Protein AF-0000000080583043 (afdb_homodimer)

Nearest PDB structures (foldseek):
  3nvd-assembly2_B  TM=4.355E-01  e=4.024E-04  Bacillus subtilis
  6zqc-assembly1_UZ  TM=5.702E-01  e=4.088E-01  Saccharomyces cerevisiae S288C
  4a8p-assembly2_D  TM=5.586E-01  e=1.051E+00  Enterococcus faecalis
  4a8p-assembly2_E  TM=5.474E-01  e=1.852E+00  Enterococcus faecalis
  7nnf-assembly1_B  TM=4.471E-01  e=1.439E+00  Mycobacterium tuberculosis H37Rv

Foldseek 3Di:
DAFEEEEEEEPVCVVLSVLLCVLCVVRHHYDYDYQPPCPVPHDDPVNLVVVLVRHQAYEYEFEQDDWDADPRDIAREGDVVRVVSQVSNCVQNNPLRYAYEYAPPRLGYDDPCVCPPPDHHYFDPPDPVPPSNVRCNVVSVVNSVSCVVPPGGDRPPPPPPPPPPPPVPPDDDPPPPPPPPPPPPPFFQAWDWDDDRQKIWIDHDCVVVVVVLVVLPWDQDPVVRTTIGGNVCVVVVVVVRVVRRVVVD/DAFEEEEEEEPVCVVLSVLLCVLCVVRHHYDYDYQPPCPVPHDDPVNLVVVLVRHQAYEYEFEQDDWDADPRDIFGEGDVVRVVSQVSNCVQNNPLRYAYEYAPPRLGYDDPCVCPPPDHHYFHPPDPVPPSNVRCNVVSVVNSVSCVVPPGGDRPPPPPVPPPPPPVPVDPPPPPPPPPPVCPPPFAQAWDWDDDRQKIWIDHDCVVVVVVLVVLPWDQDPVVRTTIGGNVCVVVVVVVRVVSRVVVD

Structure (mmCIF, N/CA/C/O backbone):
data_AF-0000000080583043-model_v1
#
loop_
_entity.id
_entity.type
_entity.pdbx_description
1 polymer 'CD-NTase-associated protein 12/Pycsar effector protein TIR domain-containing protein'
#
loop_
_atom_site.group_PDB
_atom_site.id
_atom_site.type_symbol
_atom_site.label_atom_id
_atom_site.label_alt_id
_atom_site.label_comp_id
_atom_site.label_asym_id
_atom_site.label_entity_id
_atom_site.label_seq_id
_atom_site.pdbx_PDB_ins_code
_atom_site.Cartn_x
_atom_site.Cartn_y
_atom_site.Cartn_z
_atom_site.occupancy
_atom_site.B_iso_or_equiv
_atom_site.auth_seq_id
_atom_site.auth_comp_id
_atom_site.auth_asym_id
_atom_site.auth_atom_id
_atom_site.pdbx_PDB_model_num
ATOM 1 N N . MET A 1 1 ? 17.406 24.672 0.083 1 82.06 1 MET A N 1
ATOM 2 C CA . MET A 1 1 ? 16.375 24.25 -0.845 1 82.06 1 MET A CA 1
ATOM 3 C C . MET A 1 1 ? 15.18 23.641 -0.093 1 82.06 1 MET A C 1
ATOM 5 O O . MET A 1 1 ? 15.359 23.031 0.956 1 82.06 1 MET A O 1
ATOM 9 N N . LYS A 1 2 ? 13.992 24.031 -0.582 1 94.38 2 LYS A N 1
ATOM 10 C CA . LYS A 1 2 ? 12.789 23.531 0.072 1 94.38 2 LYS A CA 1
ATOM 11 C C . LYS A 1 2 ? 12.633 22.031 -0.161 1 94.38 2 LYS A C 1
ATOM 13 O O . LYS A 1 2 ? 12.883 21.531 -1.26 1 94.38 2 LYS A O 1
ATOM 18 N N . PRO A 1 3 ? 12.242 21.344 0.921 1 97.62 3 PRO A N 1
ATOM 19 C CA . PRO A 1 3 ? 11.938 19.922 0.69 1 97.62 3 PRO A CA 1
ATOM 20 C C . PRO A 1 3 ? 10.742 19.719 -0.237 1 97.62 3 PRO A C 1
ATOM 22 O O . PRO A 1 3 ? 9.891 20.609 -0.353 1 97.62 3 PRO A O 1
ATOM 25 N N . LYS A 1 4 ? 10.727 18.641 -0.896 1 98.44 4 LYS A N 1
ATOM 26 C CA . LYS A 1 4 ? 9.633 18.281 -1.801 1 98.44 4 LYS A CA 1
ATOM 27 C C . LYS A 1 4 ? 8.648 17.344 -1.124 1 98.44 4 LYS A C 1
ATOM 29 O O . LYS A 1 4 ? 9.047 16.328 -0.546 1 98.44 4 LYS A O 1
ATOM 34 N N . ILE A 1 5 ? 7.355 17.688 -1.248 1 98.62 5 ILE A N 1
ATOM 35 C CA . ILE A 1 5 ? 6.332 16.875 -0.601 1 98.62 5 ILE A CA 1
ATOM 36 C C . ILE A 1 5 ? 5.352 16.359 -1.647 1 98.62 5 ILE A C 1
ATOM 38 O O . ILE A 1 5 ? 4.816 17.125 -2.449 1 98.62 5 ILE A O 1
ATOM 42 N N . PHE A 1 6 ? 5.16 15.039 -1.637 1 98 6 PHE A N 1
ATOM 43 C CA . PHE A 1 6 ? 4.086 14.383 -2.375 1 98 6 PHE A CA 1
ATOM 44 C C . PHE A 1 6 ? 2.814 14.32 -1.538 1 98 6 PHE A C 1
ATOM 46 O O . PHE A 1 6 ? 2.84 13.859 -0.394 1 98 6 PHE A O 1
ATOM 53 N N . ILE A 1 7 ? 1.744 14.805 -2.104 1 98.44 7 ILE A N 1
ATOM 54 C CA . ILE A 1 7 ? 0.468 14.734 -1.401 1 98.44 7 ILE A CA 1
ATOM 55 C C . ILE A 1 7 ? -0.494 13.836 -2.174 1 98.44 7 ILE A C 1
ATOM 57 O O . ILE A 1 7 ? -1.005 14.219 -3.229 1 98.44 7 ILE A O 1
ATOM 61 N N . GLY A 1 8 ? -0.714 12.617 -1.616 1 96.75 8 GLY A N 1
ATOM 62 C CA . GLY A 1 8 ? -1.633 11.672 -2.23 1 96.75 8 GLY A CA 1
ATOM 63 C C . GLY A 1 8 ? -3.045 11.773 -1.688 1 96.75 8 GLY A C 1
ATOM 64 O O . GLY A 1 8 ? -3.244 11.898 -0.478 1 96.75 8 GLY A O 1
ATOM 65 N N . SER A 1 9 ? -4.008 11.68 -2.6 1 96.69 9 SER A N 1
ATOM 66 C CA . SER A 1 9 ? -5.414 11.727 -2.205 1 96.69 9 SER A CA 1
ATOM 67 C C . SER A 1 9 ? -6.301 11.047 -3.246 1 96.69 9 SER A C 1
ATOM 69 O O . SER A 1 9 ? -5.891 10.859 -4.391 1 96.69 9 SER A O 1
ATOM 71 N N . SER A 1 10 ? -7.465 10.633 -2.734 1 93.5 10 SER A N 1
ATOM 72 C CA . SER A 1 10 ? -8.539 10.32 -3.67 1 93.5 10 SER A CA 1
ATOM 73 C C . SER A 1 10 ? -9.188 11.586 -4.219 1 93.5 10 SER A C 1
ATOM 75 O O . SER A 1 10 ? -8.859 12.695 -3.785 1 93.5 10 SER A O 1
ATOM 77 N N . ARG A 1 11 ? -10.078 11.375 -5.176 1 90.5 11 ARG A N 1
ATOM 78 C CA . ARG A 1 11 ? -10.844 12.516 -5.672 1 90.5 11 ARG A CA 1
ATOM 79 C C . ARG A 1 11 ? -11.672 13.148 -4.559 1 90.5 11 ARG A C 1
ATOM 81 O O . ARG A 1 11 ? -11.781 14.375 -4.477 1 90.5 11 ARG A O 1
ATOM 88 N N . GLU A 1 12 ? -12.258 12.336 -3.656 1 90.31 12 GLU A N 1
ATOM 89 C CA . GLU A 1 12 ? -13.102 12.797 -2.561 1 90.31 12 GLU A CA 1
ATOM 90 C C . GLU A 1 12 ? -12.297 13.586 -1.531 1 90.31 12 GLU A C 1
ATOM 92 O O . GLU A 1 12 ? -12.844 14.445 -0.84 1 90.31 12 GLU A O 1
ATOM 97 N N . GLY A 1 13 ? -10.938 13.32 -1.497 1 94.94 13 GLY A N 1
ATOM 98 C CA . GLY A 1 13 ? -10.086 13.977 -0.522 1 94.94 13 GLY A CA 1
ATOM 99 C C . GLY A 1 13 ? -9.312 15.148 -1.103 1 94.94 13 GLY A C 1
ATOM 100 O O . GLY A 1 13 ? -8.445 15.719 -0.435 1 94.94 13 GLY A O 1
ATOM 101 N N . LEU A 1 14 ? -9.672 15.586 -2.287 1 95.75 14 LEU A N 1
ATOM 102 C CA . LEU A 1 14 ? -8.867 16.531 -3.041 1 95.75 14 LEU A CA 1
ATOM 103 C C . LEU A 1 14 ? -8.867 17.906 -2.361 1 95.75 14 LEU A C 1
ATOM 105 O O . LEU A 1 14 ? -7.832 18.578 -2.318 1 95.75 14 LEU A O 1
ATOM 109 N N . ASP A 1 15 ? -9.961 18.359 -1.812 1 96.62 15 ASP A N 1
ATOM 110 C CA . ASP A 1 15 ? -10.031 19.641 -1.135 1 96.62 15 ASP A CA 1
ATOM 111 C C . ASP A 1 15 ? -9.086 19.688 0.068 1 96.62 15 ASP A C 1
ATOM 113 O O . ASP A 1 15 ? -8.438 20.703 0.32 1 96.62 15 ASP A O 1
ATOM 117 N N . ILE A 1 16 ? -9.023 18.578 0.776 1 97.88 16 ILE A N 1
ATOM 118 C CA . ILE A 1 16 ? -8.133 18.484 1.926 1 97.88 16 ILE A CA 1
ATOM 119 C C . ILE A 1 16 ? -6.68 18.516 1.454 1 97.88 16 ILE A C 1
ATOM 121 O O . ILE A 1 16 ? -5.852 19.234 2.027 1 97.88 16 ILE A O 1
ATOM 125 N N . ALA A 1 17 ? -6.418 17.812 0.384 1 98.25 17 ALA A N 1
ATOM 126 C CA . ALA A 1 17 ? -5.074 17.797 -0.184 1 98.25 17 ALA A CA 1
ATOM 127 C C . ALA A 1 17 ? -4.641 19.203 -0.607 1 98.25 17 ALA A C 1
ATOM 129 O O . ALA A 1 17 ? -3.518 19.625 -0.324 1 98.25 17 ALA A O 1
ATOM 130 N N . ASN A 1 18 ? -5.484 19.891 -1.223 1 98.06 18 ASN A N 1
ATOM 131 C CA . ASN A 1 18 ? -5.195 21.25 -1.671 1 98.06 18 ASN A CA 1
ATOM 132 C C . ASN A 1 18 ? -4.973 22.188 -0.493 1 98.06 18 ASN A C 1
ATOM 134 O O . ASN A 1 18 ? -4.109 23.078 -0.551 1 98.06 18 ASN A O 1
ATOM 138 N N . ALA A 1 19 ? -5.742 22.016 0.534 1 98.69 19 ALA A N 1
ATOM 139 C CA . ALA A 1 19 ? -5.57 22.828 1.738 1 98.69 19 ALA A CA 1
ATOM 140 C C . ALA A 1 19 ? -4.207 22.578 2.377 1 98.69 19 ALA A C 1
ATOM 142 O O . ALA A 1 19 ? -3.541 23.5 2.824 1 98.69 19 ALA A O 1
ATOM 143 N N . ILE A 1 20 ? -3.814 21.312 2.41 1 98.69 20 ILE A N 1
ATOM 144 C CA . ILE A 1 20 ? -2.504 20.953 2.943 1 98.69 20 ILE A CA 1
ATOM 145 C C . ILE A 1 20 ? -1.41 21.609 2.104 1 98.69 20 ILE A C 1
ATOM 147 O O . ILE A 1 20 ? -0.46 22.172 2.646 1 98.69 20 ILE A O 1
ATOM 151 N N . HIS A 1 21 ? -1.584 21.531 0.777 1 98.62 21 HIS A N 1
ATOM 152 C CA . HIS A 1 21 ? -0.649 22.203 -0.122 1 98.62 21 HIS A CA 1
ATOM 153 C C . HIS A 1 21 ? -0.545 23.688 0.197 1 98.62 21 HIS A C 1
ATOM 155 O O . HIS A 1 21 ? 0.558 24.219 0.326 1 98.62 21 HIS A O 1
ATOM 161 N N . ALA A 1 22 ? -1.594 24.344 0.382 1 98.56 22 ALA A N 1
ATOM 162 C CA . ALA A 1 22 ? -1.629 25.781 0.652 1 98.56 22 ALA A CA 1
ATOM 163 C C . ALA A 1 22 ? -0.945 26.109 1.977 1 98.56 22 ALA A C 1
ATOM 165 O O . ALA A 1 22 ? -0.17 27.062 2.064 1 98.56 22 ALA A O 1
ATOM 166 N N . ASN A 1 23 ? -1.236 25.312 2.949 1 98.69 23 ASN A N 1
ATOM 167 C CA . ASN A 1 23 ? -0.682 25.547 4.281 1 98.69 23 ASN A CA 1
ATOM 168 C C . ASN A 1 23 ? 0.836 25.391 4.289 1 98.69 23 ASN A C 1
ATOM 170 O O . ASN A 1 23 ? 1.528 26.062 5.059 1 98.69 23 ASN A O 1
ATOM 174 N N . LEU A 1 24 ? 1.345 24.469 3.387 1 98.5 24 LEU A N 1
ATOM 175 C CA . LEU A 1 24 ? 2.754 24.094 3.484 1 98.5 24 LEU A CA 1
ATOM 176 C C . LEU A 1 24 ? 3.568 24.781 2.389 1 98.5 24 LEU A C 1
ATOM 178 O O . LEU A 1 24 ? 4.781 24.578 2.287 1 98.5 24 LEU A O 1
ATOM 182 N N . THR A 1 25 ? 2.996 25.656 1.55 1 97.38 25 THR A N 1
ATOM 183 C CA . THR A 1 25 ? 3.592 26.234 0.348 1 97.38 25 THR A CA 1
ATOM 184 C C . THR A 1 25 ? 4.852 27.016 0.692 1 97.38 25 THR A C 1
ATOM 186 O O . THR A 1 25 ? 5.805 27.047 -0.091 1 97.38 25 THR A O 1
ATOM 189 N N . ARG A 1 26 ? 4.961 27.641 1.836 1 95.69 26 ARG A N 1
ATOM 190 C CA . ARG A 1 26 ? 6.113 28.453 2.211 1 95.69 26 ARG A CA 1
ATOM 191 C C . ARG A 1 26 ? 7.285 27.578 2.645 1 95.69 26 ARG A C 1
ATOM 193 O O . ARG A 1 26 ? 8.445 27.953 2.479 1 95.69 26 ARG A O 1
ATOM 200 N N . ASP A 1 27 ? 7.008 26.391 3.105 1 96.75 27 ASP A N 1
ATOM 201 C CA . ASP A 1 27 ? 8.016 25.562 3.752 1 96.75 27 ASP A CA 1
ATOM 202 C C . ASP A 1 27 ? 8.5 24.453 2.816 1 96.75 27 ASP A C 1
ATOM 204 O O . ASP A 1 27 ? 9.578 23.891 3.012 1 96.75 27 ASP A O 1
ATOM 208 N N . ALA A 1 28 ? 7.621 24.125 1.812 1 98.19 28 ALA A N 1
ATOM 209 C CA . ALA A 1 28 ? 7.93 22.969 0.974 1 98.19 28 ALA A CA 1
ATOM 210 C C . ALA A 1 28 ? 7.387 23.156 -0.439 1 98.19 28 ALA A C 1
ATOM 212 O O . ALA A 1 28 ? 6.473 23.953 -0.66 1 98.19 28 ALA A O 1
ATOM 213 N N . GLU A 1 29 ? 7.996 22.516 -1.39 1 98.12 29 GLU A N 1
ATOM 214 C CA . GLU A 1 29 ? 7.434 22.359 -2.727 1 98.12 29 GLU A CA 1
ATOM 215 C C . GLU A 1 29 ? 6.48 21.156 -2.783 1 98.12 29 GLU A C 1
ATOM 217 O O . GLU A 1 29 ? 6.922 20.016 -2.861 1 98.12 29 GLU A O 1
ATOM 222 N N . CYS A 1 30 ? 5.25 21.5 -2.828 1 98 30 CYS A N 1
ATOM 223 C CA . CYS A 1 30 ? 4.234 20.469 -2.729 1 98 30 CYS A CA 1
ATOM 224 C C . CYS A 1 30 ? 3.664 20.125 -4.102 1 98 30 CYS A C 1
ATOM 226 O O . CYS A 1 30 ? 3.484 21 -4.941 1 98 30 CYS A O 1
ATOM 228 N N . THR A 1 31 ? 3.408 18.844 -4.316 1 96.19 31 THR A N 1
ATOM 229 C CA . THR A 1 31 ? 2.678 18.359 -5.484 1 96.19 31 THR A CA 1
ATOM 230 C C . THR A 1 31 ? 1.512 17.469 -5.062 1 96.19 31 THR A C 1
ATOM 232 O O . THR A 1 31 ? 1.708 16.453 -4.391 1 96.19 31 THR A O 1
ATOM 235 N N . VAL A 1 32 ? 0.349 17.859 -5.504 1 96.25 32 VAL A N 1
ATOM 236 C CA . VAL A 1 32 ? -0.841 17.062 -5.219 1 96.25 32 VAL A CA 1
ATOM 237 C C . VAL A 1 32 ? -1.022 16 -6.301 1 96.25 32 VAL A C 1
ATOM 239 O O . VAL A 1 32 ? -0.99 16.312 -7.496 1 96.25 32 VAL A O 1
ATOM 242 N N . TRP A 1 33 ? -1.111 14.75 -5.781 1 91.62 33 TRP A N 1
ATOM 243 C CA . TRP A 1 33 ? -1.332 13.586 -6.633 1 91.62 33 TRP A CA 1
ATOM 244 C C . TRP A 1 33 ? -2.707 12.977 -6.379 1 91.62 33 TRP A C 1
ATOM 246 O O . TRP A 1 33 ? -2.939 12.367 -5.336 1 91.62 33 TRP A O 1
ATOM 256 N N . SER A 1 34 ? -3.574 13.203 -7.285 1 85.19 34 SER A N 1
ATOM 257 C CA . SER A 1 34 ? -4.93 12.703 -7.094 1 85.19 34 SER A CA 1
ATOM 258 C C . SER A 1 34 ? -5.289 11.664 -8.156 1 85.19 34 SER A C 1
ATOM 260 O O . SER A 1 34 ? -5.102 11.898 -9.352 1 85.19 34 SER A O 1
ATOM 262 N N . ASN A 1 35 ? -5.582 10.469 -7.633 1 67.31 35 ASN A N 1
ATOM 263 C CA . ASN A 1 35 ? -6.004 9.414 -8.547 1 67.31 35 ASN A CA 1
ATOM 264 C C . ASN A 1 35 ? -7.352 9.734 -9.188 1 67.31 35 ASN A C 1
ATOM 266 O O . ASN A 1 35 ? -8.242 10.281 -8.531 1 67.31 35 ASN A O 1
ATOM 270 N N . GLY A 1 36 ? -7.402 9.516 -10.422 1 57.19 36 GLY A N 1
ATOM 271 C CA . GLY A 1 36 ? -8.609 9.797 -11.188 1 57.19 36 GLY A CA 1
ATOM 272 C C . GLY A 1 36 ? -8.562 11.141 -11.891 1 57.19 36 GLY A C 1
ATOM 273 O O . GLY A 1 36 ? -9.43 11.445 -12.719 1 57.19 36 GLY A O 1
ATOM 274 N N . VAL A 1 37 ? -7.668 11.938 -11.273 1 49.97 37 VAL A N 1
ATOM 275 C CA . VAL A 1 37 ? -7.555 13.195 -12.016 1 49.97 37 VAL A CA 1
ATOM 276 C C . VAL A 1 37 ? -6.719 12.984 -13.273 1 49.97 37 VAL A C 1
ATOM 278 O O . VAL A 1 37 ? -5.668 12.336 -13.227 1 49.97 37 VAL A O 1
ATOM 281 N N . PHE A 1 38 ? -7.449 12.922 -14.289 1 46.75 38 PHE A N 1
ATOM 282 C CA . PHE A 1 38 ? -6.953 12.688 -15.641 1 46.75 38 PHE A CA 1
ATOM 283 C C . PHE A 1 38 ? -5.551 13.266 -15.805 1 46.75 38 PHE A C 1
ATOM 285 O O . PHE A 1 38 ? -5.352 14.477 -15.711 1 46.75 38 PHE A O 1
ATOM 292 N N . GLN A 1 39 ? -4.668 12.609 -15.156 1 51.53 39 GLN A N 1
ATOM 293 C CA . GLN A 1 39 ? -3.371 12.969 -15.719 1 51.53 39 GLN A CA 1
ATOM 294 C C . GLN A 1 39 ? -3.262 12.531 -17.172 1 51.53 39 GLN A C 1
ATOM 296 O O . GLN A 1 39 ? -3.836 11.516 -17.562 1 51.53 39 GLN A O 1
ATOM 301 N N . ILE A 1 40 ? -3.143 13.445 -18 1 47.91 40 ILE A N 1
ATOM 302 C CA . ILE A 1 40 ? -3.055 13.188 -19.438 1 47.91 40 ILE A CA 1
ATOM 303 C C . ILE A 1 40 ? -2.574 11.758 -19.672 1 47.91 40 ILE A C 1
ATOM 305 O O . ILE A 1 40 ? -3.123 11.047 -20.516 1 47.91 40 ILE A O 1
ATOM 309 N N . SER A 1 41 ? -1.421 11.43 -19.219 1 47.03 41 SER A N 1
ATOM 310 C CA . SER A 1 41 ? -0.926 10.07 -19.391 1 47.03 41 SER A CA 1
ATOM 311 C C . SER A 1 41 ? -1.21 9.219 -18.156 1 47.03 41 SER A C 1
ATOM 313 O O . SER A 1 41 ? -1.015 9.672 -17.031 1 47.03 41 SER A O 1
ATOM 315 N N . GLY A 1 42 ? -2.447 8.68 -18.062 1 54.31 42 GLY A N 1
ATOM 316 C CA . GLY A 1 42 ? -2.844 7.805 -16.969 1 54.31 42 GLY A CA 1
ATOM 317 C C . GLY A 1 42 ? -1.701 7.469 -16.031 1 54.31 42 GLY A C 1
ATOM 318 O O . GLY A 1 42 ? -0.542 7.426 -16.438 1 54.31 42 GLY A O 1
ATOM 319 N N . THR A 1 43 ? -1.878 7.652 -14.672 1 60.91 43 THR A N 1
ATOM 320 C CA . THR A 1 43 ? -0.858 7.328 -13.68 1 60.91 43 THR A CA 1
ATOM 321 C C . THR A 1 43 ? -0.532 5.84 -13.703 1 60.91 43 THR A C 1
ATOM 323 O O . THR A 1 43 ? -1.436 5 -13.75 1 60.91 43 THR A O 1
ATOM 326 N N . THR A 1 44 ? 0.608 5.469 -14.195 1 77.69 44 THR A N 1
ATOM 327 C CA . THR A 1 44 ? 1.125 4.109 -14.102 1 77.69 44 THR A CA 1
ATOM 328 C C . THR A 1 44 ? 2.023 3.951 -12.875 1 77.69 44 THR A C 1
ATOM 330 O O . THR A 1 44 ? 2.369 4.938 -12.227 1 77.69 44 THR A O 1
ATOM 333 N N . ILE A 1 45 ? 2.248 2.82 -12.523 1 88.12 45 ILE A N 1
ATOM 334 C CA . ILE A 1 45 ? 3.148 2.51 -11.422 1 88.12 45 ILE A CA 1
ATOM 335 C C . ILE A 1 45 ? 4.484 3.219 -11.633 1 88.12 45 ILE A C 1
ATOM 337 O O . ILE A 1 45 ? 5.09 3.709 -10.672 1 88.12 45 ILE A O 1
ATOM 341 N N . TYR A 1 46 ? 4.895 3.396 -12.852 1 86.06 46 TYR A N 1
ATOM 342 C CA . TYR A 1 46 ? 6.195 4 -13.117 1 86.06 46 TYR A CA 1
ATOM 343 C C . TYR A 1 46 ? 6.152 5.508 -12.883 1 86.06 46 TYR A C 1
ATOM 345 O O . TYR A 1 46 ? 7.117 6.094 -12.391 1 86.06 46 TYR A O 1
ATOM 353 N N . SER A 1 47 ? 5.008 6.156 -13.266 1 88.38 47 SER A N 1
ATOM 354 C CA . SER A 1 47 ? 4.859 7.57 -12.945 1 88.38 47 SER A CA 1
ATOM 355 C C . SER A 1 47 ? 4.844 7.801 -11.438 1 88.38 47 SER A C 1
ATOM 357 O O . SER A 1 47 ? 5.414 8.773 -10.945 1 88.38 47 SER A O 1
ATOM 359 N N . LEU A 1 48 ? 4.227 6.93 -10.758 1 92.38 48 LEU A N 1
ATOM 360 C CA . LEU A 1 48 ? 4.164 7.016 -9.297 1 92.38 48 LEU A CA 1
ATOM 361 C C . LEU A 1 48 ? 5.539 6.801 -8.68 1 92.38 48 LEU A C 1
ATOM 363 O O . LEU A 1 48 ? 5.93 7.516 -7.758 1 92.38 48 LEU A O 1
ATOM 367 N N . ILE A 1 49 ? 6.309 5.84 -9.211 1 92.19 49 ILE A N 1
ATOM 368 C CA . ILE A 1 49 ? 7.66 5.57 -8.734 1 92.19 49 ILE A CA 1
ATOM 369 C C . ILE A 1 49 ? 8.555 6.777 -9.016 1 92.19 49 ILE A C 1
ATOM 371 O O . ILE A 1 49 ? 9.391 7.145 -8.188 1 92.19 49 ILE A O 1
ATOM 375 N N . ASN A 1 50 ? 8.391 7.406 -10.141 1 92.31 50 ASN A N 1
ATOM 376 C CA . ASN A 1 50 ? 9.141 8.625 -10.438 1 92.31 50 ASN A CA 1
ATOM 377 C C . ASN A 1 50 ? 8.812 9.734 -9.445 1 92.31 50 ASN A C 1
ATOM 379 O O . ASN A 1 50 ? 9.711 10.438 -8.977 1 92.31 50 ASN A O 1
ATOM 383 N N . ALA A 1 51 ? 7.539 9.898 -9.125 1 94 51 ALA A N 1
ATOM 384 C CA . ALA A 1 51 ? 7.133 10.883 -8.125 1 94 51 ALA A CA 1
ATOM 385 C C . ALA A 1 51 ? 7.777 10.578 -6.773 1 94 51 ALA A C 1
ATOM 387 O O . ALA A 1 51 ? 8.227 11.492 -6.078 1 94 51 ALA A O 1
ATOM 388 N N . LEU A 1 52 ? 7.805 9.336 -6.418 1 95.94 52 LEU A N 1
ATOM 389 C CA . LEU A 1 52 ? 8.445 8.898 -5.188 1 95.94 52 LEU A CA 1
ATOM 390 C C . LEU A 1 52 ? 9.922 9.289 -5.176 1 95.94 52 LEU A C 1
ATOM 392 O O . LEU A 1 52 ? 10.406 9.852 -4.191 1 95.94 52 LEU A O 1
ATOM 396 N N . ARG A 1 53 ? 10.609 9.047 -6.262 1 93.81 53 ARG A N 1
ATOM 397 C CA . ARG A 1 53 ? 12.047 9.305 -6.352 1 93.81 53 ARG A CA 1
ATOM 398 C C . ARG A 1 53 ? 12.344 10.797 -6.242 1 93.81 53 ARG A C 1
ATOM 400 O O . ARG A 1 53 ? 13.438 11.188 -5.844 1 93.81 53 ARG A O 1
ATOM 407 N N . ASN A 1 54 ? 11.359 11.609 -6.527 1 95.06 54 ASN A N 1
ATOM 408 C CA . ASN A 1 54 ? 11.539 13.062 -6.508 1 95.06 54 ASN A CA 1
ATOM 409 C C . ASN A 1 54 ? 10.906 13.688 -5.266 1 95.06 54 ASN A C 1
ATOM 411 O O . ASN A 1 54 ? 10.617 14.883 -5.25 1 95.06 54 ASN A O 1
ATOM 415 N N . SER A 1 55 ? 10.68 12.883 -4.309 1 97.69 55 SER A N 1
ATOM 416 C CA . SER A 1 55 ? 10.031 13.391 -3.102 1 97.69 55 SER A CA 1
ATOM 417 C C . SER A 1 55 ? 10.891 13.141 -1.867 1 97.69 55 SER A C 1
ATOM 419 O O . SER A 1 55 ? 11.594 12.133 -1.783 1 97.69 55 SER A O 1
ATOM 421 N N . ASP A 1 56 ? 10.773 14.07 -0.961 1 98.44 56 ASP A N 1
ATOM 422 C CA . ASP A 1 56 ? 11.453 13.945 0.325 1 98.44 56 ASP A CA 1
ATOM 423 C C . ASP A 1 56 ? 10.5 13.461 1.409 1 98.44 56 ASP A C 1
ATOM 425 O O . ASP A 1 56 ? 10.93 12.852 2.393 1 98.44 56 ASP A O 1
ATOM 429 N N . PHE A 1 57 ? 9.242 13.766 1.244 1 98.62 57 PHE A N 1
ATOM 430 C CA . PHE A 1 57 ? 8.188 13.414 2.186 1 98.62 57 PHE A CA 1
ATOM 431 C C . PHE A 1 57 ? 6.918 13.008 1.448 1 98.62 57 PHE A C 1
ATOM 433 O O . PHE A 1 57 ? 6.727 13.367 0.285 1 98.62 57 PHE A O 1
ATOM 440 N N . GLY A 1 58 ? 6.086 12.234 2.131 1 98.62 58 GLY A N 1
ATOM 441 C CA . GLY A 1 58 ? 4.754 11.906 1.65 1 98.62 58 GLY A CA 1
ATOM 442 C C . GLY A 1 58 ? 3.662 12.242 2.648 1 98.62 58 GLY A C 1
ATOM 443 O O . GLY A 1 58 ? 3.797 11.961 3.84 1 98.62 58 GLY A O 1
ATOM 444 N N . VAL A 1 59 ? 2.617 12.906 2.174 1 98.81 59 VAL A N 1
ATOM 445 C CA . VAL A 1 59 ? 1.405 13.141 2.949 1 98.81 59 VAL A CA 1
ATOM 446 C C . VAL A 1 59 ? 0.206 12.516 2.24 1 98.81 59 VAL A C 1
ATOM 448 O O . VAL A 1 59 ? -0 12.742 1.044 1 98.81 59 VAL A O 1
ATOM 451 N N . PHE A 1 60 ? -0.589 11.773 2.941 1 98.56 60 PHE A N 1
ATOM 452 C CA . PHE A 1 60 ? -1.676 11.016 2.326 1 98.56 60 PHE A CA 1
ATOM 453 C C . PHE A 1 60 ? -2.998 11.305 3.027 1 98.56 60 PHE A C 1
ATOM 455 O O . PHE A 1 60 ? -3.119 11.102 4.238 1 98.56 60 PHE A O 1
ATOM 462 N N . VAL A 1 61 ? -3.955 11.758 2.27 1 98.12 61 VAL A N 1
ATOM 463 C CA . VAL A 1 61 ? -5.27 12.062 2.818 1 98.12 61 VAL A CA 1
ATOM 464 C C . VAL A 1 61 ? -6.125 10.805 2.846 1 98.12 61 VAL A C 1
ATOM 466 O O . VAL A 1 61 ? -6.496 10.273 1.794 1 98.12 61 VAL A O 1
ATOM 469 N N . PHE A 1 62 ? -6.434 10.344 4.055 1 97.38 62 PHE A N 1
ATOM 470 C CA . PHE A 1 62 ? -7.277 9.172 4.262 1 97.38 62 PHE A CA 1
ATOM 471 C C . PHE A 1 62 ? -8.727 9.586 4.48 1 97.38 62 PHE A C 1
ATOM 473 O O . PHE A 1 62 ? -9.219 9.578 5.609 1 97.38 62 PHE A O 1
ATOM 480 N N . SER A 1 63 ? -9.375 9.859 3.379 1 94.81 63 SER A N 1
ATOM 481 C CA . SER A 1 63 ? -10.805 10.164 3.432 1 94.81 63 SER A CA 1
ATOM 482 C C . SER A 1 63 ? -11.641 8.891 3.354 1 94.81 63 SER A C 1
ATOM 484 O O . SER A 1 63 ? -11.234 7.906 2.738 1 94.81 63 SER A O 1
ATOM 486 N N . PRO A 1 64 ? -12.82 8.836 4.016 1 93.94 64 PRO A N 1
ATOM 487 C CA . PRO A 1 64 ? -13.719 7.688 3.928 1 93.94 64 PRO A CA 1
ATOM 488 C C . PRO A 1 64 ? -14.469 7.625 2.602 1 93.94 64 PRO A C 1
ATOM 490 O O . PRO A 1 64 ? -15.664 7.934 2.551 1 93.94 64 PRO A O 1
ATOM 493 N N . ASP A 1 65 ? -13.906 7.102 1.596 1 90.19 65 ASP A N 1
ATOM 494 C CA . ASP A 1 65 ? -14.383 7.184 0.218 1 90.19 65 ASP A CA 1
ATOM 495 C C . ASP A 1 65 ? -15.367 6.062 -0.091 1 90.19 65 ASP A C 1
ATOM 497 O O . ASP A 1 65 ? -16.328 6.262 -0.846 1 90.19 65 ASP A O 1
ATOM 501 N N . ASP A 1 66 ? -15.086 4.91 0.519 1 91.88 66 ASP A N 1
ATOM 502 C CA . ASP A 1 66 ? -15.812 3.711 0.117 1 91.88 66 ASP A CA 1
ATOM 503 C C . ASP A 1 66 ? -16.281 2.92 1.336 1 91.88 66 ASP A C 1
ATOM 505 O O . ASP A 1 66 ? -15.945 3.262 2.473 1 91.88 66 ASP A O 1
ATOM 509 N N . LEU A 1 67 ? -17.156 1.97 1.024 1 92 67 LEU A N 1
ATOM 510 C CA . LEU A 1 67 ? -17.594 1.026 2.053 1 92 67 LEU A CA 1
ATOM 511 C C . LEU A 1 67 ? -17.094 -0.381 1.737 1 92 67 LEU A C 1
ATOM 513 O O . LEU A 1 67 ? -17.109 -0.808 0.581 1 92 67 LEU A O 1
ATOM 517 N N . THR A 1 68 ? -16.609 -1.034 2.703 1 92.25 68 THR A N 1
ATOM 518 C CA . THR A 1 68 ? -16.219 -2.426 2.523 1 92.25 68 THR A CA 1
ATOM 519 C C . THR A 1 68 ? -17.062 -3.35 3.391 1 92.25 68 THR A C 1
ATOM 521 O O . THR A 1 68 ? -17.438 -2.992 4.512 1 92.25 68 THR A O 1
ATOM 524 N N . ILE A 1 69 ? -17.438 -4.414 2.816 1 88.56 69 ILE A N 1
ATOM 525 C CA . ILE A 1 69 ? -18.109 -5.48 3.543 1 88.56 69 ILE A CA 1
ATOM 526 C C . ILE A 1 69 ? -17.141 -6.625 3.809 1 88.56 69 ILE A C 1
ATOM 528 O O . ILE A 1 69 ? -16.688 -7.297 2.877 1 88.56 69 ILE A O 1
ATOM 532 N N . MET A 1 70 ? -16.75 -6.781 5.027 1 86.25 70 MET A N 1
ATOM 533 C CA . MET A 1 70 ? -15.852 -7.84 5.469 1 86.25 70 MET A CA 1
ATOM 534 C C . MET A 1 70 ? -16.547 -8.758 6.469 1 86.25 70 MET A C 1
ATOM 536 O O . MET A 1 70 ? -16.906 -8.328 7.566 1 86.25 70 MET A O 1
ATOM 540 N N . ARG A 1 71 ? -16.688 -10 6.047 1 79.5 71 ARG A N 1
ATOM 541 C CA . ARG A 1 71 ? -17.344 -10.977 6.914 1 79.5 71 ARG A CA 1
ATOM 542 C C . ARG A 1 71 ? -18.641 -10.43 7.488 1 79.5 71 ARG A C 1
ATOM 544 O O . ARG A 1 71 ? -18.875 -10.5 8.695 1 79.5 71 ARG A O 1
ATOM 551 N N . GLY A 1 72 ? -19.375 -9.711 6.75 1 79.88 72 GLY A N 1
ATOM 552 C CA . GLY A 1 72 ? -20.719 -9.242 7.086 1 79.88 72 GLY A CA 1
ATOM 553 C C . GLY A 1 72 ? -20.719 -7.863 7.711 1 79.88 72 GLY A C 1
ATOM 554 O O . GLY A 1 72 ? -21.797 -7.285 7.941 1 79.88 72 GLY A O 1
ATOM 555 N N . GLN A 1 73 ? -19.625 -7.316 8.039 1 86.62 73 GLN A N 1
ATOM 556 C CA . GLN A 1 73 ? -19.531 -5.992 8.648 1 86.62 73 GLN A CA 1
ATOM 557 C C . GLN A 1 73 ? -19.172 -4.938 7.605 1 86.62 73 GLN A C 1
ATOM 559 O O . GLN A 1 73 ? -18.297 -5.16 6.766 1 86.62 73 GLN A O 1
ATOM 564 N N . GLN A 1 74 ? -19.938 -3.859 7.66 1 89.31 74 GLN A N 1
ATOM 565 C CA . GLN A 1 74 ? -19.688 -2.76 6.73 1 89.31 74 GLN A CA 1
ATOM 566 C C . GLN A 1 74 ? -18.938 -1.622 7.414 1 89.31 74 GLN A C 1
ATOM 568 O O . GLN A 1 74 ? -19.312 -1.187 8.5 1 89.31 74 GLN A O 1
ATOM 573 N N . ASN A 1 75 ? -17.859 -1.217 6.812 1 92.88 75 ASN A N 1
ATOM 574 C CA . ASN A 1 75 ? -17.062 -0.109 7.344 1 92.88 75 ASN A CA 1
ATOM 575 C C . ASN A 1 75 ? -16.641 0.851 6.238 1 92.88 75 ASN A C 1
ATOM 577 O O . ASN A 1 75 ? -16.344 0.426 5.121 1 92.88 75 ASN A O 1
ATOM 581 N N . PRO A 1 76 ? -16.641 2.176 6.641 1 93.88 76 PRO A N 1
ATOM 582 C CA . PRO A 1 76 ? -15.977 3.084 5.707 1 93.88 76 PRO A CA 1
ATOM 583 C C . PRO A 1 76 ? -14.484 2.789 5.566 1 93.88 76 PRO A C 1
ATOM 585 O O . PRO A 1 76 ? -13.828 2.42 6.543 1 93.88 76 PRO A O 1
ATOM 588 N N . VAL A 1 77 ? -14.016 2.902 4.348 1 94.81 77 VAL A N 1
ATOM 589 C CA . VAL A 1 77 ? -12.602 2.613 4.113 1 94.81 77 VAL A CA 1
ATOM 590 C C . VAL A 1 77 ? -12.008 3.668 3.182 1 94.81 77 VAL A C 1
ATOM 592 O O . VAL A 1 77 ? -12.742 4.387 2.498 1 94.81 77 VAL A O 1
ATOM 595 N N . VAL A 1 78 ? -10.703 3.742 3.252 1 95.19 78 VAL A N 1
ATOM 596 C CA . VAL A 1 78 ? -9.914 4.586 2.365 1 95.19 78 VAL A CA 1
ATOM 597 C C . VAL A 1 78 ? -9.766 3.91 1.005 1 95.19 78 VAL A C 1
ATOM 599 O O . VAL A 1 78 ? -9.68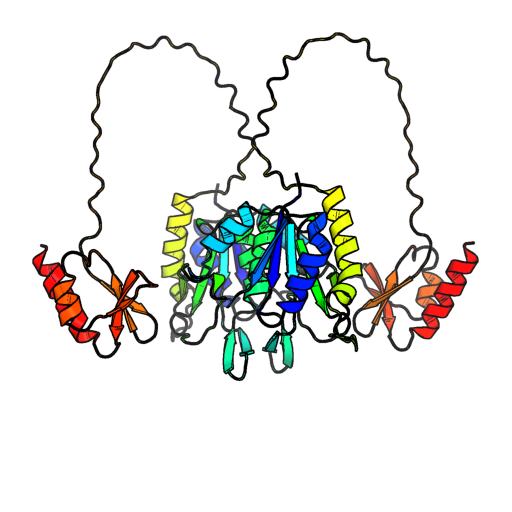8 2.682 0.92 1 95.19 78 VAL A O 1
ATOM 602 N N . ARG A 1 79 ? -9.695 4.711 -0.025 1 93.81 79 ARG A N 1
ATOM 603 C CA . ARG A 1 79 ? -9.445 4.18 -1.361 1 93.81 79 ARG A CA 1
ATOM 604 C C . ARG A 1 79 ? -8.164 3.352 -1.393 1 93.81 79 ARG A C 1
ATOM 606 O O . ARG A 1 79 ? -7.133 3.773 -0.863 1 93.81 79 ARG A O 1
ATOM 613 N N . ASP A 1 80 ? -8.148 2.205 -2.062 1 94.69 80 ASP A N 1
ATOM 614 C CA . ASP A 1 80 ? -7.023 1.277 -2.104 1 94.69 80 ASP A CA 1
ATOM 615 C C . ASP A 1 80 ? -5.793 1.934 -2.727 1 94.69 80 ASP A C 1
ATOM 617 O O . ASP A 1 80 ? -4.664 1.678 -2.301 1 94.69 80 ASP A O 1
ATOM 621 N N . ASN A 1 81 ? -5.984 2.871 -3.654 1 94 81 ASN A N 1
ATOM 622 C CA . ASN A 1 81 ? -4.875 3.566 -4.297 1 94 81 ASN A CA 1
ATOM 623 C C . ASN A 1 81 ? -4.039 4.34 -3.279 1 94 81 ASN A C 1
ATOM 625 O O . ASN A 1 81 ? -2.809 4.301 -3.324 1 94 81 ASN A O 1
ATOM 629 N N . VAL A 1 82 ? -4.719 4.996 -2.396 1 96.44 82 VAL A N 1
ATOM 630 C CA . VAL A 1 82 ? -4.031 5.852 -1.433 1 96.44 82 VAL A CA 1
ATOM 631 C C . VAL A 1 82 ? -3.271 4.988 -0.428 1 96.44 82 VAL A C 1
ATOM 633 O O . VAL A 1 82 ? -2.17 5.344 -0.005 1 96.44 82 VAL A O 1
ATOM 636 N N . ILE A 1 83 ? -3.846 3.852 -0.091 1 96.75 83 ILE A N 1
ATOM 637 C CA . ILE A 1 83 ? -3.189 2.902 0.8 1 96.75 83 ILE A CA 1
ATOM 638 C C . ILE A 1 83 ? -1.916 2.375 0.143 1 96.75 83 ILE A C 1
ATOM 640 O O . ILE A 1 83 ? -0.86 2.318 0.778 1 96.75 83 ILE A O 1
ATOM 644 N N . PHE A 1 84 ? -2.037 2.012 -1.098 1 96.62 84 PHE A N 1
ATOM 645 C CA . PHE A 1 84 ? -0.898 1.518 -1.861 1 96.62 84 PHE A CA 1
ATOM 646 C C . PHE A 1 84 ? 0.208 2.564 -1.921 1 96.62 84 PHE A C 1
ATOM 648 O O . PHE A 1 84 ? 1.381 2.248 -1.706 1 96.62 84 PHE A O 1
ATOM 655 N N . GLU A 1 85 ? -0.18 3.764 -2.184 1 96.81 85 GLU A N 1
ATOM 656 C CA . GLU A 1 85 ? 0.77 4.871 -2.271 1 96.81 85 GLU A CA 1
ATOM 657 C C . GLU A 1 85 ? 1.512 5.066 -0.952 1 96.81 85 GLU A C 1
ATOM 659 O O . GLU A 1 85 ? 2.734 5.223 -0.939 1 96.81 85 GLU A O 1
ATOM 664 N N . LEU A 1 86 ? 0.777 5.07 0.142 1 98.12 86 LEU A N 1
ATOM 665 C CA . LEU A 1 86 ? 1.429 5.207 1.439 1 98.12 86 LEU A CA 1
ATOM 666 C C . LEU A 1 86 ? 2.473 4.113 1.642 1 98.12 86 LEU A C 1
ATOM 668 O O . LEU A 1 86 ? 3.605 4.398 2.035 1 98.12 86 LEU A O 1
ATOM 672 N N . GLY A 1 87 ? 2.08 2.859 1.33 1 97.88 87 GLY A N 1
ATOM 673 C CA . GLY A 1 87 ? 3.045 1.775 1.438 1 97.88 87 GLY A CA 1
ATOM 674 C C . GLY A 1 87 ? 4.293 2.002 0.605 1 97.88 87 GLY A C 1
ATOM 675 O O . GLY A 1 87 ? 5.41 1.863 1.104 1 97.88 87 GLY A O 1
ATOM 676 N N . LEU A 1 88 ? 4.066 2.396 -0.591 1 97.88 88 LEU A N 1
ATOM 677 C CA . LEU A 1 88 ? 5.152 2.637 -1.534 1 97.88 88 LEU A CA 1
ATOM 678 C C . LEU A 1 88 ? 6.133 3.67 -0.985 1 97.88 88 LEU A C 1
ATOM 680 O O . LEU A 1 88 ? 7.344 3.455 -1.006 1 97.88 88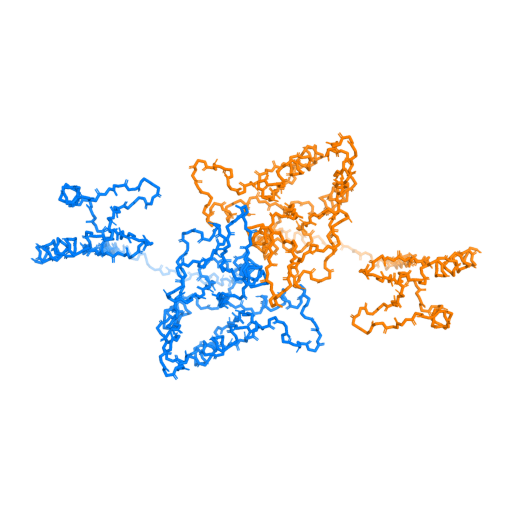 LEU A O 1
ATOM 684 N N . PHE A 1 89 ? 5.648 4.762 -0.454 1 98.19 89 PHE A N 1
ATOM 685 C CA . PHE A 1 89 ? 6.484 5.855 0.023 1 98.19 89 PHE A CA 1
ATOM 686 C C . PHE A 1 89 ? 7.188 5.473 1.322 1 98.19 89 PHE A C 1
ATOM 688 O O . PHE A 1 89 ? 8.359 5.785 1.515 1 98.19 89 PHE A O 1
ATOM 695 N N . ILE A 1 90 ? 6.496 4.77 2.217 1 97.69 90 ILE A N 1
ATOM 696 C CA . ILE A 1 90 ? 7.121 4.34 3.461 1 97.69 90 ILE A CA 1
ATOM 697 C C . ILE A 1 90 ? 8.273 3.381 3.154 1 97.69 90 ILE A C 1
ATOM 699 O O . ILE A 1 90 ? 9.312 3.422 3.812 1 97.69 90 ILE A O 1
ATOM 703 N N . GLY A 1 91 ? 8.055 2.533 2.188 1 97.31 91 GLY A N 1
ATOM 704 C CA . GLY A 1 91 ? 9.086 1.573 1.829 1 97.31 91 GLY A CA 1
ATOM 705 C C . GLY A 1 91 ? 10.406 2.225 1.461 1 97.31 91 GLY A C 1
ATOM 706 O O . GLY A 1 91 ? 11.477 1.706 1.793 1 97.31 91 GLY A O 1
ATOM 707 N N . ARG A 1 92 ? 10.305 3.359 0.876 1 96.69 92 ARG A N 1
ATOM 708 C CA . ARG A 1 92 ? 11.531 4.016 0.438 1 96.69 92 ARG A CA 1
ATOM 709 C C . ARG A 1 92 ? 11.977 5.074 1.443 1 96.69 92 ARG A C 1
ATOM 711 O O . ARG A 1 92 ? 13.141 5.113 1.838 1 96.69 92 ARG A O 1
ATOM 718 N N . LEU A 1 93 ? 11.023 5.918 1.878 1 97.06 93 LEU A N 1
ATOM 719 C CA . LEU A 1 93 ? 11.375 7.121 2.621 1 97.06 93 LEU A CA 1
ATOM 720 C C . LEU A 1 93 ? 11.43 6.84 4.121 1 97.06 93 LEU A C 1
ATOM 722 O O . LEU A 1 93 ? 12.039 7.594 4.875 1 97.06 93 LEU A O 1
ATOM 726 N N . GLY A 1 94 ? 10.711 5.773 4.523 1 95.75 94 GLY A N 1
ATOM 727 C CA . GLY A 1 94 ? 10.602 5.5 5.945 1 95.75 94 GLY A CA 1
ATOM 728 C C . GLY A 1 94 ? 9.367 6.105 6.582 1 95.75 94 GLY A C 1
ATOM 729 O O . GLY A 1 94 ? 8.82 7.086 6.07 1 95.75 94 GLY A O 1
ATOM 730 N N . VAL A 1 95 ? 9.023 5.605 7.738 1 95.94 95 VAL A N 1
ATOM 731 C CA . VAL A 1 95 ? 7.809 5.992 8.453 1 95.94 95 VAL A CA 1
ATOM 732 C C . VAL A 1 95 ? 7.926 7.434 8.938 1 95.94 95 VAL A C 1
ATOM 734 O O . VAL A 1 95 ? 6.93 8.156 9 1 95.94 95 VAL A O 1
ATOM 737 N N . GLU A 1 96 ? 9.086 7.883 9.18 1 95.38 96 GLU A N 1
ATOM 738 C CA . GLU A 1 96 ? 9.297 9.195 9.789 1 95.38 96 GLU A CA 1
ATOM 739 C C . GLU A 1 96 ? 9.031 10.312 8.781 1 95.38 96 GLU A C 1
ATOM 741 O O . GLU A 1 96 ? 8.836 11.469 9.164 1 95.38 96 GLU A O 1
ATOM 746 N N . ARG A 1 97 ? 9.016 9.922 7.508 1 97.81 97 ARG A N 1
ATOM 747 C CA . ARG A 1 97 ? 8.898 10.961 6.484 1 97.81 97 ARG A CA 1
ATOM 748 C C . ARG A 1 97 ? 7.539 10.883 5.789 1 97.81 97 ARG A C 1
ATOM 750 O O . ARG A 1 97 ? 7.293 11.609 4.824 1 97.81 97 ARG A O 1
ATOM 757 N N 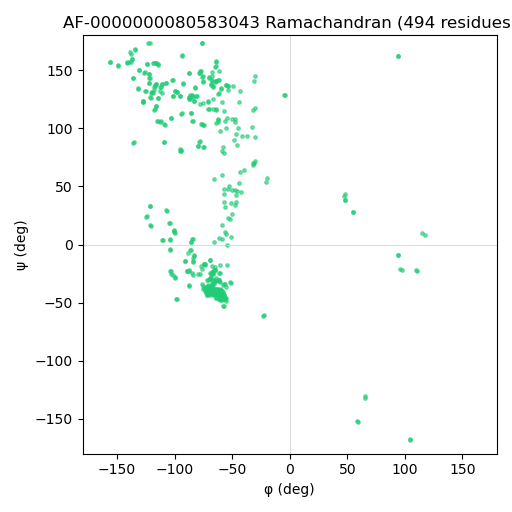. CYS A 1 98 ? 6.715 9.992 6.258 1 98.44 98 CYS A N 1
ATOM 758 C CA . CYS A 1 98 ? 5.391 9.82 5.66 1 98.44 98 CYS A CA 1
ATOM 759 C C . CYS A 1 98 ? 4.297 10.031 6.699 1 98.44 98 CYS A C 1
ATOM 761 O O . CYS A 1 98 ? 4.422 9.594 7.844 1 98.44 98 CYS A O 1
ATOM 763 N N . PHE A 1 99 ? 3.223 10.719 6.262 1 98.44 99 PHE A N 1
ATOM 764 C CA . PHE A 1 99 ? 2.107 11.055 7.137 1 98.44 99 PHE A CA 1
ATOM 765 C C . PHE A 1 99 ? 0.778 10.703 6.48 1 98.44 99 PHE A C 1
ATOM 767 O O . PHE A 1 99 ? 0.595 10.914 5.277 1 98.44 99 PHE A O 1
ATOM 774 N N . PHE A 1 100 ? -0.1 10.109 7.168 1 98.12 100 PHE A N 1
ATOM 775 C CA . PHE A 1 100 ? -1.471 9.984 6.688 1 98.12 100 PHE A CA 1
ATOM 776 C C . PHE A 1 100 ? -2.439 10.703 7.621 1 98.12 100 PHE A C 1
ATOM 778 O O . PHE A 1 100 ? -2.25 10.703 8.836 1 98.12 100 PHE A O 1
ATOM 785 N N . ILE A 1 101 ? -3.363 11.414 6.988 1 97.94 101 ILE A N 1
ATOM 786 C CA . ILE A 1 101 ? -4.258 12.328 7.688 1 97.94 101 ILE A CA 1
ATOM 787 C C . ILE A 1 101 ? -5.695 11.812 7.59 1 97.94 101 ILE A C 1
ATOM 789 O O . ILE A 1 101 ? -6.188 11.523 6.496 1 97.94 101 ILE A O 1
ATOM 793 N N . THR A 1 102 ? -6.379 11.656 8.727 1 97.44 102 THR A N 1
ATOM 794 C CA . THR A 1 102 ? -7.758 11.18 8.789 1 97.44 102 THR A CA 1
ATOM 795 C C . THR A 1 102 ? -8.68 12.258 9.359 1 97.44 102 THR A C 1
ATOM 797 O O . THR A 1 102 ? -8.219 13.188 10.031 1 97.44 102 THR A O 1
ATOM 800 N N . PRO A 1 103 ? -9.945 12.133 9.016 1 96.44 103 PRO A N 1
ATOM 801 C CA . PRO A 1 103 ? -10.883 13 9.727 1 96.44 103 PRO A CA 1
ATOM 802 C C . PRO A 1 103 ? -10.906 12.734 11.234 1 96.44 103 PRO A C 1
ATOM 804 O O . PRO A 1 103 ? -10.711 11.594 11.664 1 96.44 103 PRO A O 1
ATOM 807 N N . ASP A 1 104 ? -11.023 13.695 12.133 1 92.88 104 ASP A N 1
ATOM 808 C CA . ASP A 1 104 ? -10.984 13.539 13.586 1 92.88 104 ASP A CA 1
ATOM 809 C C . ASP A 1 104 ? -12.219 12.805 14.102 1 92.88 104 ASP A C 1
ATOM 811 O O . ASP A 1 104 ? -12.172 12.18 15.156 1 92.88 104 ASP A O 1
ATOM 815 N N . HIS A 1 105 ? -13.383 12.773 13.453 1 79.94 105 HIS A N 1
ATOM 816 C CA . HIS A 1 105 ? -14.609 12.219 14.023 1 79.94 105 HIS A CA 1
ATOM 817 C C . HIS A 1 105 ? -15.156 11.094 13.164 1 79.94 105 HIS A C 1
ATOM 819 O O . HIS A 1 105 ? -16.375 10.938 13.039 1 79.94 105 HIS A O 1
ATOM 825 N N . VAL A 1 106 ? -14.281 10.383 12.57 1 73.94 106 VAL A N 1
ATOM 826 C CA . VAL A 1 106 ? -14.797 9.227 11.844 1 73.94 106 VAL A CA 1
ATOM 827 C C . VAL A 1 106 ? -14.406 7.941 12.57 1 73.94 106 VAL A C 1
ATOM 829 O O . VAL A 1 106 ? -13.312 7.406 12.359 1 73.94 106 VAL A O 1
ATOM 832 N N . ALA A 1 107 ? -15.258 7.516 13.516 1 67.81 107 ALA A N 1
ATOM 833 C CA . ALA A 1 107 ? -14.961 6.434 14.453 1 67.81 107 ALA A CA 1
ATOM 834 C C . ALA A 1 107 ? -14.898 5.086 13.734 1 67.81 107 ALA A C 1
ATOM 836 O O . ALA A 1 107 ? -14.219 4.164 14.195 1 67.81 107 ALA A O 1
ATOM 837 N N . ASP A 1 108 ? -15.359 5.047 12.539 1 85.25 108 ASP A N 1
ATOM 838 C CA . ASP A 1 108 ? -15.477 3.686 12.023 1 85.25 108 ASP A CA 1
ATOM 839 C C . ASP A 1 108 ? -14.641 3.51 10.758 1 85.25 108 ASP A C 1
ATOM 841 O O . ASP A 1 108 ? -14.805 2.525 10.031 1 85.25 108 ASP A O 1
ATOM 845 N N . LEU A 1 109 ? -13.711 4.5 10.57 1 91.88 109 LEU A N 1
ATOM 846 C CA . LEU A 1 109 ? -12.844 4.34 9.414 1 91.88 109 LEU A CA 1
ATOM 847 C C . LEU A 1 109 ? -11.867 3.188 9.617 1 91.88 109 LEU A C 1
ATOM 849 O O . LEU A 1 109 ? -11.023 3.234 10.523 1 91.88 109 LEU A O 1
ATOM 853 N N . ARG A 1 110 ? -11.953 2.211 8.852 1 90.88 110 ARG A N 1
ATOM 854 C CA . ARG A 1 110 ? -11.07 1.056 8.977 1 90.88 110 ARG A CA 1
ATOM 855 C C . ARG A 1 110 ? -9.758 1.291 8.242 1 90.88 110 ARG A C 1
ATOM 857 O O . ARG A 1 110 ? -9.75 1.669 7.07 1 90.88 110 ARG A O 1
ATOM 864 N N . LEU A 1 111 ? -8.781 1.088 8.953 1 92.69 111 LEU A N 1
ATOM 865 C CA . LEU A 1 111 ? -7.426 1.182 8.414 1 92.69 111 LEU A CA 1
ATOM 866 C C . LEU A 1 111 ? -6.738 -0.177 8.438 1 92.69 111 LEU A C 1
ATOM 868 O O . LEU A 1 111 ? -7.082 -1.039 9.25 1 92.69 111 LEU A O 1
ATOM 872 N N . PRO A 1 112 ? -5.711 -0.383 7.504 1 92.12 112 PRO A N 1
ATOM 873 C CA . PRO A 1 112 ? -4.91 -1.603 7.633 1 92.12 112 PRO A CA 1
ATOM 874 C C . PRO A 1 112 ? -4.312 -1.771 9.031 1 92.12 112 PRO A C 1
ATOM 876 O O . PRO A 1 112 ? -3.758 -0.82 9.586 1 92.12 112 PRO A O 1
ATOM 879 N N . THR A 1 113 ? -4.379 -2.941 9.547 1 89 113 THR A N 1
ATOM 880 C CA . THR A 1 113 ? -3.875 -3.205 10.891 1 89 113 THR A CA 1
ATOM 881 C C . THR A 1 113 ? -2.361 -3.023 10.945 1 89 113 THR A C 1
ATOM 883 O O . THR A 1 113 ? -1.797 -2.797 12.016 1 89 113 THR A O 1
ATOM 886 N N . ASP A 1 114 ? -1.684 -3.102 9.812 1 89.25 114 ASP A N 1
ATOM 887 C CA . ASP A 1 114 ? -0.242 -2.889 9.719 1 89.25 114 ASP A CA 1
ATOM 888 C C . ASP A 1 114 ? 0.134 -1.477 10.172 1 89.25 114 ASP A C 1
ATOM 890 O O . ASP A 1 114 ? 1.287 -1.219 10.523 1 89.25 114 ASP A O 1
ATOM 894 N N . LEU A 1 115 ? -0.806 -0.605 10.07 1 91.56 115 LEU A N 1
ATOM 895 C CA . LEU A 1 115 ? -0.531 0.787 10.406 1 91.56 115 LEU A CA 1
ATOM 896 C C . LEU A 1 115 ? -0.718 1.026 11.906 1 91.56 115 LEU A C 1
ATOM 898 O O . LEU A 1 115 ? -0.506 2.141 12.391 1 91.56 115 LEU A O 1
ATOM 902 N N . MET A 1 116 ? -1.038 -0.106 12.508 1 82.31 116 MET A N 1
ATOM 903 C CA . MET A 1 116 ? -1.209 0.016 13.953 1 82.31 116 MET A CA 1
ATOM 904 C C . MET A 1 116 ? 0.086 0.469 14.625 1 82.31 116 MET A C 1
ATOM 906 O O . MET A 1 116 ? 1.171 0.026 14.242 1 82.31 116 MET A O 1
ATOM 910 N N . GLY A 1 117 ? 0.096 1.407 15.414 1 79.25 117 GLY A N 1
ATOM 911 C CA . GLY A 1 117 ? 1.255 1.947 16.109 1 79.25 117 GLY A CA 1
ATOM 912 C C . GLY A 1 117 ? 1.663 3.32 15.602 1 79.25 117 GLY A C 1
ATOM 913 O O . GLY A 1 117 ? 2.467 4.004 16.234 1 79.25 117 GLY A O 1
ATOM 914 N N . ILE A 1 118 ? 1.218 3.568 14.344 1 88.25 118 ILE A N 1
ATOM 915 C CA . ILE A 1 118 ? 1.447 4.914 13.828 1 88.25 118 ILE A CA 1
ATOM 916 C C . ILE A 1 118 ? 0.206 5.773 14.055 1 88.25 118 ILE A C 1
ATOM 918 O O . ILE A 1 118 ? -0.902 5.391 13.68 1 88.25 118 ILE A O 1
ATOM 922 N N . MET A 1 119 ? 0.39 6.883 14.633 1 88.88 119 MET A N 1
ATOM 923 C CA . MET A 1 119 ? -0.732 7.785 14.875 1 88.88 119 MET A CA 1
ATOM 924 C C . MET A 1 119 ? -1.029 8.625 13.641 1 88.88 119 MET A C 1
ATOM 926 O O . MET A 1 119 ? -0.156 9.344 13.148 1 88.88 119 MET A O 1
ATOM 930 N N . PRO A 1 120 ? -2.207 8.539 13.203 1 94.62 120 PRO A N 1
ATOM 931 C CA . PRO A 1 120 ? -2.566 9.398 12.078 1 94.62 120 PRO A CA 1
ATOM 932 C C . PRO A 1 120 ? -2.654 10.875 12.461 1 94.62 120 PRO A C 1
ATOM 934 O O . PRO A 1 120 ? -2.971 11.195 13.609 1 94.62 120 PRO A O 1
ATOM 937 N N . GLY A 1 121 ? -2.232 11.812 11.539 1 96.62 121 GLY A N 1
ATOM 938 C CA . GLY A 1 121 ? -2.707 13.18 11.672 1 96.62 121 GLY A CA 1
ATOM 939 C C . GLY A 1 121 ? -4.207 13.312 11.484 1 96.62 121 GLY A C 1
ATOM 940 O O . GLY A 1 121 ? -4.844 12.438 10.898 1 96.62 121 GLY A O 1
ATOM 941 N N . GLN A 1 122 ? -4.723 14.422 12.062 1 97.06 122 GLN A N 1
ATOM 942 C CA . GLN A 1 122 ? -6.164 14.609 11.93 1 97.06 122 GLN A CA 1
ATOM 943 C C . GLN A 1 122 ? -6.492 16.016 11.445 1 97.06 122 GLN A C 1
ATOM 945 O O . GLN A 1 122 ? -5.754 16.969 11.727 1 97.06 122 GLN A O 1
ATOM 950 N N . TYR A 1 123 ? -7.582 16.094 10.742 1 97.38 123 TYR A N 1
ATOM 951 C CA . TYR A 1 123 ? -8.133 17.391 10.383 1 97.38 123 TYR A CA 1
ATOM 952 C C . TYR A 1 123 ? -9.578 17.516 10.867 1 97.38 123 TYR A C 1
ATOM 954 O O . TYR A 1 123 ? -10.273 16.516 11.039 1 97.38 123 TYR A O 1
ATOM 962 N N . GLU A 1 124 ? -9.984 18.75 11.055 1 96.44 124 GLU A N 1
ATOM 963 C CA . GLU A 1 124 ? -11.352 19.031 11.492 1 96.44 124 GLU A CA 1
ATOM 964 C C . GLU A 1 124 ? -12.344 18.844 10.344 1 96.44 124 GLU A C 1
ATOM 966 O O . GLU A 1 124 ? -12.523 19.734 9.523 1 96.44 124 GLU A O 1
ATOM 971 N N . ALA A 1 125 ? -13.008 17.734 10.422 1 93.56 125 ALA A N 1
ATOM 972 C CA . ALA A 1 125 ? -13.844 17.359 9.273 1 93.56 125 ALA A CA 1
ATOM 973 C C . ALA A 1 125 ? -15.234 17.969 9.398 1 93.56 125 ALA A C 1
ATOM 975 O O . ALA A 1 125 ? -15.938 18.125 8.398 1 93.56 125 ALA A O 1
ATOM 976 N N . ASN A 1 126 ? -15.68 18.312 10.539 1 91 126 ASN A N 1
ATOM 977 C CA . ASN A 1 126 ? -17.062 18.734 10.75 1 91 126 ASN A CA 1
ATOM 978 C C . ASN A 1 126 ? -17.141 20.25 10.992 1 91 126 ASN A C 1
ATOM 980 O O . ASN A 1 126 ? -18.062 20.719 11.656 1 91 126 ASN A O 1
ATOM 984 N N . ARG A 1 127 ? -16.234 20.891 10.414 1 91.69 127 ARG A N 1
ATOM 985 C CA . ARG A 1 127 ? -16.328 22.344 10.555 1 91.69 127 ARG A CA 1
ATOM 986 C C . ARG A 1 127 ? -17.547 22.891 9.828 1 91.69 127 ARG A C 1
ATOM 988 O O . ARG A 1 127 ? -17.844 22.484 8.703 1 91.69 127 ARG A O 1
ATOM 995 N N . HIS A 1 128 ? -18.141 23.844 10.461 1 92.94 128 HIS A N 1
ATOM 996 C CA . HIS A 1 128 ? -19.359 24.438 9.914 1 92.94 128 HIS A CA 1
ATOM 997 C C . HIS A 1 128 ? -19.047 25.359 8.75 1 92.94 128 HIS A C 1
ATOM 999 O O . HIS A 1 128 ? -19.828 25.469 7.801 1 92.94 128 HIS A O 1
ATOM 1005 N N . ASP A 1 129 ? -17.906 26.109 8.758 1 94.88 129 ASP A N 1
ATOM 1006 C CA . ASP A 1 129 ? -17.578 27.109 7.75 1 94.88 129 ASP A CA 1
ATOM 1007 C C . ASP A 1 129 ? -16.891 26.469 6.547 1 94.88 129 ASP A C 1
ATOM 1009 O O . ASP A 1 129 ? -16.578 27.156 5.574 1 94.88 129 ASP A O 1
ATOM 1013 N N . LYS A 1 130 ? -16.578 25.125 6.578 1 92.38 130 LYS A N 1
ATOM 1014 C CA . LYS A 1 130 ? -15.914 24.375 5.516 1 92.38 130 LYS A CA 1
ATOM 1015 C C . LYS A 1 130 ? -14.586 25.016 5.121 1 92.38 130 LYS A C 1
ATOM 1017 O O . LYS A 1 130 ? -14.203 25 3.951 1 92.38 130 LYS A O 1
ATOM 1022 N N . ASN A 1 131 ? -13.938 25.734 6.113 1 97.44 131 ASN A N 1
ATOM 1023 C CA . ASN A 1 131 ? -12.602 26.281 5.926 1 97.44 131 ASN A CA 1
ATOM 1024 C C . ASN A 1 131 ? -11.523 25.219 6.086 1 97.44 131 ASN A C 1
ATOM 1026 O O . ASN A 1 131 ? -10.992 25.016 7.176 1 97.44 131 ASN A O 1
ATOM 1030 N N . TRP A 1 132 ? -11.227 24.578 4.988 1 98 132 TRP A N 1
ATOM 1031 C CA . TRP A 1 132 ? -10.312 23.438 5.016 1 98 132 TRP A CA 1
ATOM 1032 C C . TRP A 1 132 ? -8.891 23.891 5.32 1 98 132 TRP A C 1
ATOM 1034 O O . TRP A 1 132 ? -8.109 23.141 5.918 1 98 132 TRP A O 1
ATOM 1044 N N . LEU A 1 133 ? -8.547 25.125 4.914 1 97.88 133 LEU A N 1
ATOM 1045 C CA . LEU A 1 133 ? -7.246 25.672 5.281 1 97.88 133 LEU A CA 1
ATOM 1046 C C . LEU A 1 133 ? -7.07 25.703 6.797 1 97.88 133 LEU A C 1
ATOM 1048 O O . LEU A 1 133 ? -6.047 25.25 7.316 1 97.88 133 LEU A O 1
ATOM 1052 N N . ALA A 1 134 ? -8.094 26.156 7.465 1 98.25 134 ALA A N 1
ATOM 1053 C CA . ALA A 1 134 ? -8.078 26.188 8.922 1 98.25 134 ALA A CA 1
ATOM 1054 C C . ALA A 1 134 ? -8.148 24.781 9.516 1 98.25 134 ALA A C 1
ATOM 1056 O O . ALA A 1 134 ? -7.48 24.484 10.508 1 98.25 134 ALA A O 1
ATOM 1057 N N . ALA A 1 135 ? -8.914 23.922 8.906 1 98.25 135 ALA A N 1
ATOM 1058 C CA . ALA A 1 135 ? -9.148 22.562 9.391 1 98.25 135 ALA A CA 1
ATOM 1059 C C . ALA A 1 135 ? -7.855 21.75 9.406 1 98.25 135 ALA A C 1
ATOM 1061 O O . ALA A 1 135 ? -7.688 20.844 10.227 1 98.25 135 ALA A O 1
ATOM 1062 N N . THR A 1 136 ? -6.938 22.062 8.484 1 98.56 136 THR A N 1
ATOM 1063 C CA . THR A 1 136 ? -5.73 21.25 8.328 1 98.56 136 THR A CA 1
ATOM 1064 C C . THR A 1 136 ? -4.527 21.969 8.938 1 98.56 136 THR A C 1
ATOM 1066 O O . THR A 1 136 ? -3.434 21.391 9 1 98.56 136 THR A O 1
ATOM 1069 N N . ASN A 1 137 ? -4.664 23.172 9.43 1 98.38 137 ASN A N 1
ATOM 1070 C CA . ASN A 1 137 ? -3.543 23.984 9.898 1 98.38 137 ASN A CA 1
ATOM 1071 C C . ASN A 1 137 ? -2.805 23.297 11.047 1 98.38 137 ASN A C 1
ATOM 1073 O O . ASN A 1 137 ? -1.574 23.234 11.047 1 98.38 137 ASN A O 1
ATOM 1077 N N . PRO A 1 138 ? -3.516 22.781 12.07 1 97.81 138 PRO A N 1
ATOM 1078 C CA . PRO A 1 138 ? -2.789 22.172 13.188 1 97.81 138 PRO A CA 1
ATOM 1079 C C . PRO A 1 138 ? -1.893 21.016 12.758 1 97.81 138 PRO A C 1
ATOM 1081 O O . PRO A 1 138 ? -0.742 20.922 13.195 1 97.81 138 PRO A O 1
ATOM 1084 N N . ILE A 1 139 ? -2.422 20.109 11.945 1 98.12 139 ILE A N 1
ATOM 1085 C CA . ILE A 1 139 ? -1.605 18.969 11.523 1 98.12 139 ILE A CA 1
ATOM 1086 C C . ILE A 1 139 ? -0.475 19.453 10.617 1 98.12 139 ILE A C 1
ATOM 1088 O O . ILE A 1 139 ? 0.635 18.922 10.656 1 98.12 139 ILE A O 1
ATOM 1092 N N . CYS A 1 140 ? -0.667 20.484 9.805 1 98.62 140 CYS A N 1
ATOM 1093 C CA . CYS A 1 140 ? 0.385 21 8.938 1 98.62 140 CYS A CA 1
ATOM 1094 C C . CYS A 1 140 ? 1.507 21.625 9.766 1 98.62 140 CYS A C 1
ATOM 1096 O O . CYS A 1 140 ? 2.674 21.562 9.375 1 98.62 140 CYS A O 1
ATOM 1098 N N . MET A 1 141 ? 1.181 22.172 10.914 1 98.06 141 MET A N 1
ATOM 1099 C CA . MET A 1 141 ? 2.211 22.688 11.805 1 98.06 141 MET A CA 1
ATOM 1100 C C . MET A 1 141 ? 3.102 21.562 12.32 1 98.06 141 MET A C 1
ATOM 1102 O O . MET A 1 141 ? 4.32 21.734 12.422 1 98.06 141 MET A O 1
ATOM 1106 N N . GLN A 1 142 ? 2.482 20.453 12.625 1 97.69 142 GLN A N 1
ATOM 1107 C CA . GLN A 1 142 ? 3.252 19.297 13.07 1 97.69 142 GLN A CA 1
ATOM 1108 C C . GLN A 1 142 ? 4.152 18.766 11.953 1 97.69 142 GLN A C 1
ATOM 1110 O O . GLN A 1 142 ? 5.309 18.422 12.195 1 97.69 142 GLN A O 1
ATOM 1115 N N . ILE A 1 143 ? 3.631 18.734 10.781 1 98.19 143 ILE A N 1
ATOM 1116 C CA . ILE A 1 143 ? 4.402 18.266 9.633 1 98.19 143 ILE A CA 1
ATOM 1117 C C . ILE A 1 143 ? 5.57 19.219 9.383 1 98.19 143 ILE A C 1
ATOM 1119 O O . ILE A 1 143 ? 6.691 18.781 9.117 1 98.19 143 ILE A O 1
ATOM 1123 N N . ARG A 1 144 ? 5.324 20.516 9.516 1 97.69 144 ARG A N 1
ATOM 1124 C CA . ARG A 1 144 ? 6.367 21.516 9.344 1 97.69 144 ARG A CA 1
ATOM 1125 C C . ARG A 1 144 ? 7.535 21.266 10.289 1 97.69 144 ARG A C 1
ATOM 1127 O O . ARG A 1 144 ? 8.695 21.391 9.898 1 97.69 144 ARG A O 1
ATOM 1134 N N . ALA A 1 145 ? 7.242 20.953 11.492 1 97.12 145 ALA A N 1
ATOM 1135 C CA . ALA A 1 145 ? 8.289 20.672 12.469 1 97.12 145 ALA A CA 1
ATOM 1136 C C . ALA A 1 145 ? 9.164 19.5 12.023 1 97.12 145 ALA A C 1
ATOM 1138 O O . ALA A 1 145 ? 10.383 19.531 12.195 1 97.12 145 ALA A O 1
ATOM 1139 N N . LYS A 1 146 ? 8.508 18.516 11.453 1 97.06 146 LYS A N 1
ATOM 1140 C CA . LYS A 1 146 ? 9.25 17.359 10.969 1 97.06 146 LYS A CA 1
ATOM 1141 C C . LYS A 1 146 ? 10.102 17.719 9.758 1 97.06 146 LYS A C 1
ATOM 1143 O O . LYS A 1 146 ? 11.211 17.203 9.594 1 97.06 146 LYS A O 1
ATOM 1148 N N . LEU A 1 147 ? 9.531 18.609 8.867 1 96.81 147 LEU A N 1
ATOM 1149 C CA . LEU A 1 147 ? 10.281 19.062 7.703 1 96.81 147 LEU A CA 1
ATOM 1150 C C . LEU A 1 147 ? 11.57 19.75 8.125 1 96.81 147 LEU A C 1
ATOM 1152 O O . LEU A 1 147 ? 12.625 19.547 7.516 1 96.81 147 LEU A O 1
ATOM 1156 N N . ILE A 1 148 ? 11.477 20.594 9.141 1 94.81 148 ILE A N 1
ATOM 1157 C CA . ILE A 1 148 ? 12.617 21.344 9.641 1 94.81 148 ILE A CA 1
ATOM 1158 C C . ILE A 1 148 ? 13.648 20.391 10.242 1 94.81 148 ILE A C 1
ATOM 1160 O O . ILE A 1 148 ? 14.852 20.562 10.039 1 94.81 148 ILE A O 1
ATOM 1164 N N . GLU A 1 149 ? 13.156 19.375 10.914 1 95.12 149 GLU A N 1
ATOM 1165 C CA . GLU A 1 149 ? 14.016 18.422 11.609 1 95.12 149 GLU A CA 1
ATOM 1166 C C . GLU A 1 149 ? 14.75 17.531 10.617 1 95.12 149 GLU A C 1
ATOM 1168 O O . GLU A 1 149 ? 15.961 17.312 10.742 1 95.12 149 GLU A O 1
ATOM 1173 N N . LEU A 1 150 ? 14.047 17.016 9.547 1 95.81 150 LEU A N 1
ATOM 1174 C CA . LEU A 1 150 ? 14.586 15.93 8.727 1 95.81 150 LEU A CA 1
ATOM 1175 C C . LEU A 1 150 ? 15.148 16.469 7.418 1 95.81 150 LEU A C 1
ATOM 1177 O O . LEU A 1 150 ? 15.977 15.82 6.777 1 95.81 150 LEU A O 1
ATOM 1181 N N . LYS A 1 151 ? 14.656 17.562 6.973 1 94.19 151 LYS A N 1
ATOM 1182 C CA . LYS A 1 151 ? 15.117 18.219 5.754 1 94.19 151 LYS A CA 1
ATOM 1183 C C . LYS A 1 151 ? 14.969 17.297 4.547 1 94.19 151 LYS A C 1
ATOM 1185 O O . LYS A 1 151 ? 14.023 16.5 4.473 1 94.19 151 LYS A O 1
ATOM 1190 N N . SER A 1 152 ? 15.766 17.438 3.533 1 94.38 152 SER A N 1
ATOM 1191 C CA . SER A 1 152 ? 15.625 16.688 2.287 1 94.38 152 SER A CA 1
ATOM 1192 C C . SER A 1 152 ? 16.109 15.25 2.445 1 94.38 152 SER A C 1
ATOM 1194 O O . SER A 1 152 ? 17.031 14.984 3.199 1 94.38 152 SER A O 1
ATOM 1196 N N . PHE A 1 153 ? 15.422 14.406 1.771 1 93.88 153 PHE A N 1
ATOM 1197 C CA . PHE A 1 153 ? 15.75 12.984 1.789 1 93.88 153 PHE A CA 1
ATOM 1198 C C . PHE A 1 153 ? 17.047 12.719 1.03 1 93.88 153 PHE A C 1
ATOM 1200 O O . PHE A 1 153 ? 17.234 13.211 -0.086 1 93.88 153 PHE A O 1
ATOM 1207 N N . GLN A 1 154 ? 18 12.141 1.673 1 83.56 154 GLN A N 1
ATOM 1208 C CA . GLN A 1 154 ? 19.266 11.742 1.045 1 83.56 154 GLN A CA 1
ATOM 1209 C C . GLN A 1 154 ? 19.344 10.227 0.91 1 83.56 154 GLN A C 1
ATOM 1211 O O . GLN A 1 154 ? 19.25 9.5 1.902 1 83.56 154 GLN A O 1
ATOM 1216 N N . ASP A 1 155 ? 19.109 9.828 -0.328 1 69.44 155 ASP A N 1
ATOM 1217 C CA . ASP A 1 155 ? 19.281 8.383 -0.516 1 69.44 155 ASP A CA 1
ATOM 1218 C C . ASP A 1 155 ? 20.594 7.898 0.089 1 69.44 155 ASP A C 1
ATOM 1220 O O . ASP A 1 155 ? 21.578 8.648 0.145 1 69.44 155 ASP A O 1
ATOM 1224 N N . ALA A 1 156 ? 20.703 7.289 1.081 1 49.91 156 ALA A N 1
ATOM 1225 C CA . ALA A 1 156 ? 22.047 6.844 1.47 1 49.91 156 ALA A CA 1
ATOM 1226 C C . ALA A 1 156 ? 22.984 6.852 0.275 1 49.91 156 ALA A C 1
ATOM 1228 O O . ALA A 1 156 ? 22.859 6.031 -0.637 1 49.91 156 ALA A O 1
ATOM 1229 N N . ALA A 1 157 ? 23.047 8.07 -0.301 1 39.31 157 ALA A N 1
ATOM 1230 C CA . ALA A 1 157 ? 24.125 8.242 -1.269 1 39.31 157 ALA A CA 1
ATOM 1231 C C . ALA A 1 157 ? 25.344 7.391 -0.897 1 39.31 157 ALA A C 1
ATOM 1233 O O . ALA A 1 157 ? 25.547 7.066 0.276 1 39.31 157 ALA A O 1
ATOM 1234 N N . VAL A 1 158 ? 26.047 6.75 -1.903 1 36.16 158 VAL A N 1
ATOM 1235 C CA . VAL A 1 158 ? 27.453 6.363 -1.78 1 36.16 158 VAL A CA 1
ATOM 1236 C C . VAL A 1 158 ? 28.25 7.492 -1.132 1 36.16 158 VAL A C 1
ATOM 1238 O O . VAL A 1 158 ? 28.375 8.578 -1.701 1 36.16 158 VAL A O 1
ATOM 1241 N N . ASN A 1 159 ? 28.016 7.871 -0.013 1 33.66 159 ASN A N 1
ATOM 1242 C CA . ASN A 1 159 ? 28.938 8.828 0.584 1 33.66 159 ASN A CA 1
ATOM 1243 C C . ASN A 1 159 ? 30.359 8.641 0.06 1 33.66 159 ASN A C 1
ATOM 1245 O O . ASN A 1 159 ? 31 7.617 0.33 1 33.66 159 ASN A O 1
ATOM 1249 N N . THR A 1 160 ? 30.625 9 -1.205 1 30.27 160 THR A N 1
ATOM 1250 C CA . THR A 1 160 ? 32.031 9.164 -1.497 1 30.27 160 THR A CA 1
ATOM 1251 C C . THR A 1 160 ? 32.75 9.953 -0.393 1 30.27 160 THR A C 1
ATOM 1253 O O . THR A 1 160 ? 32.344 11.078 -0.08 1 30.27 160 THR A O 1
ATOM 1256 N N . PRO A 1 161 ? 33.406 9.281 0.432 1 31.03 161 PRO A N 1
ATOM 1257 C CA . PRO A 1 161 ? 34.125 10.008 1.471 1 31.03 161 PRO A CA 1
ATOM 1258 C C . PRO A 1 161 ? 34.812 11.273 0.943 1 31.03 161 PRO A C 1
ATOM 1260 O O . PRO A 1 161 ? 35.438 11.25 -0.128 1 31.03 161 PRO A O 1
ATOM 1263 N N . PRO A 1 162 ? 34.156 12.305 1.041 1 28.41 162 PRO A N 1
ATOM 1264 C CA . PRO A 1 162 ? 35 13.445 0.621 1 28.41 162 PRO A CA 1
ATOM 1265 C C . PRO A 1 162 ? 36.469 13.25 0.934 1 28.41 162 PRO A C 1
ATOM 1267 O O . PRO A 1 162 ? 36.812 12.562 1.896 1 28.41 162 PRO A O 1
ATOM 1270 N N . ALA A 1 163 ? 37.281 13.188 -0.178 1 26.7 163 ALA A N 1
ATOM 1271 C CA . ALA A 1 163 ? 38.75 13.164 0.013 1 26.7 163 ALA A CA 1
ATOM 1272 C C . ALA A 1 163 ? 39.156 14.109 1.135 1 26.7 163 ALA A C 1
ATOM 1274 O O . ALA A 1 163 ? 39.062 15.328 0.994 1 26.7 163 ALA A O 1
ATOM 1275 N N . THR A 1 164 ? 38.75 13.836 2.266 1 27.2 164 THR A N 1
ATOM 1276 C CA . THR A 1 164 ? 39.25 14.648 3.361 1 27.2 164 THR A CA 1
ATOM 1277 C C . THR A 1 164 ? 40.75 14.828 3.24 1 27.2 164 THR A C 1
ATOM 1279 O O . THR A 1 164 ? 41.5 13.844 3.189 1 27.2 164 THR A O 1
ATOM 1282 N N . ALA A 1 165 ? 41.156 15.883 2.422 1 23.86 165 ALA A N 1
ATOM 1283 C CA . ALA A 1 165 ? 42.531 16.391 2.512 1 23.86 165 ALA A CA 1
ATOM 1284 C C . ALA A 1 165 ? 43.062 16.281 3.939 1 23.86 165 ALA A C 1
ATOM 1286 O O . ALA A 1 165 ? 42.344 16.656 4.891 1 23.86 165 ALA A O 1
ATOM 1287 N N . THR A 1 166 ? 43.844 15.297 4.145 1 25.08 166 THR A N 1
ATOM 1288 C CA . THR A 1 166 ? 44.562 14.922 5.363 1 25.08 166 THR A CA 1
ATOM 1289 C C . THR A 1 166 ? 45.281 16.125 5.973 1 25.08 166 THR A C 1
ATOM 1291 O O . THR A 1 166 ? 46.344 16.531 5.496 1 25.08 166 THR A O 1
ATOM 1294 N N . THR A 1 167 ? 44.625 17.344 5.82 1 21.59 167 THR A N 1
ATOM 1295 C CA . THR A 1 167 ? 45.562 18.328 6.383 1 21.59 167 THR A CA 1
ATOM 1296 C C . THR A 1 167 ? 45.938 17.938 7.809 1 21.59 167 THR A C 1
ATOM 1298 O O . THR A 1 167 ? 45.094 17.609 8.625 1 21.59 167 THR A O 1
ATOM 1301 N N . MET A 1 168 ? 47.156 17.516 7.898 1 21.81 168 MET A N 1
ATOM 1302 C CA . MET A 1 168 ? 47.906 17.031 9.039 1 21.81 168 MET A CA 1
ATOM 1303 C C . MET A 1 168 ? 47.844 18 10.219 1 21.81 168 MET A C 1
ATOM 1305 O O . MET A 1 168 ? 48.594 17.875 11.18 1 21.81 168 MET A O 1
ATOM 1309 N N . ALA A 1 169 ? 46.812 18.875 10.266 1 20.83 169 ALA A N 1
ATOM 1310 C CA . ALA A 1 169 ? 47.188 19.891 11.258 1 20.83 169 ALA A CA 1
ATOM 1311 C C . ALA A 1 169 ? 47.438 19.25 12.617 1 20.83 169 ALA A C 1
ATOM 1313 O O . ALA A 1 169 ? 46.812 18.25 12.977 1 20.83 169 ALA A O 1
ATOM 1314 N N . SER A 1 170 ? 48.625 19.469 13.133 1 22.45 170 SER A N 1
ATOM 1315 C CA . SER A 1 170 ? 49.406 19.047 14.281 1 22.45 170 SER A CA 1
ATOM 1316 C C . SER A 1 170 ? 48.656 19.281 15.594 1 22.45 170 SER A C 1
ATOM 1318 O O . SER A 1 170 ? 49.188 18.984 16.672 1 22.45 170 SER A O 1
ATOM 1320 N N . SER A 1 171 ? 47.375 19.859 15.43 1 19.97 171 SER A N 1
ATOM 1321 C CA . SER A 1 171 ? 47.156 20.641 16.641 1 19.97 171 SER A CA 1
ATOM 1322 C C . SER A 1 171 ? 47.156 19.75 17.875 1 19.97 171 SER A C 1
ATOM 1324 O O . SER A 1 171 ? 46.938 18.547 17.781 1 19.97 171 SER A O 1
ATOM 1326 N N . SER A 1 172 ? 47.625 20.438 18.953 1 22.69 172 SER A N 1
ATOM 1327 C CA . SER A 1 172 ? 48 20.297 20.344 1 22.69 172 SER A CA 1
ATOM 1328 C C . SER A 1 172 ? 46.906 19.672 21.172 1 22.69 172 SER A C 1
ATOM 1330 O O . SER A 1 172 ? 45.719 19.766 20.812 1 22.69 172 SER A O 1
ATOM 1332 N N . GLY A 1 173 ? 47.25 18.688 21.984 1 20.38 173 GLY A N 1
ATOM 1333 C CA . GLY A 1 173 ? 46.75 17.594 22.781 1 20.38 173 GLY A CA 1
ATOM 1334 C C . GLY A 1 173 ? 45.75 18.031 23.844 1 20.38 173 GLY A C 1
ATOM 1335 O O . GLY A 1 173 ? 45.406 17.25 24.734 1 20.38 173 GLY A O 1
ATOM 1336 N N . GLN A 1 174 ? 45.344 19.406 23.859 1 20.75 174 GLN A N 1
ATOM 1337 C CA . GLN A 1 174 ? 44.969 19.625 25.25 1 20.75 174 GLN A CA 1
ATOM 1338 C C . GLN A 1 174 ? 43.75 18.812 25.609 1 20.75 174 GLN A C 1
ATOM 1340 O O . GLN A 1 174 ? 42.781 18.703 24.828 1 20.75 174 GLN A O 1
ATOM 1345 N N . GLU A 1 175 ? 43.844 18.031 26.625 1 22.05 175 GLU A N 1
ATOM 1346 C CA . GLU A 1 175 ? 43.094 16.969 27.312 1 22.05 175 GLU A CA 1
ATOM 1347 C C . GLU A 1 175 ? 41.719 17.453 27.781 1 22.05 175 GLU A C 1
ATOM 1349 O O . GLU A 1 175 ? 40.906 16.656 28.234 1 22.05 175 GLU A O 1
ATOM 1354 N N . VAL A 1 176 ? 41.188 18.625 27.25 1 22.27 176 VAL A N 1
ATOM 1355 C CA . VAL A 1 176 ? 40.219 19.062 28.266 1 22.27 176 VAL A CA 1
ATOM 1356 C C . VAL A 1 176 ? 39.062 18.078 28.344 1 22.27 176 VAL A C 1
ATOM 1358 O O . VAL A 1 176 ? 38.531 17.656 27.312 1 22.27 176 VAL A O 1
ATOM 1361 N N . LYS A 1 177 ? 38.906 17.453 29.453 1 21.39 177 LYS A N 1
ATOM 1362 C CA . LYS A 1 177 ? 37.969 16.484 30.047 1 21.39 177 LYS A CA 1
ATOM 1363 C C . LYS A 1 177 ? 36.531 17.016 30 1 21.39 177 LYS A C 1
ATOM 1365 O O . LYS A 1 177 ? 35.625 16.422 30.625 1 21.39 177 LYS A O 1
ATOM 1370 N N . HIS A 1 178 ? 36.125 17.828 28.953 1 20.59 178 HIS A N 1
ATOM 1371 C CA . HIS A 1 178 ? 34.875 18.422 29.328 1 20.59 178 HIS A CA 1
ATOM 1372 C C . HIS A 1 178 ? 33.781 17.359 29.5 1 20.59 178 HIS A C 1
ATOM 1374 O O . HIS A 1 178 ? 33.625 16.5 28.625 1 20.59 178 HIS A O 1
ATOM 1380 N N . ASP A 1 179 ? 33.438 17.047 30.703 1 21.39 179 ASP A N 1
ATOM 1381 C CA . ASP A 1 179 ? 32.438 16.188 31.344 1 21.39 179 ASP A CA 1
ATOM 1382 C C . ASP A 1 179 ? 31.031 16.562 30.906 1 21.39 179 ASP A C 1
ATOM 1384 O O . ASP A 1 179 ? 30.438 17.5 31.422 1 21.39 179 ASP A O 1
ATOM 1388 N N . LEU A 1 180 ? 30.719 16.75 29.594 1 22.39 180 LEU A N 1
ATOM 1389 C CA . LEU A 1 180 ? 29.391 17.281 29.281 1 22.39 180 LEU A CA 1
ATOM 1390 C C . LEU A 1 180 ? 28.312 16.281 29.672 1 22.39 180 LEU A C 1
ATOM 1392 O O . LEU A 1 180 ? 28.125 15.258 28.984 1 22.39 180 LEU A O 1
ATOM 1396 N N . SER A 1 181 ? 28.203 15.82 30.891 1 22.95 181 SER A N 1
ATOM 1397 C CA . SER A 1 181 ? 27.109 14.938 31.297 1 22.95 181 SER A CA 1
ATOM 1398 C C . SER A 1 181 ? 25.75 15.578 31.031 1 22.95 181 SER A C 1
ATOM 1400 O O . SER A 1 181 ? 24.766 15.242 31.703 1 22.95 181 SER A O 1
ATOM 1402 N N . HIS A 1 182 ? 25.453 16.344 29.984 1 23.77 182 HIS A N 1
ATOM 1403 C CA . HIS A 1 182 ? 24.141 16.984 30.016 1 23.77 182 HIS A CA 1
ATOM 1404 C C . HIS A 1 182 ? 23.031 15.945 30.172 1 23.77 182 HIS A C 1
ATOM 1406 O O . HIS A 1 182 ? 23.016 14.938 29.469 1 23.77 182 HIS A O 1
ATOM 1412 N N . ASP A 1 183 ? 22.375 15.812 31.391 1 26.33 183 ASP A N 1
ATOM 1413 C CA . ASP A 1 183 ? 21.203 15.18 31.984 1 26.33 183 ASP A CA 1
ATOM 1414 C C . ASP A 1 183 ? 19.953 15.484 31.172 1 26.33 183 ASP A C 1
ATOM 1416 O O . ASP A 1 183 ? 19.344 16.547 31.328 1 26.33 183 ASP A O 1
ATOM 1420 N N . HIS A 1 184 ? 19.828 15.414 29.953 1 29.5 184 HIS A N 1
ATOM 1421 C CA . HIS A 1 184 ? 18.609 15.742 29.234 1 29.5 184 HIS A CA 1
ATOM 1422 C C . HIS A 1 184 ? 17.422 14.914 29.75 1 29.5 184 HIS A C 1
ATOM 1424 O O . HIS A 1 184 ? 16.391 14.828 29.078 1 29.5 184 HIS A O 1
ATOM 1430 N N . ALA A 1 185 ? 17.5 14.18 30.859 1 30.22 185 ALA A N 1
ATOM 1431 C CA . ALA A 1 185 ? 16.375 13.344 31.281 1 30.22 185 ALA A CA 1
ATOM 1432 C C . ALA A 1 185 ? 15.172 14.195 31.656 1 30.22 185 ALA A C 1
ATOM 1434 O O . ALA A 1 185 ? 14.281 13.742 32.375 1 30.22 185 ALA A O 1
ATOM 1435 N N . ALA A 1 186 ? 15.125 15.422 31.578 1 34.59 186 ALA A N 1
ATOM 1436 C CA . ALA A 1 186 ? 13.891 15.961 32.125 1 34.59 186 ALA A CA 1
ATOM 1437 C C . ALA A 1 186 ? 12.672 15.281 31.5 1 34.59 186 ALA A C 1
ATOM 1439 O O . ALA A 1 186 ? 12.25 15.641 30.406 1 34.59 186 ALA A O 1
ATOM 1440 N N . THR A 1 187 ? 12.586 13.977 31.453 1 38.72 187 THR A N 1
ATOM 1441 C CA . THR A 1 187 ? 11.477 13.172 30.938 1 38.72 187 THR A CA 1
ATOM 1442 C C . THR A 1 187 ? 10.148 13.656 31.516 1 38.72 187 THR A C 1
ATOM 1444 O O . THR A 1 187 ? 10.086 14.094 32.656 1 38.72 187 THR A O 1
ATOM 1447 N N . ASP A 1 188 ? 8.992 13.836 30.844 1 48.28 188 ASP A N 1
ATOM 1448 C CA . ASP A 1 188 ? 7.645 14.398 30.938 1 48.28 188 ASP A CA 1
ATOM 1449 C C . ASP A 1 188 ? 6.875 13.773 32.094 1 48.28 188 ASP A C 1
ATOM 1451 O O . ASP A 1 188 ? 6.508 12.594 32.062 1 48.28 188 ASP A O 1
ATOM 1455 N N . GLN A 1 189 ? 6.922 14.031 33.312 1 58.72 189 GLN A N 1
ATOM 1456 C CA . GLN A 1 189 ? 6.367 13.633 34.594 1 58.72 189 GLN A CA 1
ATOM 1457 C C . GLN A 1 189 ? 4.855 13.82 34.625 1 58.72 189 GLN A C 1
ATOM 1459 O O . GLN A 1 189 ? 4.176 13.281 35.5 1 58.72 189 GLN A O 1
ATOM 1464 N N . HIS A 1 190 ? 4.215 14.523 33.844 1 73.44 190 HIS A N 1
ATOM 1465 C CA . HIS A 1 190 ? 2.791 14.828 33.938 1 73.44 190 HIS A CA 1
ATOM 1466 C C . HIS A 1 190 ? 1.955 13.727 33.281 1 73.44 190 HIS A C 1
ATOM 1468 O O . HIS A 1 190 ? 2.252 13.297 32.156 1 73.44 190 HIS A O 1
ATOM 1474 N N . LEU A 1 191 ? 0.976 13.258 34.062 1 80.56 191 LEU A N 1
ATOM 1475 C CA . LEU A 1 191 ? 0.028 12.281 33.562 1 80.56 191 LEU A CA 1
ATOM 1476 C C . LEU A 1 191 ? -0.987 12.945 32.625 1 80.56 191 LEU A C 1
ATOM 1478 O O . LEU A 1 191 ? -1.341 14.109 32.812 1 80.56 191 LEU A O 1
ATOM 1482 N N . GLY A 1 192 ? -1.347 12.32 31.609 1 84.69 192 GLY A N 1
ATOM 1483 C CA . GLY A 1 192 ? -2.385 12.766 30.703 1 84.69 192 GLY A CA 1
ATOM 1484 C C . GLY A 1 192 ? -3.291 11.641 30.234 1 84.69 192 GLY A C 1
ATOM 1485 O O . GLY A 1 192 ? -3.074 10.477 30.578 1 84.69 192 GLY A O 1
ATOM 1486 N N . LEU A 1 193 ? -4.43 11.992 29.656 1 85.94 193 LEU A N 1
ATOM 1487 C CA . LEU A 1 193 ? -5.363 11.047 29.062 1 85.94 193 LEU A CA 1
ATOM 1488 C C . LEU A 1 193 ? -5.418 11.234 27.547 1 85.94 193 LEU A C 1
ATOM 1490 O O . LEU A 1 193 ? 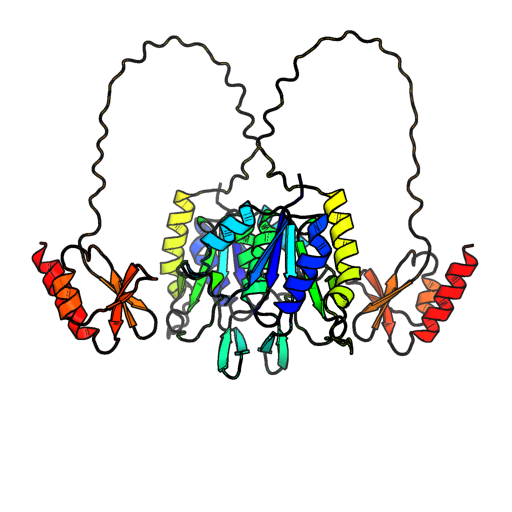-5.453 12.359 27.047 1 85.94 193 LEU A O 1
ATOM 1494 N N . GLU A 1 194 ? -5.309 10.117 26.922 1 81.94 194 GLU A N 1
ATOM 1495 C CA . GLU A 1 194 ? -5.473 10.125 25.469 1 81.94 194 GLU A CA 1
ATOM 1496 C C . GLU A 1 194 ? -6.633 9.227 25.031 1 81.94 194 GLU A C 1
ATOM 1498 O O . GLU A 1 194 ? -6.844 8.156 25.609 1 81.94 194 GLU A O 1
ATOM 1503 N N . PRO A 1 195 ? -7.484 9.734 24.234 1 80 195 PRO A N 1
ATOM 1504 C CA . PRO A 1 195 ? -8.609 8.906 23.781 1 80 195 PRO A CA 1
ATOM 1505 C C . PRO A 1 195 ? -8.156 7.652 23.047 1 80 195 PRO A C 1
ATOM 1507 O O . PRO A 1 195 ? -7.172 7.691 22.297 1 80 195 PRO A O 1
ATOM 1510 N N . HIS A 1 196 ? -8.758 6.551 23.391 1 77.75 196 HIS A N 1
ATOM 1511 C CA . HIS A 1 196 ? -8.547 5.25 22.766 1 77.75 196 HIS A CA 1
ATOM 1512 C C . HIS A 1 196 ? -9.867 4.535 22.516 1 77.75 196 HIS A C 1
ATOM 1514 O O . HIS A 1 196 ? -10.344 3.777 23.375 1 77.75 196 HIS A O 1
ATOM 1520 N N . GLY A 1 197 ? -10.43 4.844 21.344 1 65.75 197 GLY A N 1
ATOM 1521 C CA . GLY A 1 197 ? -11.773 4.32 21.125 1 65.75 197 GLY A CA 1
ATOM 1522 C C . GLY A 1 197 ? -12.805 4.906 22.078 1 65.75 197 GLY A C 1
ATOM 1523 O O . GLY A 1 197 ? -12.992 6.125 22.125 1 65.75 197 GLY A O 1
ATOM 1524 N N . LYS A 1 198 ? -13.516 4.008 22.641 1 72.19 198 LYS A N 1
ATOM 1525 C CA . LYS A 1 198 ? -14.484 4.395 23.672 1 72.19 198 LYS A CA 1
ATOM 1526 C C . LYS A 1 198 ? -13.828 4.492 25.031 1 72.19 198 LYS A C 1
ATOM 1528 O O . LYS A 1 198 ? -14.5 4.777 26.031 1 72.19 198 LYS A O 1
ATOM 1533 N N . ALA A 1 199 ? -12.516 4.301 24.906 1 81.12 199 ALA A N 1
ATOM 1534 C CA . ALA A 1 199 ? -11.758 4.312 26.156 1 81.12 199 ALA A CA 1
ATOM 1535 C C . ALA A 1 199 ? -10.664 5.371 26.125 1 81.12 199 ALA A C 1
ATOM 1537 O O . ALA A 1 199 ? -10.594 6.172 25.188 1 81.12 199 ALA A O 1
ATOM 1538 N N . TYR A 1 200 ? -10 5.555 27.281 1 85.44 200 TYR A N 1
ATOM 1539 C CA . TYR A 1 200 ? -8.867 6.469 27.375 1 85.44 200 TYR A CA 1
ATOM 1540 C C . TYR A 1 200 ? -7.617 5.734 27.859 1 85.44 200 TYR A C 1
ATOM 1542 O O . TYR A 1 200 ? -7.703 4.801 28.656 1 85.44 200 TYR A O 1
ATOM 1550 N N . ALA A 1 201 ? -6.598 6.133 27.328 1 86.69 201 ALA A N 1
ATOM 1551 C CA . ALA A 1 201 ? -5.301 5.625 27.766 1 86.69 201 ALA A CA 1
ATOM 1552 C C . ALA A 1 201 ? -4.539 6.684 28.562 1 86.69 201 ALA A C 1
ATOM 1554 O O . ALA A 1 201 ? -4.512 7.855 28.172 1 86.69 201 ALA A O 1
ATOM 1555 N N . LEU A 1 202 ? -3.971 6.176 29.547 1 85.69 202 LEU A N 1
ATOM 1556 C CA . LEU A 1 202 ? -3.154 7.062 30.375 1 85.69 202 LEU A CA 1
ATOM 1557 C C . LEU A 1 202 ? -1.771 7.25 29.766 1 85.69 202 LEU A C 1
ATOM 1559 O O . LEU A 1 202 ? -1.176 6.301 29.25 1 85.69 202 LEU A O 1
ATOM 1563 N N . THR A 1 203 ? -1.3 8.5 29.734 1 84.75 203 THR A N 1
ATOM 1564 C CA . THR A 1 203 ? 0.033 8.859 29.25 1 84.75 203 THR A CA 1
ATOM 1565 C C . THR A 1 203 ? 0.851 9.5 30.375 1 84.75 203 THR A C 1
ATOM 1567 O O . THR A 1 203 ? 0.296 9.945 31.375 1 84.75 203 THR A O 1
ATOM 1570 N N . GLY A 1 204 ? 2.254 9.398 30.219 1 78.25 204 GLY A N 1
ATOM 1571 C CA . GLY A 1 204 ? 3.135 9.961 31.219 1 78.25 204 GLY A CA 1
ATOM 1572 C C . GLY A 1 204 ? 3.764 8.914 32.125 1 78.25 204 GLY A C 1
ATOM 1573 O O . GLY A 1 204 ? 3.73 7.719 31.812 1 78.25 204 GLY A O 1
ATOM 1574 N N . ASN A 1 205 ? 4.32 9.406 33.125 1 77.31 205 ASN A N 1
ATOM 1575 C CA . ASN A 1 205 ? 4.977 8.516 34.062 1 77.31 205 ASN A CA 1
ATOM 1576 C C . ASN A 1 205 ? 3.973 7.867 35 1 77.31 205 ASN A C 1
ATOM 1578 O O . ASN A 1 205 ? 3.723 8.383 36.094 1 77.31 205 ASN A O 1
ATOM 1582 N N . THR A 1 206 ? 3.398 6.82 34.594 1 80.75 206 THR A N 1
ATOM 1583 C CA . THR A 1 206 ? 2.338 6.148 35.344 1 80.75 206 THR A CA 1
ATOM 1584 C C . THR A 1 206 ? 2.928 5.234 36.406 1 80.75 206 THR A C 1
ATOM 1586 O O . THR A 1 206 ? 2.213 4.781 37.312 1 80.75 206 THR A O 1
ATOM 1589 N N . HIS A 1 207 ? 4.199 5.043 36.344 1 81.12 207 HIS A N 1
ATOM 1590 C CA . HIS A 1 207 ? 4.824 4.051 37.219 1 81.12 207 HIS A CA 1
ATOM 1591 C C . HIS A 1 207 ? 4.766 4.48 38.688 1 81.12 207 HIS A C 1
ATOM 1593 O O . HIS A 1 207 ? 4.559 3.652 39.562 1 81.12 207 HIS A O 1
ATOM 1599 N N . LYS A 1 208 ? 4.875 5.723 38.844 1 79.19 208 LYS A N 1
ATOM 1600 C CA . LYS A 1 208 ? 4.871 6.25 40.219 1 79.19 208 LYS A CA 1
ATOM 1601 C C . LYS A 1 208 ? 3.469 6.219 40.812 1 79.19 208 LYS A C 1
ATOM 1603 O O . LYS A 1 208 ? 3.309 6.25 42.031 1 79.19 208 LYS A O 1
ATOM 1608 N N . HIS A 1 209 ? 2.5 6.078 40 1 83.06 209 HIS A N 1
ATOM 1609 C CA . HIS A 1 209 ? 1.121 6.199 40.469 1 83.06 209 HIS A CA 1
ATOM 1610 C C . HIS A 1 209 ? 0.313 4.953 40.125 1 83.06 209 HIS A C 1
ATOM 1612 O O . HIS A 1 209 ? -0.915 5.012 40.031 1 83.06 209 HIS A O 1
ATOM 1618 N N . LYS A 1 210 ? 0.982 3.959 39.969 1 84.56 210 LYS A N 1
ATOM 1619 C CA . LYS A 1 210 ? 0.395 2.703 39.531 1 84.56 210 LYS A CA 1
ATOM 1620 C C . LYS A 1 210 ? -0.738 2.26 40.438 1 84.56 210 LYS A C 1
ATOM 1622 O O . LYS A 1 210 ? -1.81 1.869 39.969 1 84.56 210 LYS A O 1
ATOM 1627 N N . GLU A 1 211 ? -0.51 2.283 41.719 1 83.31 211 GLU A N 1
ATOM 1628 C CA . GLU A 1 211 ? -1.486 1.82 42.688 1 83.31 211 GLU A CA 1
ATOM 1629 C C . GLU A 1 211 ? -2.738 2.693 42.688 1 83.31 211 GLU A C 1
ATOM 1631 O O . GLU A 1 211 ? -3.859 2.182 42.719 1 83.31 211 GLU A O 1
ATOM 1636 N N . ALA A 1 212 ? -2.568 4.02 42.562 1 81.81 212 ALA A N 1
ATOM 1637 C CA . ALA A 1 212 ? -3.686 4.961 42.5 1 81.81 212 ALA A CA 1
ATOM 1638 C C . ALA A 1 212 ? -4.488 4.777 41.219 1 81.81 212 ALA A C 1
ATOM 1640 O O . ALA A 1 212 ? -5.723 4.824 41.25 1 81.81 212 ALA A O 1
ATOM 1641 N N . ILE A 1 213 ? -3.838 4.469 40.219 1 87.25 213 ILE A N 1
ATOM 1642 C CA . ILE A 1 213 ? -4.43 4.266 38.906 1 87.25 213 ILE A CA 1
ATOM 1643 C C . ILE A 1 213 ? -5.258 2.982 38.906 1 87.25 213 ILE A C 1
ATOM 1645 O O . ILE A 1 213 ? -6.398 2.971 38.438 1 87.25 213 ILE A O 1
ATOM 1649 N N . LYS A 1 214 ? -4.66 2.062 39.5 1 85.25 214 LYS A N 1
ATOM 1650 C CA . LYS A 1 214 ? -5.332 0.771 39.594 1 85.25 214 LYS A CA 1
ATOM 1651 C C . LYS A 1 214 ? -6.551 0.867 40.531 1 85.25 214 LYS A C 1
ATOM 1653 O O . LYS A 1 214 ? -7.617 0.333 40.188 1 85.25 214 LYS A O 1
ATOM 1658 N N . GLN A 1 215 ? -6.477 1.483 41.531 1 85.19 215 GLN A N 1
ATOM 1659 C CA . GLN A 1 215 ? -7.559 1.658 42.5 1 85.19 215 GLN A CA 1
ATOM 1660 C C . GLN A 1 215 ? -8.703 2.477 41.906 1 85.19 215 GLN A C 1
ATOM 1662 O O . GLN A 1 215 ? -9.867 2.279 42.281 1 85.19 215 GLN A O 1
ATOM 1667 N N . ALA A 1 216 ? -8.352 3.281 40.938 1 84.94 216 ALA A N 1
ATOM 1668 C CA . ALA A 1 216 ? -9.352 4.148 40.312 1 84.94 216 ALA A CA 1
ATOM 1669 C C . ALA A 1 216 ? -10.109 3.41 39.219 1 84.94 216 ALA A C 1
ATOM 1671 O O . ALA A 1 216 ? -11.117 3.906 38.688 1 84.94 216 ALA A O 1
ATOM 1672 N N . GLY A 1 217 ? -9.562 2.266 38.812 1 84.38 217 GLY A N 1
ATOM 1673 C CA . GLY A 1 217 ? -10.352 1.44 37.906 1 84.38 217 GLY A CA 1
ATOM 1674 C C . GLY A 1 217 ? -9.703 1.261 36.562 1 84.38 217 GLY A C 1
ATOM 1675 O O . GLY A 1 217 ? -10.328 0.752 35.625 1 84.38 217 GLY A O 1
ATOM 1676 N N . ALA A 1 218 ? -8.523 1.717 36.531 1 86.75 218 ALA A N 1
ATOM 1677 C CA . ALA A 1 218 ? -7.816 1.513 35.25 1 86.75 218 ALA A CA 1
ATOM 1678 C C . ALA A 1 218 ? -7.324 0.074 35.125 1 86.75 218 ALA A C 1
ATOM 1680 O O . ALA A 1 218 ? -7.066 -0.59 36.156 1 86.75 218 ALA A O 1
ATOM 1681 N N . SER A 1 219 ? -7.254 -0.408 33.969 1 86.56 219 SER A N 1
ATOM 1682 C CA . SER A 1 219 ? -6.742 -1.744 33.688 1 86.56 219 SER A CA 1
ATOM 1683 C C . SER A 1 219 ? -5.508 -1.685 32.812 1 86.56 219 SER A C 1
ATOM 1685 O O . SER A 1 219 ? -5.465 -0.91 31.844 1 86.56 219 SER A O 1
ATOM 1687 N N . TRP A 1 220 ? -4.578 -2.428 33.156 1 84.19 220 TRP A N 1
ATOM 1688 C CA . TRP A 1 220 ? -3.354 -2.488 32.375 1 84.19 220 TRP A CA 1
ATOM 1689 C C . TRP A 1 220 ? -3.553 -3.332 31.125 1 84.19 220 TRP A C 1
ATOM 1691 O O . TRP A 1 220 ? -3.982 -4.484 31.203 1 84.19 220 TRP A O 1
ATOM 1701 N N . ASN A 1 221 ? -3.324 -2.662 30.125 1 79.88 221 ASN A N 1
ATOM 1702 C CA . ASN A 1 221 ? -3.355 -3.375 28.844 1 79.88 221 ASN A CA 1
ATOM 1703 C C . ASN A 1 221 ? -1.967 -3.854 28.438 1 79.88 221 ASN A C 1
ATOM 1705 O O . ASN A 1 221 ? -1.094 -3.043 28.125 1 79.88 221 ASN A O 1
ATOM 1709 N N . LYS A 1 222 ? -1.785 -5.074 28.422 1 77.81 222 LYS A N 1
ATOM 1710 C CA . LYS A 1 222 ? -0.48 -5.672 28.172 1 77.81 222 LYS A CA 1
ATOM 1711 C C . LYS A 1 222 ? -0.027 -5.395 26.734 1 77.81 222 LYS A C 1
ATOM 1713 O O . LYS A 1 222 ? 1.165 -5.207 26.484 1 77.81 222 LYS A O 1
ATOM 1718 N N . GLY A 1 223 ? -0.912 -5.363 26 1 69.25 223 GLY A N 1
ATOM 1719 C CA . GLY A 1 223 ? -0.616 -5.125 24.594 1 69.25 223 GLY A CA 1
ATOM 1720 C C . GLY A 1 223 ? -0.177 -3.699 24.312 1 69.25 223 GLY A C 1
ATOM 1721 O O . GLY A 1 223 ? 0.804 -3.475 23.594 1 69.25 223 GLY A O 1
ATOM 1722 N N . LEU A 1 224 ? -0.78 -2.809 24.922 1 70.75 224 LEU A N 1
ATOM 1723 C CA . LEU A 1 224 ? -0.56 -1.38 24.719 1 70.75 224 LEU A CA 1
ATOM 1724 C C . LEU A 1 224 ? 0.51 -0.861 25.672 1 70.75 224 LEU A C 1
ATOM 1726 O O . LEU A 1 224 ? 1.059 0.224 25.469 1 70.75 224 LEU A O 1
ATOM 1730 N N . LYS A 1 225 ? 0.746 -1.655 26.578 1 76.31 225 LYS A N 1
ATOM 1731 C CA . LYS A 1 225 ? 1.579 -1.252 27.703 1 76.31 225 LYS A CA 1
ATOM 1732 C C . LYS A 1 225 ? 1.143 0.103 28.25 1 76.31 225 LYS A C 1
ATOM 1734 O O . LYS A 1 225 ? 1.978 0.972 28.516 1 76.31 225 LYS A O 1
ATOM 1739 N N . LYS A 1 226 ? -0.083 0.225 28.344 1 81.31 226 LYS A N 1
ATOM 1740 C CA . LYS A 1 226 ? -0.701 1.429 28.891 1 81.31 226 LYS A CA 1
ATOM 1741 C C . LYS A 1 226 ? -1.888 1.079 29.781 1 81.31 226 LYS A C 1
ATOM 1743 O O . LYS A 1 226 ? -2.498 0.02 29.625 1 81.31 226 LYS A O 1
ATOM 1748 N N . TRP A 1 227 ? -2.15 1.984 30.594 1 88.25 227 TRP A N 1
ATOM 1749 C CA . TRP A 1 227 ? -3.365 1.908 31.406 1 88.25 227 TRP A CA 1
ATOM 1750 C C . TRP A 1 227 ? -4.578 2.387 30.609 1 88.25 227 TRP A C 1
ATOM 1752 O O . TRP A 1 227 ? -4.531 3.445 29.984 1 88.25 227 TRP A O 1
ATOM 1762 N N . ILE A 1 228 ? -5.547 1.556 30.625 1 87.19 228 ILE A N 1
ATOM 1763 C CA . ILE A 1 228 ? -6.781 1.863 29.906 1 87.19 228 ILE A CA 1
ATOM 1764 C C . ILE A 1 228 ? -7.906 2.121 30.906 1 87.19 228 ILE A C 1
ATOM 1766 O O . ILE A 1 228 ? -8.055 1.388 31.891 1 87.19 228 ILE A O 1
ATOM 1770 N N . ILE A 1 229 ? -8.664 3.199 30.5 1 89.31 229 ILE A N 1
ATOM 1771 C CA . ILE A 1 229 ? -9.812 3.529 31.359 1 89.31 229 ILE A CA 1
ATOM 1772 C C . ILE A 1 229 ? -11.078 3.578 30.5 1 89.31 229 ILE A C 1
ATOM 1774 O O . ILE A 1 229 ? -11.031 3.908 29.312 1 89.31 229 ILE A O 1
ATOM 1778 N N . ARG A 1 230 ? -12.164 3.203 31.109 1 82.94 230 ARG A N 1
ATOM 1779 C CA . ARG A 1 230 ? -13.469 3.283 30.453 1 82.94 230 ARG A CA 1
ATOM 1780 C C . ARG A 1 230 ? -13.875 4.734 30.219 1 82.94 230 ARG A C 1
ATOM 1782 O O . ARG A 1 230 ? -13.539 5.613 31.016 1 82.94 230 ARG A O 1
ATOM 1789 N N . GLY A 1 231 ? -14.562 4.914 29.203 1 82.06 231 GLY A N 1
ATOM 1790 C CA . GLY A 1 231 ? -15.055 6.246 28.875 1 82.06 231 GLY A CA 1
ATOM 1791 C C . GLY A 1 231 ? -15.906 6.852 29.969 1 82.06 231 GLY A C 1
ATOM 1792 O O . GLY A 1 231 ? -15.852 8.062 30.219 1 82.06 231 GLY A O 1
ATOM 1793 N N . SER A 1 232 ? -16.625 6.035 30.609 1 84.44 232 SER A N 1
ATOM 1794 C CA . SER A 1 232 ? -17.484 6.504 31.688 1 84.44 232 SER A CA 1
ATOM 1795 C C . SER A 1 232 ? -16.656 7.016 32.875 1 84.44 232 SER A C 1
ATOM 1797 O O . SER A 1 232 ? -17.156 7.793 33.688 1 84.44 232 SER A O 1
ATOM 1799 N N . ASP A 1 233 ? -15.445 6.645 32.938 1 84.25 233 ASP A N 1
ATOM 1800 C CA . ASP A 1 233 ? -14.602 7.016 34.062 1 84.25 233 ASP A CA 1
ATOM 1801 C C . ASP A 1 233 ? -13.695 8.195 33.719 1 84.25 233 ASP A C 1
ATOM 1803 O O . ASP A 1 233 ? -12.82 8.57 34.5 1 84.25 233 ASP A O 1
ATOM 1807 N N . LYS A 1 234 ? -13.867 8.773 32.75 1 86.06 234 LYS A N 1
ATOM 1808 C CA . LYS A 1 234 ? -13.008 9.836 32.25 1 86.06 234 LYS A CA 1
ATOM 1809 C C . LYS A 1 234 ? -12.891 10.969 33.25 1 86.06 234 LYS A C 1
ATOM 1811 O O . LYS A 1 234 ? -11.789 11.406 33.594 1 86.06 234 LYS A O 1
ATOM 1816 N N . ALA A 1 235 ? -14.023 11.391 33.625 1 84.19 235 ALA A N 1
ATOM 1817 C CA . ALA A 1 235 ? -14.055 12.508 34.562 1 84.19 235 ALA A CA 1
ATOM 1818 C C . ALA A 1 235 ? -13.297 12.18 35.844 1 84.19 235 ALA A C 1
ATOM 1820 O O . ALA A 1 235 ? -12.562 13.016 36.375 1 84.19 235 ALA A O 1
ATOM 1821 N N . LYS A 1 236 ? -13.477 11.016 36.281 1 86.12 236 LYS A N 1
ATOM 1822 C CA . LYS A 1 236 ? -12.805 10.523 37.469 1 86.12 236 LYS A CA 1
ATOM 1823 C C . LYS A 1 236 ? -11.289 10.547 37.312 1 86.12 236 LYS A C 1
ATOM 1825 O O . LYS A 1 236 ? -10.562 10.992 38.188 1 86.12 236 LYS A O 1
ATOM 1830 N N . PHE A 1 237 ? -10.891 10.211 36.156 1 88.31 237 PHE A N 1
ATOM 1831 C CA . PHE A 1 237 ? -9.445 10.117 35.938 1 88.31 237 PHE A CA 1
ATOM 1832 C C . PHE A 1 237 ? -8.859 11.484 35.594 1 88.31 237 PHE A C 1
ATOM 1834 O O . PHE A 1 237 ? -7.707 11.766 35.938 1 88.31 237 PHE A O 1
ATOM 1841 N N . GLU A 1 238 ? -9.625 12.305 35.094 1 86.62 238 GLU A N 1
ATOM 1842 C CA . GLU A 1 238 ? -9.172 13.68 34.906 1 86.62 238 GLU A CA 1
ATOM 1843 C C . GLU A 1 238 ? -8.875 14.359 36.25 1 86.62 238 GLU A C 1
ATOM 1845 O O . GLU A 1 238 ? -7.891 15.094 36.375 1 86.62 238 GLU A O 1
ATOM 1850 N N . ARG A 1 239 ? -9.68 14.094 37.156 1 86.25 239 ARG A N 1
ATOM 1851 C CA . ARG A 1 239 ? -9.461 14.625 38.5 1 86.25 239 ARG A CA 1
ATOM 1852 C C . ARG A 1 239 ? -8.219 14.016 39.125 1 86.25 239 ARG A C 1
ATOM 1854 O O . ARG A 1 239 ? -7.414 14.727 39.75 1 86.25 239 ARG A O 1
ATOM 1861 N N . LEU A 1 240 ? -8.102 12.773 38.938 1 86.31 240 LEU A N 1
ATOM 1862 C CA . LEU A 1 240 ? -6.945 12.07 39.469 1 86.31 240 LEU A CA 1
ATOM 1863 C C . LEU A 1 240 ? -5.652 12.617 38.875 1 86.31 240 LEU A C 1
ATOM 1865 O O . LEU A 1 240 ? -4.68 12.852 39.594 1 86.31 240 LEU A O 1
ATOM 1869 N N . ILE A 1 241 ? -5.695 12.883 37.688 1 85 241 ILE A N 1
ATOM 1870 C CA . ILE A 1 241 ? -4.531 13.383 36.938 1 85 241 ILE A CA 1
ATOM 1871 C C . ILE A 1 241 ? -4.219 14.805 37.406 1 85 241 ILE A C 1
ATOM 1873 O O . ILE A 1 241 ? -3.055 15.156 37.594 1 85 241 ILE A O 1
ATOM 1877 N N . ALA A 1 242 ? -5.191 15.469 37.531 1 83.38 242 ALA A N 1
ATOM 1878 C CA . ALA A 1 242 ? -5.012 16.828 38.062 1 83.38 242 ALA A CA 1
ATOM 1879 C C . ALA A 1 242 ? -4.371 16.812 39.438 1 83.38 242 ALA A C 1
ATOM 1881 O O . ALA A 1 242 ? -3.459 17.594 39.719 1 83.38 242 ALA A O 1
ATOM 1882 N N . ASP A 1 243 ? -4.812 15.93 40.219 1 83.38 243 ASP A N 1
ATOM 1883 C CA . ASP A 1 243 ? -4.285 15.805 41.594 1 83.38 243 ASP A CA 1
ATOM 1884 C C . ASP A 1 243 ? -2.822 15.367 41.562 1 83.38 243 ASP A C 1
ATOM 1886 O O . ASP A 1 243 ? -2.004 15.898 42.312 1 83.38 243 ASP A O 1
ATOM 1890 N N . VAL A 1 244 ? -2.555 14.508 40.656 1 80.12 244 VAL A N 1
ATOM 1891 C CA . VAL A 1 244 ? -1.207 13.953 40.562 1 80.12 244 VAL A CA 1
ATOM 1892 C C . VAL A 1 244 ? -0.252 14.992 40 1 80.12 244 VAL A C 1
ATOM 1894 O O . VAL A 1 244 ? 0.866 15.164 40.5 1 80.12 244 VAL A O 1
ATOM 1897 N N . ASN A 1 245 ? -0.726 15.641 39.062 1 80.81 245 ASN A N 1
ATOM 1898 C CA . ASN A 1 245 ? 0.111 16.641 38.406 1 80.81 245 ASN A CA 1
ATOM 1899 C C . ASN A 1 245 ? 0.324 17.859 39.312 1 80.81 245 ASN A C 1
ATOM 1901 O O . ASN A 1 245 ? 1.366 18.516 39.219 1 80.81 245 ASN A O 1
ATOM 1905 N N . ASP A 1 246 ? -0.597 18.125 39.938 1 77.25 246 ASP A N 1
ATOM 1906 C CA . ASP A 1 246 ? -0.489 19.25 40.875 1 77.25 246 ASP A CA 1
ATOM 1907 C C . ASP A 1 246 ? 0.408 18.906 42.062 1 77.25 246 ASP A C 1
ATOM 1909 O O . ASP A 1 246 ? 1.063 19.781 42.625 1 77.25 246 ASP A O 1
ATOM 1913 N N . SER A 1 247 ? 0.384 17.641 42.375 1 66.44 247 SER A N 1
ATOM 1914 C CA . SER A 1 247 ? 1.195 17.234 43.531 1 66.44 247 SER A CA 1
ATOM 1915 C C . SER A 1 247 ? 2.674 17.172 43.156 1 66.44 247 SER A C 1
ATOM 1917 O O . SER A 1 247 ? 3.531 17.047 44.031 1 66.44 247 SER A O 1
ATOM 1919 N N . THR A 1 248 ? 2.986 17.047 41.906 1 54.34 248 THR A N 1
ATOM 1920 C CA . THR A 1 248 ? 4.387 17 41.5 1 54.34 248 THR A CA 1
ATOM 1921 C C . THR A 1 248 ? 4.953 18.406 41.344 1 54.34 248 THR A C 1
ATOM 1923 O O . THR A 1 248 ? 6.145 18.562 41.062 1 54.34 248 THR A O 1
ATOM 1926 N N . LEU A 1 249 ? 4.23 19.391 41.344 1 43.25 249 LEU A N 1
ATOM 1927 C CA . LEU A 1 249 ? 4.793 20.719 41.5 1 43.25 249 LEU A CA 1
ATOM 1928 C C . LEU A 1 249 ? 5.141 21.016 42.938 1 43.25 249 LEU A C 1
ATOM 1930 O O . LEU A 1 249 ? 4.406 20.609 43.844 1 43.25 249 LEU A O 1
ATOM 1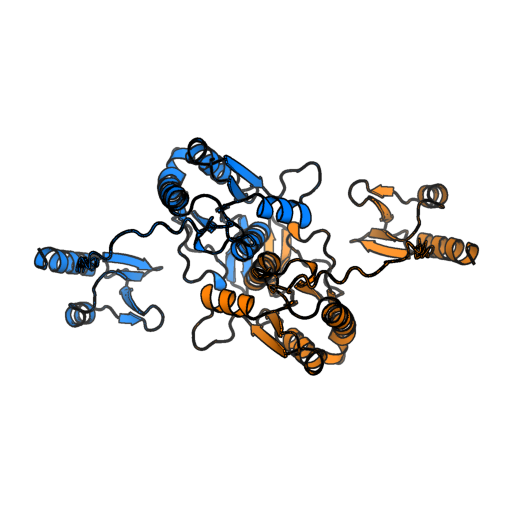934 N N . MET B 1 1 ? 24.109 -18.359 -1.442 1 82.12 1 MET B N 1
ATOM 1935 C CA . MET B 1 1 ? 23.047 -18.266 -0.449 1 82.12 1 MET B CA 1
ATOM 1936 C C . MET B 1 1 ? 21.688 -18.062 -1.121 1 82.12 1 MET B C 1
ATOM 1938 O O . MET B 1 1 ? 21.594 -17.422 -2.176 1 82.12 1 MET B O 1
ATOM 1942 N N . LYS B 1 2 ? 20.703 -18.797 -0.562 1 94.44 2 LYS B N 1
ATOM 1943 C CA . LYS B 1 2 ? 19.359 -18.672 -1.135 1 94.44 2 LYS B CA 1
ATOM 1944 C C . LYS B 1 2 ? 18.766 -17.297 -0.881 1 94.44 2 LYS B C 1
ATOM 1946 O O . LYS B 1 2 ? 18.922 -16.734 0.204 1 94.44 2 LYS B O 1
ATOM 1951 N N . PRO B 1 3 ? 18.125 -16.766 -1.935 1 97.69 3 PRO B N 1
ATOM 1952 C CA . PRO B 1 3 ? 17.422 -15.508 -1.67 1 97.69 3 PRO B CA 1
ATOM 1953 C C . PRO B 1 3 ? 16.281 -15.672 -0.67 1 97.69 3 PRO B C 1
ATOM 1955 O O . PRO B 1 3 ? 15.75 -16.766 -0.511 1 97.69 3 PRO B O 1
ATOM 1958 N N . LYS B 1 4 ? 15.977 -14.648 -0.001 1 98.44 4 LYS B N 1
ATOM 1959 C CA . LYS B 1 4 ? 14.883 -14.633 0.969 1 98.44 4 LYS B CA 1
ATOM 1960 C C . LYS B 1 4 ? 13.617 -14.039 0.36 1 98.44 4 LYS B C 1
ATOM 1962 O O . LYS B 1 4 ? 13.648 -12.953 -0.227 1 98.44 4 LYS B O 1
ATOM 1967 N N . ILE B 1 5 ? 12.508 -14.766 0.544 1 98.62 5 ILE B N 1
ATOM 1968 C CA . ILE B 1 5 ? 11.242 -14.312 -0.033 1 98.62 5 ILE B CA 1
ATOM 1969 C C . ILE B 1 5 ? 10.211 -14.102 1.075 1 98.62 5 ILE B C 1
ATOM 1971 O O . ILE B 1 5 ? 9.992 -14.992 1.9 1 98.62 5 ILE B O 1
ATOM 1975 N N . PHE B 1 6 ? 9.641 -12.906 1.087 1 98.06 6 PHE B N 1
ATOM 1976 C CA . PHE B 1 6 ? 8.461 -12.609 1.892 1 98.06 6 PHE B CA 1
ATOM 1977 C C . PHE B 1 6 ? 7.184 -12.938 1.129 1 98.06 6 PHE B C 1
ATOM 1979 O O . PHE B 1 6 ? 7.004 -12.508 -0.01 1 98.06 6 PHE B O 1
ATOM 1986 N N . ILE B 1 7 ? 6.332 -13.742 1.74 1 98.44 7 ILE B N 1
ATOM 1987 C CA . ILE B 1 7 ? 5.055 -14.062 1.114 1 98.44 7 ILE B CA 1
ATOM 1988 C C . ILE B 1 7 ? 3.912 -13.492 1.952 1 98.44 7 ILE B C 1
ATOM 1990 O O . ILE B 1 7 ? 3.609 -14.008 3.031 1 98.44 7 ILE B O 1
ATOM 1994 N N . GLY B 1 8 ? 3.301 -12.398 1.42 1 96.75 8 GLY B N 1
ATOM 1995 C CA . GLY B 1 8 ? 2.176 -11.773 2.098 1 96.75 8 GLY B CA 1
ATOM 1996 C C . GLY B 1 8 ? 0.833 -12.305 1.635 1 96.75 8 GLY B C 1
ATOM 1997 O O . GLY B 1 8 ? 0.61 -12.492 0.437 1 96.75 8 GLY B O 1
ATOM 1998 N N . SER B 1 9 ? -0.074 -12.516 2.604 1 96.69 9 SER B N 1
ATOM 1999 C CA . SER B 1 9 ? -1.42 -12.984 2.289 1 96.69 9 SER B CA 1
ATOM 2000 C C . SER B 1 9 ? -2.408 -12.602 3.385 1 96.69 9 SER B C 1
ATOM 2002 O O . SER B 1 9 ? -2.008 -12.281 4.504 1 96.69 9 SER B O 1
ATOM 2004 N N . SER B 1 10 ? -3.666 -12.562 2.945 1 93.56 10 SER B N 1
ATOM 2005 C CA . SER B 1 10 ? -4.73 -12.578 3.943 1 93.56 10 SER B CA 1
ATOM 2006 C C . SER B 1 10 ? -4.926 -13.984 4.516 1 93.56 10 SER B C 1
ATOM 2008 O O . SER B 1 10 ? -4.305 -14.938 4.055 1 93.56 10 SER B O 1
ATOM 2010 N N . ARG B 1 11 ? -5.785 -14.047 5.531 1 90.5 11 ARG B N 1
ATOM 2011 C CA . ARG B 1 11 ? -6.141 -15.359 6.059 1 90.5 11 ARG B CA 1
ATOM 2012 C C . ARG B 1 11 ? -6.793 -16.219 4.988 1 90.5 11 ARG B C 1
ATOM 2014 O O . ARG B 1 11 ? -6.527 -17.422 4.898 1 90.5 11 ARG B O 1
ATOM 2021 N N . GLU B 1 12 ? -7.645 -15.625 4.125 1 90.31 12 GLU B N 1
ATOM 2022 C CA . GLU B 1 12 ? -8.375 -16.328 3.072 1 90.31 12 GLU B CA 1
ATOM 2023 C C . GLU B 1 12 ? -7.426 -16.844 1.992 1 90.31 12 GLU B C 1
ATOM 2025 O O . GLU B 1 12 ? -7.715 -17.844 1.325 1 90.31 12 GLU B O 1
ATOM 2030 N N . GLY B 1 13 ? -6.223 -16.188 1.884 1 95 13 GLY B N 1
ATOM 2031 C CA . GLY B 1 13 ? -5.262 -16.562 0.858 1 95 13 GLY B CA 1
ATOM 2032 C C . GLY B 1 13 ? -4.137 -17.438 1.384 1 95 13 GLY B C 1
ATOM 2033 O O . GLY B 1 13 ? -3.178 -17.719 0.663 1 95 13 GLY B O 1
ATOM 2034 N N . LEU B 1 14 ? -4.273 -17.953 2.592 1 95.75 14 LEU B N 1
ATOM 2035 C CA . LEU B 1 14 ? -3.17 -18.594 3.289 1 95.75 14 LEU B CA 1
ATOM 2036 C C . LEU B 1 14 ? -2.789 -19.906 2.604 1 95.75 14 LEU B C 1
ATOM 2038 O O . LEU B 1 14 ? -1.606 -20.234 2.494 1 95.75 14 LEU B O 1
ATOM 2042 N N . ASP B 1 15 ? -3.727 -20.688 2.111 1 96.75 15 ASP B N 1
ATOM 2043 C CA . ASP B 1 15 ? -3.436 -21.938 1.43 1 96.75 15 ASP B CA 1
ATOM 2044 C C . ASP B 1 15 ? -2.602 -21.703 0.172 1 96.75 15 ASP B C 1
ATOM 2046 O O . ASP B 1 15 ? -1.689 -22.469 -0.127 1 96.75 15 ASP B O 1
ATOM 2050 N N . ILE B 1 16 ? -2.924 -20.641 -0.524 1 97.94 16 ILE B N 1
ATOM 2051 C CA . ILE B 1 16 ? -2.172 -20.281 -1.724 1 97.94 16 ILE B CA 1
ATOM 2052 C C . ILE B 1 16 ? -0.752 -19.875 -1.341 1 97.94 16 ILE B C 1
ATOM 2054 O O . ILE B 1 16 ? 0.218 -20.297 -1.97 1 97.94 16 ILE B O 1
ATOM 2058 N N . ALA B 1 17 ? -0.648 -19.094 -0.29 1 98.25 17 ALA B N 1
ATOM 2059 C CA . ALA B 1 17 ? 0.66 -18.672 0.198 1 98.25 17 ALA B CA 1
ATOM 2060 C C . ALA B 1 17 ? 1.523 -19.875 0.582 1 98.25 17 ALA B C 1
ATOM 2062 O O . ALA B 1 17 ? 2.703 -19.938 0.227 1 98.25 17 ALA B O 1
ATOM 2063 N N . ASN B 1 18 ? 0.958 -20.781 1.24 1 98.12 18 ASN B N 1
ATOM 2064 C CA . ASN B 1 18 ? 1.676 -21.984 1.658 1 98.12 18 ASN B CA 1
ATOM 2065 C C . ASN B 1 18 ? 2.105 -22.828 0.461 1 98.12 18 ASN B C 1
ATOM 2067 O O . ASN B 1 18 ? 3.197 -23.406 0.458 1 98.12 18 ASN B O 1
ATOM 2071 N N . ALA B 1 19 ? 1.261 -22.906 -0.512 1 98.75 19 ALA B N 1
ATOM 2072 C CA . ALA B 1 19 ? 1.6 -23.641 -1.732 1 98.75 19 ALA B CA 1
ATOM 2073 C C . ALA B 1 19 ? 2.779 -22.984 -2.449 1 98.75 19 ALA B C 1
ATOM 2075 O O . ALA B 1 19 ? 3.67 -23.672 -2.945 1 98.75 19 ALA B O 1
ATOM 2076 N N . ILE B 1 20 ? 2.77 -21.656 -2.494 1 98.69 20 ILE B N 1
ATOM 2077 C CA . ILE B 1 20 ? 3.873 -20.922 -3.098 1 98.69 20 ILE B CA 1
ATOM 2078 C C . ILE B 1 20 ? 5.164 -21.203 -2.332 1 98.69 20 ILE B C 1
ATOM 2080 O O . ILE B 1 20 ? 6.207 -21.453 -2.936 1 98.69 20 ILE B O 1
ATOM 2084 N N . HIS B 1 21 ? 5.059 -21.172 -0.997 1 98.62 21 HIS B N 1
ATOM 2085 C CA . HIS B 1 21 ? 6.207 -21.516 -0.161 1 98.62 21 HIS B CA 1
ATOM 2086 C C . HIS B 1 21 ? 6.738 -22.906 -0.498 1 98.62 21 HIS B C 1
ATOM 2088 O O . HIS B 1 21 ? 7.945 -23.078 -0.697 1 98.62 21 HIS B O 1
ATOM 2094 N N . ALA B 1 22 ? 5.934 -23.859 -0.626 1 98.62 22 ALA B N 1
ATOM 2095 C CA . ALA B 1 22 ? 6.324 -25.234 -0.906 1 98.62 22 ALA B CA 1
ATOM 2096 C C . ALA B 1 22 ? 6.996 -25.344 -2.271 1 98.62 22 ALA B C 1
ATOM 2098 O O . ALA B 1 22 ? 8.023 -26.016 -2.412 1 98.62 22 ALA B O 1
ATOM 2099 N N . ASN B 1 23 ? 6.41 -24.688 -3.213 1 98.69 23 ASN B N 1
ATOM 2100 C CA . ASN B 1 23 ? 6.93 -24.75 -4.574 1 98.69 23 ASN B CA 1
ATOM 2101 C C . ASN B 1 23 ? 8.328 -24.141 -4.672 1 98.69 23 ASN B C 1
ATOM 2103 O O . ASN B 1 23 ? 9.141 -24.578 -5.488 1 98.69 23 ASN B O 1
ATOM 2107 N N . LEU B 1 24 ? 8.594 -23.094 -3.795 1 98.5 24 LEU B N 1
ATOM 2108 C CA . LEU B 1 24 ? 9.82 -22.312 -3.971 1 98.5 24 LEU B CA 1
ATOM 2109 C C . LEU B 1 24 ? 10.859 -22.703 -2.932 1 98.5 24 LEU B C 1
ATOM 2111 O O . LEU B 1 24 ? 11.953 -22.141 -2.9 1 98.5 24 LEU B O 1
ATOM 2115 N N . THR B 1 25 ? 10.633 -23.719 -2.07 1 97.5 25 THR B N 1
ATOM 2116 C CA . THR B 1 25 ? 11.445 -24.062 -0.91 1 97.5 25 THR B CA 1
ATOM 2117 C C . THR B 1 25 ? 12.867 -24.438 -1.332 1 97.5 25 THR B C 1
ATOM 2119 O O . THR B 1 25 ? 13.82 -24.156 -0.608 1 97.5 25 THR B O 1
ATOM 2122 N N . ARG B 1 26 ? 13.07 -24.984 -2.482 1 95.94 26 ARG B N 1
ATOM 2123 C CA . ARG B 1 26 ? 14.391 -25.422 -2.93 1 95.94 26 ARG B CA 1
ATOM 2124 C C . ARG B 1 26 ? 15.211 -24.234 -3.428 1 95.94 26 ARG B C 1
ATOM 2126 O O . ARG B 1 26 ? 16.438 -24.234 -3.332 1 95.94 26 ARG B O 1
ATOM 2133 N N . ASP B 1 27 ? 14.57 -23.188 -3.861 1 97 27 ASP B N 1
ATOM 2134 C CA . ASP B 1 27 ? 15.234 -22.094 -4.559 1 97 27 ASP B CA 1
ATOM 2135 C C . ASP B 1 27 ? 15.414 -20.891 -3.643 1 97 27 ASP B C 1
ATOM 2137 O O . ASP B 1 27 ? 16.25 -20.031 -3.9 1 97 27 ASP B O 1
ATOM 2141 N N . ALA B 1 28 ? 14.539 -20.828 -2.58 1 98.25 28 ALA B N 1
ATOM 2142 C CA . ALA B 1 28 ? 14.539 -19.641 -1.751 1 98.25 28 ALA B CA 1
ATOM 2143 C C . ALA B 1 28 ? 14.156 -19.969 -0.31 1 98.25 28 ALA B C 1
ATOM 2145 O O . ALA B 1 28 ? 13.555 -21 -0.043 1 98.25 28 ALA B O 1
ATOM 2146 N N . GLU B 1 29 ? 14.594 -19.172 0.61 1 98.19 29 GLU B N 1
ATOM 2147 C CA . GLU B 1 29 ? 14.086 -19.172 1.979 1 98.19 29 GLU B CA 1
ATOM 2148 C C . GLU B 1 29 ? 12.82 -18.328 2.102 1 98.19 29 GLU B C 1
ATOM 2150 O O . GLU B 1 29 ? 12.898 -17.094 2.162 1 98.19 29 GLU B O 1
ATOM 2155 N N . CYS B 1 30 ? 11.766 -19.031 2.223 1 98 30 CYS B N 1
ATOM 2156 C CA . CYS B 1 30 ? 10.477 -18.344 2.188 1 98 30 CYS B CA 1
ATOM 2157 C C . CYS B 1 30 ? 9.906 -18.188 3.594 1 98 30 CYS B C 1
ATOM 2159 O O . CYS B 1 30 ? 10.055 -19.062 4.434 1 98 30 CYS B O 1
ATOM 2161 N N . THR B 1 31 ? 9.281 -17.047 3.838 1 96.19 31 THR B N 1
ATOM 2162 C CA . THR B 1 31 ? 8.508 -16.797 5.047 1 96.19 31 THR B CA 1
ATOM 2163 C C . THR B 1 31 ? 7.102 -16.312 4.699 1 96.19 31 THR B C 1
ATOM 2165 O O . THR B 1 31 ? 6.941 -15.289 4.031 1 96.19 31 THR B O 1
ATOM 2168 N N . VAL B 1 32 ? 6.133 -17.047 5.195 1 96.25 32 VAL B N 1
ATOM 2169 C CA . VAL B 1 32 ? 4.742 -16.656 4.988 1 96.25 32 VAL B CA 1
ATOM 2170 C C . VAL B 1 32 ? 4.309 -15.688 6.09 1 96.25 32 VAL B C 1
ATOM 2172 O O . VAL B 1 32 ? 4.496 -15.969 7.277 1 96.25 32 VAL B O 1
ATOM 2175 N N . TRP B 1 33 ? 3.818 -14.523 5.594 1 91.56 33 TRP B N 1
ATOM 2176 C CA . TRP B 1 33 ? 3.305 -13.477 6.469 1 91.56 33 TRP B CA 1
ATOM 2177 C C . TRP B 1 33 ? 1.797 -13.32 6.301 1 91.56 33 TRP B C 1
ATOM 2179 O O . TRP B 1 33 ? 1.329 -12.828 5.27 1 91.56 33 TRP B O 1
ATOM 2189 N N . SER B 1 34 ? 1.079 -13.781 7.258 1 85.06 34 SER B N 1
ATOM 2190 C CA . SER B 1 34 ? -0.375 -13.719 7.152 1 85.06 34 SER B CA 1
ATOM 2191 C C . SER B 1 34 ? -0.969 -12.828 8.234 1 85.06 34 SER B C 1
ATOM 2193 O O . SER B 1 34 ? -0.659 -12.992 9.422 1 85.06 34 SER B O 1
ATOM 2195 N N . ASN B 1 35 ? -1.629 -11.797 7.742 1 67.44 35 ASN B N 1
ATOM 2196 C CA . ASN B 1 35 ? -2.299 -10.906 8.688 1 67.44 35 ASN B CA 1
ATOM 2197 C C . ASN B 1 35 ? -3.449 -11.609 9.398 1 67.44 35 ASN B C 1
ATOM 2199 O O . ASN B 1 35 ? -4.172 -12.398 8.789 1 67.44 35 ASN B O 1
ATOM 2203 N N . GLY B 1 36 ? -3.508 -11.391 10.641 1 57.62 36 GLY B N 1
ATOM 2204 C CA . GLY B 1 36 ? -4.52 -12.016 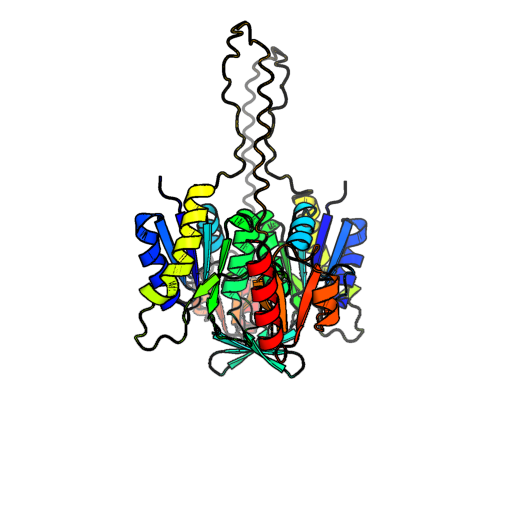11.477 1 57.62 36 GLY B CA 1
ATOM 2205 C C . GLY B 1 36 ? -4.039 -13.281 12.156 1 57.62 36 GLY B C 1
ATOM 2206 O O . GLY B 1 36 ? -4.719 -13.82 13.031 1 57.62 36 GLY B O 1
ATOM 2207 N N . VAL B 1 37 ? -2.99 -13.781 11.492 1 51.09 37 VAL B N 1
ATOM 2208 C CA . VAL B 1 37 ? -2.459 -14.938 12.203 1 51.09 37 VAL B CA 1
ATOM 2209 C C . VAL B 1 37 ? -1.643 -14.469 13.406 1 51.09 37 VAL B C 1
ATOM 2211 O O . VAL B 1 37 ? -0.833 -13.547 13.297 1 51.09 37 VAL B O 1
ATOM 2214 N N . PHE B 1 38 ? -2.287 -14.633 14.484 1 46.78 38 PHE B N 1
ATOM 2215 C CA . PHE B 1 38 ? -1.793 -14.25 15.797 1 46.78 38 PHE B CA 1
ATOM 2216 C C . PHE B 1 38 ? -0.276 -14.375 15.867 1 46.78 38 PHE B C 1
ATOM 2218 O O . PHE B 1 38 ? 0.27 -15.469 15.727 1 46.78 38 PHE B O 1
ATOM 2225 N N . GLN B 1 39 ? 0.319 -13.469 15.156 1 51.72 39 GLN B N 1
ATOM 2226 C CA . GLN B 1 39 ? 1.698 -13.43 15.633 1 51.72 39 GLN B CA 1
ATOM 2227 C C . GLN B 1 39 ? 1.764 -12.969 17.094 1 51.72 39 GLN B C 1
ATOM 2229 O O . GLN B 1 39 ? 0.941 -12.164 17.531 1 51.72 39 GLN B O 1
ATOM 2234 N N . ILE B 1 40 ? 2.205 -13.789 17.891 1 47.94 40 ILE B N 1
ATOM 2235 C CA . ILE B 1 40 ? 2.307 -13.5 19.312 1 47.94 40 ILE B CA 1
ATOM 2236 C C . ILE B 1 40 ? 2.354 -11.984 19.531 1 47.94 40 ILE B C 1
ATOM 2238 O O . ILE B 1 40 ? 1.671 -11.461 20.406 1 47.94 40 ILE B O 1
ATOM 2242 N N . SER B 1 41 ? 3.34 -11.352 19.016 1 47.06 41 SER B N 1
ATOM 2243 C CA . SER B 1 41 ? 3.424 -9.906 19.172 1 47.06 41 SER B CA 1
ATOM 2244 C C . SER B 1 41 ? 2.809 -9.188 17.984 1 47.06 41 SER B C 1
ATOM 2246 O O . SER B 1 41 ? 3.041 -9.57 16.828 1 47.06 41 SER B O 1
ATOM 2248 N N . GLY B 1 42 ? 1.446 -9.055 17.984 1 54.47 42 GLY B N 1
ATOM 2249 C CA . GLY B 1 42 ? 0.726 -8.336 16.953 1 54.47 42 GLY B CA 1
ATOM 2250 C C . GLY B 1 42 ? 1.642 -7.672 15.938 1 54.47 42 GLY B C 1
ATOM 2251 O O . GLY B 1 42 ? 2.771 -7.301 16.266 1 54.47 42 GLY B O 1
ATOM 2252 N N . THR B 1 43 ? 1.422 -7.902 14.602 1 61.28 43 THR B N 1
ATOM 2253 C CA . THR B 1 43 ? 2.223 -7.297 13.539 1 61.28 43 THR B CA 1
ATOM 2254 C C . THR B 1 43 ? 2.09 -5.777 13.562 1 61.28 43 THR B C 1
ATOM 2256 O O . THR B 1 43 ? 0.983 -5.246 13.672 1 61.28 43 THR B O 1
ATOM 2259 N N . THR B 1 44 ? 3.098 -5.09 13.984 1 77.69 44 THR B N 1
ATOM 2260 C CA . THR B 1 44 ? 3.176 -3.635 13.883 1 77.69 44 THR B CA 1
ATOM 2261 C C . THR B 1 44 ? 3.91 -3.223 12.609 1 77.69 44 THR B C 1
ATOM 2263 O O . THR B 1 44 ? 4.496 -4.066 11.922 1 77.69 44 THR B O 1
ATOM 2266 N N . ILE B 1 45 ? 3.76 -2.088 12.242 1 88.25 45 ILE B N 1
ATOM 2267 C CA . ILE B 1 45 ? 4.457 -1.528 11.086 1 88.25 45 ILE B CA 1
ATOM 2268 C C . ILE B 1 45 ? 5.953 -1.794 11.211 1 88.25 45 ILE B C 1
ATOM 2270 O O . ILE B 1 45 ? 6.621 -2.086 10.211 1 88.25 45 ILE B O 1
ATOM 2274 N N . TYR B 1 46 ? 6.477 -1.812 12.398 1 86.12 46 TYR B N 1
ATOM 2275 C CA . TYR B 1 46 ? 7.914 -1.992 12.578 1 86.12 46 TYR B CA 1
ATOM 2276 C C . TYR B 1 46 ? 8.32 -3.441 12.336 1 86.12 46 TYR B C 1
ATOM 2278 O O . TYR B 1 46 ? 9.383 -3.709 11.781 1 86.12 46 TYR B O 1
ATOM 2286 N N . SER B 1 47 ? 7.445 -4.398 12.781 1 88.56 47 SER B N 1
ATOM 2287 C CA . SER B 1 47 ? 7.719 -5.797 12.461 1 88.56 47 SER B CA 1
ATOM 2288 C C . SER B 1 47 ? 7.684 -6.031 10.953 1 88.56 47 SER B C 1
ATOM 2290 O O . SER B 1 47 ? 8.492 -6.793 10.422 1 88.56 47 SER B O 1
ATOM 2292 N N . LEU B 1 48 ? 6.785 -5.406 10.312 1 92.38 48 LEU B N 1
ATOM 2293 C CA . LEU B 1 48 ? 6.668 -5.52 8.867 1 92.38 48 LEU B CA 1
ATOM 2294 C C . LEU B 1 48 ? 7.875 -4.898 8.172 1 92.38 48 LEU B C 1
ATOM 2296 O O . LEU B 1 48 ? 8.406 -5.473 7.219 1 92.38 48 LEU B O 1
ATOM 2300 N N . ILE B 1 49 ? 8.344 -3.748 8.648 1 92.19 49 ILE B N 1
ATOM 2301 C CA . ILE B 1 49 ? 9.516 -3.08 8.102 1 92.19 49 ILE B CA 1
ATOM 2302 C C . ILE B 1 49 ? 10.75 -3.955 8.312 1 92.19 49 ILE B C 1
ATOM 2304 O O . ILE B 1 49 ? 11.609 -4.059 7.434 1 92.19 49 ILE B O 1
ATOM 2308 N N . ASN B 1 50 ? 10.859 -4.594 9.461 1 92.25 50 ASN B N 1
ATOM 2309 C CA . ASN B 1 50 ? 11.961 -5.523 9.703 1 92.25 50 ASN B CA 1
ATOM 2310 C C . ASN B 1 50 ? 11.93 -6.691 8.719 1 92.25 50 ASN B C 1
ATOM 2312 O O . ASN B 1 50 ? 12.969 -7.09 8.195 1 92.25 50 ASN B O 1
ATOM 2316 N N . ALA B 1 51 ? 10.75 -7.23 8.477 1 94 51 ALA B N 1
ATOM 2317 C CA . ALA B 1 51 ? 10.609 -8.297 7.492 1 94 51 ALA B CA 1
ATOM 2318 C C . ALA B 1 51 ? 11.047 -7.836 6.105 1 94 51 ALA B C 1
ATOM 2320 O O . ALA B 1 51 ? 11.719 -8.57 5.379 1 94 51 ALA B O 1
ATOM 2321 N N . LEU B 1 52 ? 10.664 -6.637 5.754 1 95.94 52 LEU B N 1
ATOM 2322 C CA . LEU B 1 52 ? 11.07 -6.035 4.488 1 95.94 52 LEU B CA 1
ATOM 2323 C C . LEU B 1 52 ? 12.594 -5.965 4.383 1 95.94 52 LEU B C 1
ATOM 2325 O O . LEU B 1 52 ? 13.164 -6.363 3.369 1 95.94 52 LEU B O 1
ATOM 2329 N N . ARG B 1 53 ? 13.242 -5.512 5.434 1 93.88 53 ARG B N 1
ATOM 2330 C CA . ARG B 1 53 ? 14.688 -5.324 5.434 1 93.88 53 ARG B CA 1
ATOM 2331 C C . ARG B 1 53 ? 15.422 -6.656 5.297 1 93.88 53 ARG B C 1
ATOM 2333 O O . ARG B 1 53 ? 16.562 -6.699 4.828 1 93.88 53 ARG B O 1
ATOM 2340 N N . ASN B 1 54 ? 14.758 -7.719 5.637 1 95.12 54 ASN B N 1
ATOM 2341 C CA . ASN B 1 54 ? 15.367 -9.047 5.594 1 95.12 54 ASN B CA 1
ATOM 2342 C C . ASN B 1 54 ? 14.883 -9.844 4.387 1 95.12 54 ASN B C 1
ATOM 2344 O O . ASN B 1 54 ? 14.961 -11.07 4.379 1 95.12 54 ASN B O 1
ATOM 2348 N N . SER B 1 55 ? 14.367 -9.156 3.451 1 97.75 55 SER B N 1
ATOM 2349 C CA . SER B 1 55 ? 13.828 -9.844 2.283 1 97.75 55 SER B CA 1
ATOM 2350 C C . SER B 1 55 ? 14.508 -9.367 1.001 1 97.75 55 SER B C 1
ATOM 2352 O O . SER B 1 55 ? 14.859 -8.188 0.883 1 97.75 55 SER B O 1
ATOM 2354 N N . ASP B 1 56 ? 14.633 -10.297 0.09 1 98.5 56 ASP B N 1
ATOM 2355 C CA . ASP B 1 56 ? 15.164 -9.984 -1.233 1 98.5 56 ASP B CA 1
ATOM 2356 C C . ASP B 1 56 ? 14.039 -9.82 -2.252 1 98.5 56 ASP B C 1
ATOM 2358 O O . ASP B 1 56 ? 14.203 -9.117 -3.256 1 98.5 56 ASP B O 1
ATOM 2362 N N . PHE B 1 57 ? 12.953 -10.492 -2.023 1 98.62 57 PHE B N 1
ATOM 2363 C CA . PHE B 1 57 ? 11.789 -10.484 -2.898 1 98.62 57 PHE B CA 1
ATOM 2364 C C . PHE B 1 57 ? 10.5 -10.484 -2.084 1 98.62 57 PHE B C 1
ATOM 2366 O O . PHE B 1 57 ? 10.492 -10.875 -0.915 1 98.62 57 PHE B O 1
ATOM 2373 N N . GLY B 1 58 ? 9.438 -10 -2.697 1 98.62 58 GLY B N 1
ATOM 2374 C CA . GLY B 1 58 ? 8.102 -10.094 -2.135 1 98.62 58 GLY B CA 1
ATOM 2375 C C . GLY B 1 58 ? 7.102 -10.75 -3.072 1 98.62 58 GLY B C 1
ATOM 2376 O O . GLY B 1 58 ? 7.078 -10.453 -4.27 1 98.62 58 GLY B O 1
ATOM 2377 N N . VAL B 1 59 ? 6.332 -11.703 -2.555 1 98.81 59 VAL B N 1
ATOM 2378 C CA . VAL B 1 59 ? 5.207 -12.305 -3.26 1 98.81 59 VAL B CA 1
ATOM 2379 C C . VAL B 1 59 ? 3.918 -12.062 -2.477 1 98.81 59 VAL B C 1
ATOM 2381 O O . VAL B 1 59 ? 3.857 -12.328 -1.272 1 98.81 59 VAL B O 1
ATOM 2384 N N . PHE B 1 60 ? 2.904 -11.602 -3.119 1 98.56 60 PHE B N 1
ATOM 2385 C CA . PHE B 1 60 ? 1.677 -11.211 -2.436 1 98.56 60 PHE B CA 1
ATOM 2386 C C . PHE B 1 60 ? 0.467 -11.891 -3.064 1 98.56 60 PHE B C 1
ATOM 2388 O O . PHE B 1 60 ? 0.222 -11.75 -4.262 1 98.56 60 PHE B O 1
ATOM 2395 N N . VAL B 1 61 ? -0.27 -12.609 -2.256 1 98.12 61 VAL B N 1
ATOM 2396 C CA . VAL B 1 61 ? -1.46 -13.305 -2.732 1 98.12 61 VAL B CA 1
ATOM 2397 C C . VAL B 1 61 ? -2.66 -12.359 -2.699 1 98.12 61 VAL B C 1
ATOM 2399 O O . VAL B 1 61 ? -3.111 -11.953 -1.626 1 98.12 61 VAL B O 1
ATOM 2402 N N . PHE B 1 62 ? -3.156 -12.039 -3.881 1 97.38 62 PHE B N 1
ATOM 2403 C CA . PHE B 1 62 ? -4.324 -11.18 -4.031 1 97.38 62 PHE B CA 1
ATOM 2404 C C . PHE B 1 62 ? -5.594 -12.016 -4.168 1 97.38 62 PHE B C 1
ATOM 2406 O O . PHE B 1 62 ? -6.133 -12.156 -5.27 1 97.38 62 PHE B O 1
ATOM 2413 N N . SER B 1 63 ? -6.07 -12.461 -3.037 1 94.88 63 SER B N 1
ATOM 2414 C CA . SER B 1 63 ? -7.336 -13.188 -3.01 1 94.88 63 SER B CA 1
ATOM 2415 C C . SER B 1 63 ? -8.516 -12.234 -2.873 1 94.88 63 SER B C 1
ATOM 2417 O O . SER B 1 63 ? -8.391 -11.164 -2.271 1 94.88 63 SER B O 1
ATOM 2419 N N . PRO B 1 64 ? -9.68 -12.555 -3.459 1 93.94 64 PRO B N 1
ATOM 2420 C CA . PRO B 1 64 ? -10.883 -11.734 -3.307 1 93.94 64 PRO B CA 1
ATOM 2421 C C . PRO B 1 64 ? -11.539 -11.898 -1.937 1 93.94 64 PRO B C 1
ATOM 2423 O O . PRO B 1 64 ? -12.562 -12.578 -1.814 1 93.94 64 PRO B O 1
ATOM 2426 N N . ASP B 1 65 ? -11.109 -11.211 -0.959 1 90.38 65 ASP B N 1
ATOM 2427 C CA . ASP B 1 65 ? -11.453 -11.422 0.443 1 90.38 65 ASP B CA 1
ATOM 2428 C C . ASP B 1 65 ? -12.727 -10.656 0.818 1 90.38 65 ASP B C 1
ATOM 2430 O O . ASP B 1 65 ? -13.523 -11.125 1.63 1 90.38 65 ASP B O 1
ATOM 2434 N N . ASP B 1 66 ? -12.844 -9.469 0.202 1 92 66 ASP B N 1
ATOM 2435 C CA . ASP B 1 66 ? -13.875 -8.547 0.656 1 92 66 ASP B CA 1
ATOM 2436 C C . ASP B 1 66 ? -14.633 -7.949 -0.526 1 92 66 ASP B C 1
ATOM 2438 O O . ASP B 1 66 ? -14.273 -8.18 -1.683 1 92 66 ASP B O 1
ATOM 2442 N N . LEU B 1 67 ? -15.758 -7.312 -0.165 1 91.94 67 LEU B N 1
ATOM 2443 C CA . LEU B 1 67 ? -16.516 -6.555 -1.156 1 91.94 67 LEU B CA 1
ATOM 2444 C C . LEU B 1 67 ? -16.453 -5.059 -0.858 1 91.94 67 LEU B C 1
ATOM 2446 O O . LEU B 1 67 ? -16.531 -4.648 0.302 1 91.94 67 LEU B O 1
ATOM 2450 N N . THR B 1 68 ? -16.25 -4.305 -1.845 1 92.06 68 THR B N 1
ATOM 2451 C CA . THR B 1 68 ? -16.281 -2.855 -1.676 1 92.06 68 THR B CA 1
ATOM 2452 C C . THR B 1 68 ? -17.422 -2.246 -2.48 1 92.06 68 THR B C 1
ATOM 2454 O O . THR B 1 68 ? -17.734 -2.709 -3.582 1 92.06 68 THR B O 1
ATOM 2457 N N . ILE B 1 69 ? -18.062 -1.337 -1.871 1 88.56 69 ILE B N 1
ATOM 2458 C CA . ILE B 1 69 ? -19.078 -0.534 -2.543 1 88.56 69 ILE B CA 1
ATOM 2459 C C . ILE B 1 69 ? -18.516 0.851 -2.859 1 88.56 69 ILE B C 1
ATOM 2461 O O . ILE B 1 69 ? -18.234 1.635 -1.95 1 88.56 69 ILE B O 1
ATOM 2465 N N . MET B 1 70 ? -18.281 1.105 -4.109 1 86 70 MET B N 1
ATOM 2466 C CA . MET B 1 70 ? -17.766 2.385 -4.598 1 86 70 MET B CA 1
ATOM 2467 C C . MET B 1 70 ? -18.766 3.037 -5.547 1 86 70 MET B C 1
ATOM 2469 O O . MET B 1 70 ? -19.031 2.506 -6.625 1 86 70 MET B O 1
ATOM 2473 N N . ARG B 1 71 ? -19.25 4.168 -5.113 1 79.38 71 ARG B N 1
ATOM 2474 C CA . ARG B 1 71 ? -20.219 4.895 -5.934 1 79.38 71 ARG B CA 1
ATOM 2475 C C . ARG B 1 71 ? -21.312 3.969 -6.438 1 79.38 71 ARG B C 1
ATOM 2477 O O . ARG B 1 71 ? -21.625 3.953 -7.629 1 79.38 71 ARG B O 1
ATOM 2484 N N . GLY B 1 72 ? -21.75 3.061 -5.652 1 80 72 GLY B N 1
ATOM 2485 C CA . GLY B 1 72 ? -22.891 2.207 -5.914 1 80 72 GLY B CA 1
ATOM 2486 C C . GLY B 1 72 ? -22.516 0.882 -6.551 1 80 72 GLY B C 1
ATOM 2487 O O . GLY B 1 72 ? -23.375 0.007 -6.723 1 80 72 GLY B O 1
ATOM 2488 N N . GLN B 1 73 ? -21.328 0.694 -6.945 1 86.56 73 GLN B N 1
ATOM 2489 C CA . GLN B 1 73 ? -20.875 -0.548 -7.562 1 86.56 73 GLN B CA 1
ATOM 2490 C C . GLN B 1 73 ? -20.141 -1.43 -6.551 1 86.56 73 GLN B C 1
ATOM 2492 O O . GLN B 1 73 ? -19.344 -0.938 -5.758 1 86.56 73 GLN B O 1
ATOM 2497 N N . GLN B 1 74 ? -20.547 -2.686 -6.57 1 89.19 74 GLN B N 1
ATOM 2498 C CA . GLN B 1 74 ? -19.922 -3.646 -5.664 1 89.19 74 GLN B CA 1
ATOM 2499 C C . GLN B 1 74 ? -18.891 -4.508 -6.398 1 89.19 74 GLN B C 1
ATOM 2501 O O . GLN B 1 74 ? -19.188 -5.047 -7.469 1 89.19 74 GLN B O 1
ATOM 2506 N N . ASN B 1 75 ? -17.719 -4.562 -5.871 1 92.94 75 ASN B N 1
ATOM 2507 C CA . ASN B 1 75 ? -16.656 -5.379 -6.453 1 92.94 75 ASN B CA 1
ATOM 2508 C C . ASN B 1 75 ? -15.891 -6.148 -5.387 1 92.94 75 ASN B C 1
ATOM 2510 O O . ASN B 1 75 ? -15.68 -5.645 -4.281 1 92.94 75 ASN B O 1
ATOM 2514 N N . PRO B 1 76 ? -15.508 -7.41 -5.793 1 93.81 76 PRO B N 1
ATOM 2515 C CA . PRO B 1 76 ? -14.539 -8.055 -4.906 1 93.81 76 PRO B CA 1
ATOM 2516 C C . PRO B 1 76 ? -13.203 -7.32 -4.852 1 93.81 76 PRO B C 1
ATOM 2518 O O . PRO B 1 76 ? -12.75 -6.777 -5.863 1 93.81 76 PRO B O 1
ATOM 2521 N N . VAL B 1 77 ? -12.648 -7.266 -3.67 1 94.88 77 VAL B N 1
ATOM 2522 C CA . VAL B 1 77 ? -11.383 -6.559 -3.514 1 94.88 77 VAL B CA 1
ATOM 2523 C C . VAL B 1 77 ? -10.445 -7.367 -2.627 1 94.88 77 VAL B C 1
ATOM 2525 O O . VAL B 1 77 ? -10.883 -8.273 -1.913 1 94.88 77 VAL B O 1
ATOM 2528 N N . VAL B 1 78 ? -9.188 -7.055 -2.77 1 95.19 78 VAL B N 1
ATOM 2529 C CA . VAL B 1 78 ? -8.125 -7.605 -1.938 1 95.19 78 VAL B CA 1
ATOM 2530 C C . VAL B 1 78 ? -8.109 -6.902 -0.582 1 95.19 78 VAL B C 1
ATOM 2532 O O . VAL B 1 78 ? -8.414 -5.711 -0.49 1 95.19 78 VAL B O 1
ATOM 2535 N N . ARG B 1 79 ? -7.738 -7.629 0.439 1 93.75 79 ARG B N 1
ATOM 2536 C CA . ARG B 1 79 ? -7.586 -7.031 1.764 1 93.75 79 ARG B CA 1
ATOM 2537 C C . ARG B 1 79 ? -6.625 -5.852 1.727 1 93.75 79 ARG B C 1
ATOM 2539 O O . ARG B 1 79 ? -5.547 -5.938 1.13 1 93.75 79 ARG B O 1
ATOM 2546 N N . ASP B 1 80 ? -6.926 -4.758 2.395 1 94.69 80 ASP B N 1
ATOM 2547 C CA . ASP B 1 80 ? -6.133 -3.529 2.379 1 94.69 80 ASP B CA 1
ATOM 2548 C C . ASP B 1 80 ? -4.727 -3.775 2.918 1 94.69 80 ASP B C 1
ATOM 2550 O O . ASP B 1 80 ? -3.758 -3.191 2.428 1 94.69 80 ASP B O 1
ATOM 2554 N N . ASN B 1 81 ? -4.574 -4.719 3.865 1 94 81 ASN B N 1
ATOM 2555 C CA . ASN B 1 81 ? -3.266 -5.035 4.43 1 94 81 ASN B CA 1
ATOM 2556 C C . ASN B 1 81 ? -2.297 -5.527 3.357 1 94 81 ASN B C 1
ATOM 2558 O O . ASN B 1 81 ? -1.138 -5.113 3.324 1 94 81 ASN B O 1
ATOM 2562 N N . VAL B 1 82 ? -2.801 -6.363 2.506 1 96.44 82 VAL B N 1
ATOM 2563 C CA . VAL B 1 82 ? -1.946 -6.977 1.495 1 96.44 82 VAL B CA 1
ATOM 2564 C C . VAL B 1 82 ? -1.545 -5.934 0.456 1 96.44 82 VAL B C 1
ATOM 2566 O O . VAL B 1 82 ? -0.413 -5.941 -0.035 1 96.44 82 VAL B O 1
ATOM 2569 N N . ILE B 1 83 ? -2.451 -5.02 0.166 1 96.69 83 ILE B N 1
ATOM 2570 C CA . ILE B 1 83 ? -2.168 -3.922 -0.752 1 96.69 83 ILE B CA 1
ATOM 2571 C C . ILE B 1 83 ? -1.08 -3.025 -0.166 1 96.69 83 ILE B C 1
ATOM 2573 O O . ILE B 1 83 ? -0.132 -2.652 -0.86 1 96.69 83 ILE B O 1
ATOM 2577 N N . PHE B 1 84 ? -1.236 -2.711 1.092 1 96.69 84 PHE B N 1
ATOM 2578 C CA . PHE B 1 84 ? -0.258 -1.889 1.793 1 96.69 84 PHE B CA 1
ATOM 2579 C C . PHE B 1 84 ? 1.115 -2.549 1.778 1 96.69 84 PHE B C 1
ATOM 2581 O O . PHE B 1 84 ? 2.121 -1.896 1.498 1 96.69 84 PHE B O 1
ATOM 2588 N N . GLU B 1 85 ? 1.131 -3.801 2.039 1 96.81 85 GLU B N 1
ATOM 2589 C CA . GLU B 1 85 ? 2.375 -4.566 2.062 1 96.81 85 GLU B CA 1
ATOM 2590 C C . GLU B 1 85 ? 3.062 -4.539 0.7 1 96.81 85 GLU B C 1
ATOM 2592 O O . GLU B 1 85 ? 4.273 -4.324 0.614 1 96.81 85 GLU B O 1
ATOM 2597 N N . LEU B 1 86 ? 2.305 -4.781 -0.349 1 98.12 86 LEU B N 1
ATOM 2598 C CA . LEU B 1 86 ? 2.891 -4.723 -1.683 1 98.12 86 LEU B CA 1
ATOM 2599 C C . LEU B 1 86 ? 3.541 -3.367 -1.936 1 98.12 86 LEU B C 1
ATOM 2601 O O . LEU B 1 86 ? 4.684 -3.297 -2.396 1 98.12 86 LEU B O 1
ATOM 2605 N N . GLY B 1 87 ? 2.807 -2.285 -1.589 1 97.81 87 GLY B N 1
ATOM 2606 C CA . GLY B 1 87 ? 3.389 -0.961 -1.742 1 97.81 87 GLY B CA 1
ATOM 2607 C C . GLY B 1 87 ? 4.691 -0.79 -0.983 1 97.81 87 GLY B C 1
ATOM 2608 O O . GLY B 1 87 ? 5.684 -0.323 -1.543 1 97.81 87 GLY B O 1
ATOM 2609 N N . LEU B 1 88 ? 4.668 -1.226 0.223 1 97.88 88 LEU B N 1
ATOM 2610 C CA . LEU B 1 88 ? 5.828 -1.116 1.102 1 97.88 88 LEU B CA 1
ATOM 2611 C C . LEU B 1 88 ? 7.039 -1.808 0.488 1 97.88 88 LEU B C 1
ATOM 2613 O O . LEU B 1 88 ? 8.133 -1.232 0.442 1 97.88 88 LEU B O 1
ATOM 2617 N N . PHE B 1 89 ? 6.887 -2.986 -0.018 1 98.25 89 PHE B N 1
ATOM 2618 C CA . PHE B 1 89 ? 7.988 -3.777 -0.554 1 98.25 89 PHE B CA 1
ATOM 2619 C C . PHE B 1 89 ? 8.461 -3.211 -1.888 1 98.25 89 PHE B C 1
ATOM 2621 O O . PHE B 1 89 ? 9.664 -3.152 -2.15 1 98.25 89 PHE B O 1
ATOM 2628 N N . ILE B 1 90 ? 7.531 -2.766 -2.74 1 97.69 90 ILE B N 1
ATOM 2629 C CA . ILE B 1 90 ? 7.922 -2.172 -4.016 1 97.69 90 ILE B CA 1
ATOM 2630 C C . ILE B 1 90 ? 8.742 -0.909 -3.764 1 97.69 90 ILE B C 1
ATOM 2632 O O . ILE B 1 90 ? 9.711 -0.636 -4.48 1 97.69 90 ILE B O 1
ATOM 2636 N N . GLY B 1 91 ? 8.344 -0.155 -2.779 1 97.25 91 GLY B N 1
ATOM 2637 C CA . GLY B 1 91 ? 9.055 1.075 -2.471 1 97.25 91 GLY B CA 1
ATOM 2638 C C . GLY B 1 91 ? 10.531 0.858 -2.189 1 97.25 91 GLY B C 1
ATOM 2639 O O . GLY B 1 91 ? 11.367 1.671 -2.586 1 97.25 91 GLY B O 1
ATOM 2640 N N . ARG B 1 92 ? 10.812 -0.249 -1.605 1 96.69 92 ARG B N 1
ATOM 2641 C CA . ARG B 1 92 ? 12.211 -0.498 -1.25 1 96.69 92 ARG B CA 1
ATOM 2642 C C . ARG B 1 92 ? 12.891 -1.381 -2.289 1 96.69 92 ARG B C 1
ATOM 2644 O O . ARG B 1 92 ? 13.992 -1.071 -2.75 1 96.69 92 ARG B O 1
ATOM 2651 N N . LEU B 1 93 ? 12.211 -2.469 -2.668 1 97.12 93 LEU B N 1
ATOM 2652 C CA . LEU B 1 93 ? 12.867 -3.512 -3.443 1 97.12 93 LEU B CA 1
ATOM 2653 C C . LEU B 1 93 ? 12.742 -3.24 -4.938 1 97.12 93 LEU B C 1
ATOM 2655 O O . LEU B 1 93 ? 13.508 -3.783 -5.738 1 97.12 93 LEU B O 1
ATOM 2659 N N . GLY B 1 94 ? 11.727 -2.459 -5.297 1 95.62 94 GLY B N 1
ATOM 2660 C CA . GLY B 1 94 ? 11.453 -2.24 -6.707 1 95.62 94 GLY B CA 1
ATOM 2661 C C . GLY B 1 94 ? 10.422 -3.201 -7.273 1 95.62 94 GLY B C 1
ATOM 2662 O O . GLY B 1 94 ? 10.227 -4.297 -6.738 1 95.62 94 GLY B O 1
ATOM 2663 N N . VAL B 1 95 ? 9.875 -2.85 -8.406 1 95.88 95 VAL B N 1
ATOM 2664 C CA . VAL B 1 95 ? 8.789 -3.592 -9.047 1 95.88 95 VAL B CA 1
ATOM 2665 C C . VAL B 1 95 ? 9.312 -4.934 -9.547 1 95.88 95 VAL B C 1
ATOM 2667 O O . VAL B 1 95 ? 8.586 -5.93 -9.555 1 95.88 95 VAL B O 1
ATOM 2670 N N . GLU B 1 96 ? 10.539 -5.008 -9.875 1 95.56 96 GLU B N 1
ATOM 2671 C CA . GLU B 1 96 ? 11.094 -6.199 -10.5 1 95.56 96 GLU B CA 1
ATOM 2672 C C . GLU B 1 96 ? 11.242 -7.336 -9.484 1 95.56 96 GLU B C 1
ATOM 2674 O O . GLU B 1 96 ? 11.391 -8.5 -9.867 1 95.56 96 GLU B O 1
ATOM 2679 N N . ARG B 1 97 ? 11.195 -6.949 -8.219 1 97.88 97 ARG B N 1
ATOM 2680 C CA . ARG B 1 97 ? 11.453 -7.961 -7.199 1 97.88 97 ARG B CA 1
ATOM 2681 C C . ARG B 1 97 ? 10.188 -8.297 -6.426 1 97.88 97 ARG B C 1
ATOM 2683 O O . ARG B 1 97 ? 10.227 -9.047 -5.449 1 97.88 97 ARG B O 1
ATOM 2690 N N . CYS B 1 98 ? 9.094 -7.711 -6.836 1 98.44 98 CYS B N 1
ATOM 2691 C CA . CYS B 1 98 ? 7.82 -7.945 -6.164 1 98.44 98 CYS B CA 1
ATOM 2692 C C . CYS B 1 98 ? 6.785 -8.492 -7.137 1 98.44 98 CYS B C 1
ATOM 2694 O O . CYS B 1 98 ? 6.707 -8.047 -8.281 1 98.44 98 CYS B O 1
ATOM 2696 N N . PHE B 1 99 ? 6 -9.469 -6.656 1 98.44 99 PHE B N 1
ATOM 2697 C CA . PHE B 1 99 ? 4.988 -10.141 -7.465 1 98.44 99 PHE B CA 1
ATOM 2698 C C . PHE B 1 99 ? 3.656 -10.203 -6.73 1 98.44 99 PHE B C 1
ATOM 2700 O O . PHE B 1 99 ? 3.617 -10.453 -5.523 1 98.44 99 PHE B O 1
ATOM 2707 N N . PHE B 1 100 ? 2.607 -9.898 -7.359 1 98.12 100 PHE B N 1
ATOM 2708 C CA . PHE B 1 100 ? 1.295 -10.195 -6.797 1 98.12 100 PHE B CA 1
ATOM 2709 C C . PHE B 1 100 ? 0.539 -11.18 -7.68 1 98.12 100 PHE B C 1
ATOM 2711 O O . PHE B 1 100 ? 0.647 -11.133 -8.906 1 98.12 100 PHE B O 1
ATOM 2718 N N . ILE B 1 101 ? -0.09 -12.133 -6.996 1 97.94 101 ILE B N 1
ATOM 2719 C CA . ILE B 1 101 ? -0.702 -13.281 -7.652 1 97.94 101 ILE B CA 1
ATOM 2720 C C . ILE B 1 101 ? -2.217 -13.234 -7.469 1 97.94 101 ILE B C 1
ATOM 2722 O O . ILE B 1 101 ? -2.709 -13.109 -6.344 1 97.94 101 ILE B O 1
ATOM 2726 N N . THR B 1 102 ? -2.98 -13.305 -8.57 1 97.38 102 THR B N 1
ATOM 2727 C CA . THR B 1 102 ? -4.438 -13.273 -8.547 1 97.38 102 THR B CA 1
ATOM 2728 C C . THR B 1 102 ? -5.016 -14.586 -9.07 1 97.38 102 THR B C 1
ATOM 2730 O O . THR B 1 102 ? -4.336 -15.336 -9.773 1 97.38 102 THR B O 1
ATOM 2733 N N . PRO B 1 103 ? -6.246 -14.859 -8.648 1 96.5 103 PRO B N 1
ATOM 2734 C CA . PRO B 1 103 ? -6.91 -15.984 -9.32 1 96.5 103 PRO B CA 1
ATOM 2735 C C . PRO B 1 103 ? -7.109 -15.742 -10.812 1 96.5 103 PRO B C 1
ATOM 2737 O O . PRO B 1 103 ? -7.297 -14.602 -11.242 1 96.5 103 PRO B O 1
ATOM 2740 N N . ASP B 1 104 ? -6.965 -16.719 -11.711 1 93 104 ASP B N 1
ATOM 2741 C CA . ASP B 1 104 ? -7.055 -16.578 -13.156 1 93 104 ASP B CA 1
ATOM 2742 C C . ASP B 1 104 ? -8.484 -16.25 -13.586 1 93 104 ASP B C 1
ATOM 2744 O O . ASP B 1 104 ? -8.695 -15.641 -14.641 1 93 104 ASP B O 1
ATOM 2748 N N . HIS B 1 105 ? -9.57 -16.562 -12.891 1 80.12 105 HIS B N 1
ATOM 2749 C CA . HIS B 1 105 ? -10.938 -16.422 -13.383 1 80.12 105 HIS B CA 1
ATOM 2750 C C . HIS B 1 105 ? -11.75 -15.492 -12.477 1 80.12 105 HIS B C 1
ATOM 2752 O O . HIS B 1 105 ? -12.945 -15.711 -12.273 1 80.12 105 HIS B O 1
ATOM 2758 N N . VAL B 1 106 ? -11.086 -14.531 -11.938 1 73.81 106 VAL B N 1
ATOM 2759 C CA . VAL B 1 106 ? -11.891 -13.578 -11.172 1 73.81 106 VAL B CA 1
ATOM 2760 C C . VAL B 1 106 ? -11.953 -12.25 -11.906 1 73.81 106 VAL B C 1
ATOM 2762 O O . VAL B 1 106 ? -11.07 -11.398 -11.75 1 73.81 106 VAL B O 1
ATOM 2765 N N . ALA B 1 107 ? -12.945 -12.117 -12.797 1 67.62 107 ALA B N 1
ATOM 2766 C CA . ALA B 1 107 ? -13.047 -11.008 -13.742 1 67.62 107 ALA B CA 1
ATOM 2767 C C . ALA B 1 107 ? -13.359 -9.703 -13.023 1 67.62 107 ALA B C 1
ATOM 2769 O O . ALA B 1 107 ? -13.031 -8.617 -13.516 1 67.62 107 ALA B O 1
ATOM 2770 N N . ASP B 1 108 ? -13.742 -9.797 -11.797 1 85.12 108 ASP B N 1
ATOM 2771 C CA . ASP B 1 108 ? -14.234 -8.531 -11.266 1 85.12 108 ASP B CA 1
ATOM 2772 C C . ASP B 1 108 ? -13.43 -8.094 -10.039 1 85.12 108 ASP B C 1
ATOM 2774 O O . ASP B 1 108 ? -13.844 -7.207 -9.297 1 85.12 108 ASP B O 1
ATOM 2778 N N . LEU B 1 109 ? -12.227 -8.75 -9.914 1 91.81 109 LEU B N 1
ATOM 2779 C CA . LEU B 1 109 ? -11.391 -8.328 -8.805 1 91.81 109 LEU B CA 1
ATOM 2780 C C . LEU B 1 109 ? -10.82 -6.93 -9.055 1 91.81 109 LEU B C 1
ATOM 2782 O O . LEU B 1 109 ? -10.062 -6.727 -10 1 91.81 109 LEU B O 1
ATOM 2786 N N . ARG B 1 110 ? -11.172 -6.02 -8.266 1 90.75 110 ARG B N 1
ATOM 2787 C CA . ARG B 1 110 ? -10.695 -4.648 -8.43 1 90.75 110 ARG B CA 1
ATOM 2788 C C . ARG B 1 110 ? -9.328 -4.461 -7.781 1 90.75 110 ARG B C 1
ATOM 2790 O O . ARG B 1 110 ? -9.141 -4.801 -6.613 1 90.75 110 ARG B O 1
ATOM 2797 N N . LEU B 1 111 ? -8.5 -3.986 -8.539 1 92.62 111 LEU B N 1
ATOM 2798 C CA . LEU B 1 111 ? -7.156 -3.654 -8.078 1 92.62 111 LEU B CA 1
ATOM 2799 C C . LEU B 1 111 ? -6.918 -2.148 -8.133 1 92.62 111 LEU B C 1
ATOM 2801 O O . LEU B 1 111 ? -7.559 -1.441 -8.914 1 92.62 111 LEU B O 1
ATOM 2805 N N . PRO B 1 112 ? -5.949 -1.635 -7.262 1 92 112 PRO B N 1
ATOM 2806 C CA . PRO B 1 112 ? -5.566 -0.23 -7.422 1 92 112 PRO B CA 1
ATOM 2807 C C . PRO B 1 112 ? -5.129 0.101 -8.852 1 92 112 PRO B C 1
ATOM 2809 O O . PRO B 1 112 ? -4.348 -0.641 -9.445 1 92 112 PRO B O 1
ATOM 2812 N N . THR B 1 113 ? -5.582 1.205 -9.352 1 88.94 113 THR B N 1
ATOM 2813 C CA . THR B 1 113 ? -5.266 1.596 -10.719 1 88.94 113 THR B CA 1
ATOM 2814 C C . THR B 1 113 ? -3.771 1.875 -10.867 1 88.94 113 THR B C 1
ATOM 2816 O O . THR B 1 113 ? -3.232 1.818 -11.977 1 88.94 113 THR B O 1
ATOM 2819 N N . ASP B 1 114 ? -3.076 2.17 -9.789 1 89.12 114 ASP B N 1
ATOM 2820 C CA . ASP B 1 114 ? -1.636 2.402 -9.789 1 89.12 114 ASP B CA 1
ATOM 2821 C C . ASP B 1 114 ? -0.878 1.164 -10.258 1 89.12 114 ASP B C 1
ATOM 2823 O O . ASP B 1 114 ? 0.276 1.259 -10.68 1 89.12 114 ASP B O 1
ATOM 2827 N N . LEU B 1 115 ? -1.5 0.052 -10.102 1 91.5 115 LEU B N 1
ATOM 2828 C CA . LEU B 1 115 ? -0.84 -1.196 -10.469 1 91.5 115 LEU B CA 1
ATOM 2829 C C . LEU B 1 115 ? -1.036 -1.502 -11.953 1 91.5 115 LEU B C 1
ATOM 2831 O O . LEU B 1 115 ? -0.517 -2.498 -12.461 1 91.5 115 LEU B O 1
ATOM 2835 N N . MET B 1 116 ? -1.719 -0.514 -12.523 1 82.06 116 MET B N 1
ATOM 2836 C CA . MET B 1 116 ? -1.936 -0.7 -13.961 1 82.06 116 MET B CA 1
ATOM 2837 C C . MET B 1 116 ? -0.609 -0.742 -14.711 1 82.06 116 MET B C 1
ATOM 2839 O O . MET B 1 116 ? 0.311 0.017 -14.398 1 82.06 116 MET B O 1
ATOM 2843 N N . GLY B 1 117 ? -0.336 -1.653 -15.508 1 78.88 117 GLY B N 1
ATOM 2844 C CA . GLY B 1 117 ? 0.889 -1.817 -16.266 1 78.88 117 GLY B CA 1
ATOM 2845 C C . GLY B 1 117 ? 1.727 -2.996 -15.812 1 78.88 117 GLY B C 1
ATOM 2846 O O . GLY B 1 117 ? 2.67 -3.398 -16.5 1 78.88 117 GLY B O 1
ATOM 2847 N N . ILE B 1 118 ? 1.456 -3.344 -14.531 1 88.25 118 ILE B N 1
ATOM 2848 C CA . ILE B 1 118 ? 2.115 -4.551 -14.047 1 88.25 118 ILE B CA 1
ATOM 2849 C C . ILE B 1 118 ? 1.183 -5.75 -14.211 1 88.25 118 ILE B C 1
ATOM 2851 O O . ILE B 1 118 ? 0.035 -5.715 -13.758 1 88.25 118 ILE B O 1
ATOM 2855 N N . MET B 1 119 ? 1.656 -6.762 -14.812 1 88.88 119 MET B N 1
ATOM 2856 C CA . MET B 1 119 ? 0.849 -7.965 -14.992 1 88.88 119 MET B CA 1
ATOM 2857 C C . MET B 1 119 ? 0.897 -8.844 -13.75 1 88.88 119 MET B C 1
ATOM 2859 O O . MET B 1 119 ? 1.976 -9.258 -13.312 1 88.88 119 MET B O 1
ATOM 2863 N N . PRO B 1 120 ? -0.22 -9.117 -13.25 1 94.56 120 PRO B N 1
ATOM 2864 C CA . PRO B 1 120 ? -0.234 -10.039 -12.109 1 94.56 120 PRO B CA 1
ATOM 2865 C C . PRO B 1 120 ? 0.109 -11.477 -12.5 1 94.56 120 PRO B C 1
ATOM 2867 O O . PRO B 1 120 ? -0.161 -11.891 -13.633 1 94.56 120 PRO B O 1
ATOM 2870 N N . GLY B 1 121 ? 0.859 -12.219 -11.609 1 96.69 121 GLY B N 1
ATOM 2871 C CA . GLY B 1 121 ? 0.817 -13.664 -11.734 1 96.69 121 GLY B CA 1
ATOM 2872 C C . GLY B 1 121 ? -0.558 -14.242 -11.461 1 96.69 121 GLY B C 1
ATOM 2873 O O . GLY B 1 121 ? -1.398 -13.602 -10.836 1 96.69 121 GLY B O 1
ATOM 2874 N N . GLN B 1 122 ? -0.733 -15.477 -12.016 1 97 122 GLN B N 1
ATOM 2875 C CA . GLN B 1 122 ? -2.039 -16.094 -11.805 1 97 122 GLN B CA 1
ATOM 2876 C C . GLN B 1 122 ? -1.894 -17.531 -11.312 1 97 122 GLN B C 1
ATOM 2878 O O . GLN B 1 122 ? -0.919 -18.203 -11.641 1 97 122 GLN B O 1
ATOM 2883 N N . TYR B 1 123 ? -2.863 -17.922 -10.555 1 97.44 123 TYR B N 1
ATOM 2884 C CA . TYR B 1 123 ? -2.973 -19.328 -10.172 1 97.44 123 TYR B CA 1
ATOM 2885 C C . TYR B 1 123 ? -4.328 -19.891 -10.57 1 97.44 123 TYR B C 1
ATOM 2887 O O . TYR B 1 123 ? -5.309 -19.156 -10.695 1 97.44 123 TYR B O 1
ATOM 2895 N N . GLU B 1 124 ? -4.355 -21.188 -10.75 1 96.5 124 GLU B N 1
ATOM 2896 C CA . GLU B 1 124 ? -5.594 -21.875 -11.109 1 96.5 124 GLU B CA 1
ATOM 2897 C C . GLU B 1 124 ? -6.531 -21.984 -9.914 1 96.5 124 GLU B C 1
ATOM 2899 O O . GLU B 1 124 ? -6.395 -22.891 -9.094 1 96.5 124 GLU B O 1
ATOM 2904 N N . ALA B 1 125 ? -7.508 -21.125 -9.938 1 93.56 125 ALA B N 1
ATOM 2905 C CA . ALA B 1 125 ? -8.344 -21.016 -8.742 1 93.56 125 ALA B CA 1
ATOM 2906 C C . ALA B 1 125 ? -9.492 -22.016 -8.781 1 93.56 125 ALA B C 1
ATOM 2908 O O . ALA B 1 125 ? -10.047 -22.375 -7.746 1 93.56 125 ALA B O 1
ATOM 2909 N N . ASN B 1 126 ? -9.883 -22.5 -9.906 1 91.12 126 ASN B N 1
ATOM 2910 C CA . ASN B 1 126 ? -11.078 -23.328 -10.039 1 91.12 126 ASN B CA 1
ATOM 2911 C C . ASN B 1 126 ? -10.719 -24.797 -10.281 1 91.12 126 ASN B C 1
ATOM 2913 O O . ASN B 1 126 ? -11.484 -25.531 -10.891 1 91.12 126 ASN B O 1
ATOM 2917 N N . ARG B 1 127 ? -9.617 -25.125 -9.766 1 91.88 127 ARG B N 1
ATOM 2918 C CA . ARG B 1 127 ? -9.266 -26.531 -9.914 1 91.88 127 ARG B CA 1
ATOM 2919 C C . ARG B 1 127 ? -10.211 -27.422 -9.117 1 91.88 127 ARG B C 1
ATOM 2921 O O . ARG B 1 127 ? -10.547 -27.109 -7.969 1 91.88 127 ARG B O 1
ATOM 2928 N N . HIS B 1 128 ? -10.531 -28.531 -9.727 1 93.25 128 HIS B N 1
ATOM 2929 C CA . HIS B 1 128 ? -11.484 -29.453 -9.109 1 93.25 128 HIS B CA 1
ATOM 2930 C C . HIS B 1 128 ? -10.828 -30.234 -7.977 1 93.25 128 HIS B C 1
ATOM 2932 O O . HIS B 1 128 ? -11.477 -30.562 -6.984 1 93.25 128 HIS B O 1
ATOM 2938 N N . ASP B 1 129 ? -9.523 -30.578 -8.055 1 95.19 129 ASP B N 1
ATOM 2939 C CA . ASP B 1 129 ? -8.844 -31.422 -7.078 1 95.19 129 ASP B CA 1
ATOM 2940 C C . ASP B 1 129 ? -8.312 -30.594 -5.91 1 95.19 129 ASP B C 1
ATOM 2942 O O . ASP B 1 129 ? -7.746 -31.141 -4.961 1 95.19 129 ASP B O 1
ATOM 2946 N N . LYS B 1 130 ? -8.43 -29.219 -5.949 1 92.44 130 LYS B N 1
ATOM 2947 C CA . LYS B 1 130 ? -7.973 -28.297 -4.918 1 92.44 130 LYS B CA 1
ATOM 2948 C C . LYS B 1 130 ? -6.492 -28.5 -4.609 1 92.44 130 LYS B C 1
ATOM 2950 O O . LYS B 1 130 ? -6.066 -28.359 -3.463 1 92.44 130 LYS B O 1
ATOM 2955 N N . ASN B 1 131 ? -5.711 -29 -5.637 1 97.56 131 ASN B N 1
ATOM 2956 C CA . ASN B 1 131 ? -4.262 -29.109 -5.531 1 97.56 131 ASN B CA 1
ATOM 2957 C C . ASN B 1 131 ? -3.576 -27.766 -5.742 1 97.56 131 ASN B C 1
ATOM 2959 O O . ASN B 1 131 ? -3.193 -27.422 -6.863 1 97.56 131 ASN B O 1
ATOM 2963 N N . TRP B 1 132 ? -3.422 -27.062 -4.66 1 98 132 TRP B N 1
ATOM 2964 C CA . TRP B 1 132 ? -2.9 -25.703 -4.734 1 98 132 TRP B CA 1
ATOM 2965 C C . TRP B 1 132 ? -1.427 -25.703 -5.129 1 98 132 TRP B C 1
ATOM 2967 O O . TRP B 1 132 ? -0.947 -24.766 -5.766 1 98 132 TRP B O 1
ATOM 2977 N N . LEU B 1 133 ? -0.7 -26.766 -4.754 1 98 133 LEU B N 1
ATOM 2978 C CA . LEU B 1 133 ? 0.683 -26.906 -5.199 1 98 133 LEU B CA 1
ATOM 2979 C C . LEU B 1 133 ? 0.769 -26.891 -6.723 1 98 133 LEU B C 1
ATOM 2981 O O . LEU B 1 133 ? 1.577 -26.156 -7.293 1 98 133 LEU B O 1
ATOM 2985 N N . ALA B 1 134 ? -0.107 -27.625 -7.332 1 98.31 134 ALA B N 1
ATOM 2986 C CA . ALA B 1 134 ? -0.166 -27.672 -8.789 1 98.31 134 ALA B CA 1
ATOM 2987 C C . ALA B 1 134 ? -0.69 -26.359 -9.359 1 98.31 134 ALA B C 1
ATOM 2989 O O . ALA B 1 134 ? -0.201 -25.875 -10.391 1 98.31 134 ALA B O 1
ATOM 2990 N N . ALA B 1 135 ? -1.646 -25.75 -8.695 1 98.31 135 ALA B N 1
ATOM 2991 C CA . ALA B 1 135 ? -2.311 -24.547 -9.164 1 98.31 135 ALA B CA 1
ATOM 2992 C C . ALA B 1 135 ? -1.328 -23.375 -9.242 1 98.31 135 ALA B C 1
ATOM 2994 O O . ALA B 1 135 ? -1.487 -22.469 -10.07 1 98.31 135 ALA B O 1
ATOM 2995 N N . THR B 1 136 ? -0.304 -23.391 -8.383 1 98.62 136 THR B N 1
ATOM 2996 C CA . THR B 1 136 ? 0.606 -22.25 -8.281 1 98.62 136 THR B CA 1
ATOM 2997 C C . THR B 1 136 ? 1.934 -22.562 -8.969 1 98.62 136 THR B C 1
ATOM 2999 O O . THR B 1 136 ? 2.795 -21.688 -9.086 1 98.62 136 THR B O 1
ATOM 3002 N N . ASN B 1 137 ? 2.133 -23.766 -9.461 1 98.44 137 ASN B N 1
ATOM 3003 C CA . ASN B 1 137 ? 3.414 -24.203 -10 1 98.44 137 ASN B CA 1
ATOM 3004 C C . ASN B 1 137 ? 3.842 -23.344 -11.188 1 98.44 137 ASN B C 1
ATOM 3006 O O . ASN B 1 137 ? 4.992 -22.906 -11.258 1 98.44 137 ASN B O 1
ATOM 3010 N N . PRO B 1 138 ? 2.959 -23.062 -12.164 1 97.88 138 PRO B N 1
ATOM 3011 C CA . PRO B 1 138 ? 3.4 -22.266 -13.32 1 97.88 138 PRO B CA 1
ATOM 3012 C C . PRO B 1 138 ? 3.924 -20.891 -12.93 1 97.88 138 PRO B C 1
ATOM 3014 O O . PRO B 1 138 ? 4.965 -20.453 -13.43 1 97.88 138 PRO B O 1
ATOM 3017 N N . ILE B 1 139 ? 3.186 -20.172 -12.078 1 98.12 139 ILE B N 1
ATOM 3018 C CA . ILE B 1 139 ? 3.643 -18.844 -11.695 1 98.12 139 ILE B CA 1
ATOM 3019 C C . ILE B 1 139 ? 4.918 -18.953 -10.867 1 98.12 139 ILE B C 1
ATOM 3021 O O . ILE B 1 139 ? 5.809 -18.094 -10.969 1 98.12 139 ILE B O 1
ATOM 3025 N N . CYS B 1 140 ? 5.09 -19.969 -10.047 1 98.69 14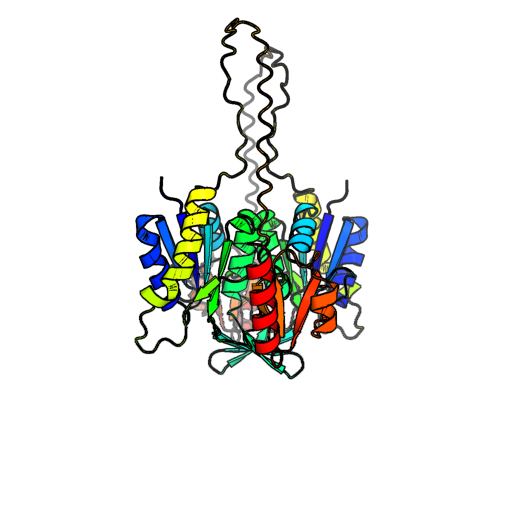0 CYS B N 1
ATOM 3026 C CA . CYS B 1 140 ? 6.301 -20.141 -9.258 1 98.69 140 CYS B CA 1
ATOM 3027 C C . CYS B 1 140 ? 7.508 -20.406 -10.148 1 98.69 140 CYS B C 1
ATOM 3029 O O . CYS B 1 140 ? 8.625 -20 -9.828 1 98.69 140 CYS B O 1
ATOM 3031 N N . MET B 1 141 ? 7.293 -21.031 -11.273 1 98.19 141 MET B N 1
ATOM 3032 C CA . MET B 1 141 ? 8.375 -21.234 -12.234 1 98.19 141 MET B CA 1
ATOM 3033 C C . MET B 1 141 ? 8.852 -19.891 -12.789 1 98.19 141 MET B C 1
ATOM 3035 O O . MET B 1 141 ? 10.055 -19.672 -12.953 1 98.19 141 MET B O 1
ATOM 3039 N N . GLN B 1 142 ? 7.918 -19.016 -13.039 1 97.75 142 GLN B N 1
ATOM 3040 C CA . GLN B 1 142 ? 8.273 -17.688 -13.523 1 97.75 142 GLN B CA 1
ATOM 3041 C C . GLN B 1 142 ? 9.031 -16.891 -12.453 1 97.75 142 GLN B C 1
ATOM 3043 O O . GLN B 1 142 ? 10.016 -16.219 -12.758 1 97.75 142 GLN B O 1
ATOM 3048 N N . ILE B 1 143 ? 8.586 -17 -11.25 1 98.19 143 ILE B N 1
ATOM 3049 C CA . ILE B 1 143 ? 9.25 -16.312 -10.141 1 98.19 143 ILE B CA 1
ATOM 3050 C C . ILE B 1 143 ? 10.664 -16.859 -9.969 1 98.19 143 ILE B C 1
ATOM 3052 O O . ILE B 1 143 ? 11.609 -16.094 -9.766 1 98.19 143 ILE B O 1
ATOM 3056 N N . ARG B 1 144 ? 10.805 -18.172 -10.109 1 97.81 144 ARG B N 1
ATOM 3057 C CA . ARG B 1 144 ? 12.109 -18.812 -10.008 1 97.81 144 ARG B CA 1
ATOM 3058 C C . ARG B 1 144 ? 13.086 -18.234 -11.016 1 97.81 144 ARG B C 1
ATOM 3060 O O . ARG B 1 144 ? 14.25 -17.984 -10.695 1 97.81 144 ARG B O 1
ATOM 3067 N N . ALA B 1 145 ? 12.641 -18.047 -12.188 1 97.31 145 ALA B N 1
ATOM 3068 C CA . ALA B 1 145 ? 13.492 -17.469 -13.227 1 97.31 145 ALA B CA 1
ATOM 3069 C C . ALA B 1 145 ? 13.992 -16.078 -12.82 1 97.31 145 ALA B C 1
ATOM 3071 O O . ALA B 1 145 ? 15.156 -15.742 -13.062 1 97.31 145 ALA B O 1
ATOM 3072 N N . LYS B 1 146 ? 13.109 -15.32 -12.203 1 97.12 146 LYS B N 1
ATOM 3073 C CA . LYS B 1 146 ? 13.492 -13.984 -11.758 1 97.12 146 LYS B CA 1
ATOM 3074 C C . LYS B 1 146 ? 14.477 -14.055 -10.594 1 97.12 146 LYS B C 1
ATOM 3076 O O . LYS B 1 146 ? 15.391 -13.234 -10.5 1 97.12 146 LYS B O 1
ATOM 3081 N N . LEU B 1 147 ? 14.273 -15.062 -9.695 1 97 147 LEU B N 1
ATOM 3082 C CA . LEU B 1 147 ? 15.188 -15.258 -8.578 1 97 147 LEU B CA 1
ATOM 3083 C C . LEU B 1 147 ? 16.609 -15.523 -9.078 1 97 147 LEU B C 1
ATOM 3085 O O . LEU B 1 147 ? 17.578 -15 -8.531 1 97 147 LEU B O 1
ATOM 3089 N N . ILE B 1 148 ? 16.688 -16.359 -10.094 1 95.06 148 ILE B N 1
ATOM 3090 C CA . ILE B 1 148 ? 17.984 -16.734 -10.656 1 95.06 148 ILE B CA 1
ATOM 3091 C C . ILE B 1 148 ? 18.625 -15.523 -11.32 1 95.06 148 ILE B C 1
ATOM 3093 O O . ILE B 1 148 ? 19.844 -15.305 -11.18 1 95.06 148 ILE B O 1
ATOM 3097 N N . GLU B 1 149 ? 17.828 -14.711 -11.945 1 95.44 149 GLU B N 1
ATOM 3098 C CA . GLU B 1 149 ? 18.297 -13.547 -12.688 1 95.44 149 GLU B CA 1
ATOM 3099 C C . GLU B 1 149 ? 18.781 -12.453 -11.734 1 95.44 149 GLU B C 1
ATOM 3101 O O . GLU B 1 149 ? 19.859 -11.883 -11.938 1 95.44 149 GLU B O 1
ATOM 3106 N N . LEU B 1 150 ? 18.031 -12.172 -10.609 1 95.88 150 LEU B N 1
ATOM 3107 C CA . LEU B 1 150 ? 18.266 -10.969 -9.82 1 95.88 150 LEU B CA 1
ATOM 3108 C C . LEU B 1 150 ? 19.031 -11.305 -8.547 1 95.88 150 LEU B C 1
ATOM 3110 O O . LEU B 1 150 ? 19.672 -10.422 -7.953 1 95.88 150 LEU B O 1
ATOM 3114 N N . LYS B 1 151 ? 18.922 -12.477 -8.094 1 94.38 151 LYS B N 1
ATOM 3115 C CA . LYS B 1 151 ? 19.625 -12.953 -6.91 1 94.38 151 LYS B CA 1
ATOM 3116 C C . LYS B 1 151 ? 19.281 -12.102 -5.688 1 94.38 151 LYS B C 1
ATOM 3118 O O . LYS B 1 151 ? 18.141 -11.641 -5.551 1 94.38 151 LYS B O 1
ATOM 3123 N N . SER B 1 152 ? 20.156 -11.984 -4.711 1 94.38 152 SER B N 1
ATOM 3124 C CA . SER B 1 152 ? 19.859 -11.312 -3.451 1 94.38 152 SER B CA 1
ATOM 3125 C C . SER B 1 152 ? 19.859 -9.797 -3.625 1 94.38 152 SER B C 1
ATOM 3127 O O . SER B 1 152 ? 20.625 -9.258 -4.43 1 94.38 152 SER B O 1
ATOM 3129 N N . PHE B 1 153 ? 19 -9.18 -2.9 1 94 153 PHE B N 1
ATOM 3130 C CA . PHE B 1 153 ? 18.875 -7.73 -2.926 1 94 153 PHE B CA 1
ATOM 3131 C C . PHE B 1 153 ? 20.078 -7.078 -2.246 1 94 153 PHE B C 1
ATOM 3133 O O . PHE B 1 153 ? 20.469 -7.477 -1.147 1 94 153 PHE B O 1
ATOM 3140 N N . GLN B 1 154 ? 20.766 -6.23 -2.939 1 83.5 154 GLN B N 1
ATOM 3141 C CA . GLN B 1 154 ? 21.875 -5.469 -2.385 1 83.5 154 GLN B CA 1
ATOM 3142 C C . GLN B 1 154 ? 21.516 -3.994 -2.232 1 83.5 154 GLN B C 1
ATOM 3144 O O . GLN B 1 154 ? 21.141 -3.336 -3.209 1 83.5 154 GLN B O 1
ATOM 3149 N N . ASP B 1 155 ? 21.266 -3.672 -0.986 1 68.81 155 ASP B N 1
ATOM 3150 C CA . ASP B 1 155 ? 20.984 -2.254 -0.773 1 68.81 155 ASP B CA 1
ATOM 3151 C C . ASP B 1 155 ? 22.062 -1.386 -1.429 1 68.81 155 ASP B C 1
ATOM 3153 O O . ASP B 1 155 ? 23.219 -1.799 -1.543 1 68.81 155 ASP B O 1
ATOM 3157 N N . ALA B 1 156 ? 21.906 -0.731 -2.408 1 49.44 156 ALA B N 1
ATOM 3158 C CA . ALA B 1 156 ? 23.016 0.121 -2.834 1 49.44 156 ALA B CA 1
ATOM 3159 C C . ALA B 1 156 ? 23.969 0.4 -1.677 1 49.44 156 ALA B C 1
ATOM 3161 O O . ALA B 1 156 ? 23.625 1.124 -0.74 1 49.44 156 ALA B O 1
ATOM 3162 N N . ALA B 1 157 ? 24.422 -0.728 -1.065 1 38.94 157 ALA B N 1
ATOM 3163 C CA . ALA B 1 157 ? 25.562 -0.538 -0.169 1 38.94 157 ALA B CA 1
ATOM 3164 C C . ALA B 1 157 ? 26.438 0.617 -0.637 1 38.94 157 ALA B C 1
ATOM 3166 O O . ALA B 1 157 ? 26.469 0.949 -1.825 1 38.94 157 ALA B O 1
ATOM 3167 N N . VAL B 1 158 ? 27.062 1.412 0.318 1 36.19 158 VAL B N 1
ATOM 3168 C CA . VAL B 1 158 ? 28.297 2.168 0.128 1 36.19 158 VAL B CA 1
ATOM 3169 C C . VAL B 1 158 ? 29.328 1.303 -0.594 1 36.19 158 VAL B C 1
ATOM 3171 O O . VAL B 1 158 ? 29.797 0.307 -0.045 1 36.19 158 VAL B O 1
ATOM 3174 N N . ASN B 1 159 ? 29.031 0.763 -1.638 1 34.25 159 ASN B N 1
ATOM 3175 C CA . ASN B 1 159 ? 30.156 0.094 -2.303 1 34.25 159 ASN B CA 1
ATOM 3176 C C . ASN B 1 159 ? 31.469 0.803 -2.031 1 34.25 159 ASN B C 1
ATOM 3178 O O . ASN B 1 159 ? 31.688 1.926 -2.49 1 34.25 159 ASN B O 1
ATOM 3182 N N . THR B 1 160 ? 31.938 0.741 -0.719 1 30.16 160 THR B N 1
ATOM 3183 C CA . THR B 1 160 ? 33.344 1.113 -0.603 1 30.16 160 THR B CA 1
ATOM 3184 C C . THR B 1 160 ? 34.188 0.383 -1.646 1 30.16 160 THR B C 1
ATOM 3186 O O . THR B 1 160 ? 34.219 -0.849 -1.678 1 30.16 160 THR B O 1
ATOM 3189 N N . PRO B 1 161 ? 34.312 0.97 -2.701 1 30.38 161 PRO B N 1
ATOM 3190 C CA . PRO B 1 161 ? 35.188 0.318 -3.68 1 30.38 161 PRO B CA 1
ATOM 3191 C C . PRO B 1 161 ? 36.406 -0.35 -3.033 1 30.38 161 PRO B C 1
ATOM 3193 O O . PRO B 1 161 ? 37.031 0.233 -2.15 1 30.38 161 PRO B O 1
ATOM 3196 N N . PRO B 1 162 ? 36.281 -1.585 -2.748 1 29.41 162 PRO B N 1
ATOM 3197 C CA . PRO B 1 162 ? 37.562 -2.094 -2.254 1 29.41 162 PRO B CA 1
ATOM 3198 C C . PRO B 1 162 ? 38.75 -1.361 -2.855 1 29.41 162 PRO B C 1
ATOM 3200 O O . PRO B 1 162 ? 38.688 -0.908 -4 1 29.41 162 PRO B O 1
ATOM 3203 N N . ALA B 1 163 ? 39.531 -0.678 -1.935 1 28.28 163 ALA B N 1
ATOM 3204 C CA . ALA B 1 163 ? 40.75 -0.017 -2.381 1 28.28 163 ALA B CA 1
ATOM 3205 C C . ALA B 1 163 ? 41.531 -0.894 -3.363 1 28.28 163 ALA B C 1
ATOM 3207 O O . ALA B 1 163 ? 42.156 -1.87 -2.963 1 28.28 163 ALA B O 1
ATOM 3208 N N . THR B 1 164 ? 40.875 -1.466 -4.293 1 25.14 164 THR B N 1
ATOM 3209 C CA . THR B 1 164 ? 41.719 -2.229 -5.207 1 25.14 164 THR B CA 1
ATOM 3210 C C . THR B 1 164 ? 42.938 -1.41 -5.633 1 25.14 164 THR B C 1
ATOM 3212 O O . THR B 1 164 ? 42.812 -0.274 -6.09 1 25.14 164 THR B O 1
ATOM 3215 N N . ALA B 1 165 ? 44.062 -1.67 -4.859 1 24.31 165 ALA B N 1
ATOM 3216 C CA . ALA B 1 165 ? 45.438 -1.293 -5.25 1 24.31 165 ALA B CA 1
ATOM 3217 C C . ALA B 1 165 ? 45.594 -1.304 -6.77 1 24.31 165 ALA B C 1
ATOM 3219 O O . ALA B 1 165 ? 45.25 -2.289 -7.426 1 24.31 165 ALA B O 1
ATOM 3220 N N . THR B 1 166 ? 45.375 -0.156 -7.32 1 25.36 166 THR B N 1
ATOM 3221 C CA . THR B 1 166 ? 45.531 0.139 -8.742 1 25.36 166 THR B CA 1
ATOM 3222 C C . THR B 1 166 ? 46.844 -0.417 -9.266 1 25.36 166 THR B C 1
ATOM 3224 O O . THR B 1 166 ? 47.938 0.098 -8.945 1 25.36 166 THR B O 1
ATOM 3227 N N . THR B 1 167 ? 47.125 -1.757 -8.859 1 22.53 167 THR B N 1
ATOM 3228 C CA . THR B 1 167 ? 48.344 -2.135 -9.539 1 22.53 167 THR B CA 1
ATOM 3229 C C . THR B 1 167 ? 48.281 -1.767 -11.023 1 22.53 167 THR B C 1
ATOM 3231 O O . THR B 1 167 ? 47.281 -2.018 -11.688 1 22.53 167 THR B O 1
ATOM 3234 N N . MET B 1 168 ? 49.062 -0.737 -11.32 1 23.17 168 MET B N 1
ATOM 3235 C CA . MET B 1 168 ? 49.25 -0.039 -12.586 1 23.17 168 MET B CA 1
ATOM 3236 C C . MET B 1 168 ? 49.531 -1.028 -13.711 1 23.17 168 MET B C 1
ATOM 3238 O O . MET B 1 168 ? 49.969 -0.639 -14.797 1 23.17 168 MET B O 1
ATOM 3242 N N . ALA B 1 169 ? 49.031 -2.324 -13.562 1 22.38 169 ALA B N 1
ATOM 3243 C CA . ALA B 1 169 ? 49.656 -3.121 -14.617 1 22.38 169 ALA B CA 1
ATOM 3244 C C . ALA B 1 169 ? 49.375 -2.523 -15.992 1 22.38 169 ALA B C 1
ATOM 3246 O O . ALA B 1 169 ? 48.312 -1.954 -16.234 1 22.38 169 ALA B O 1
ATOM 3247 N N . SER B 1 170 ? 50.375 -2.061 -16.672 1 23.45 170 SER B N 1
ATOM 3248 C CA . SER B 1 170 ? 50.625 -1.391 -17.953 1 23.45 170 SER B CA 1
ATOM 3249 C C . SER B 1 170 ? 49.969 -2.135 -19.094 1 23.45 170 SER B C 1
ATOM 3251 O O . SER B 1 170 ? 50.125 -1.759 -20.266 1 23.45 170 SER B O 1
ATOM 3253 N N . SER B 1 171 ? 49.156 -3.203 -18.734 1 20.56 171 SER B N 1
ATOM 3254 C CA . SER B 1 171 ? 49.156 -4.105 -19.875 1 20.56 171 SER B CA 1
ATOM 3255 C C . SER B 1 171 ? 48.5 -3.434 -21.094 1 20.56 171 SER B C 1
ATOM 3257 O O . SER B 1 171 ? 47.75 -2.482 -20.953 1 20.56 171 SER B O 1
ATOM 3259 N N . SER B 1 172 ? 49.156 -3.719 -22.266 1 24.25 172 SER B N 1
ATOM 3260 C CA . SER B 1 172 ? 49.219 -3.439 -23.688 1 24.25 172 SER B CA 1
ATOM 3261 C C . SER B 1 172 ? 47.875 -3.754 -24.359 1 24.25 172 SER B C 1
ATOM 3263 O O . SER B 1 172 ? 47.781 -3.76 -25.594 1 24.25 172 SER B O 1
ATOM 3265 N N . GLY B 1 173 ? 46.812 -3.348 -23.703 1 22.05 173 GLY B N 1
ATOM 3266 C CA . GLY B 1 173 ? 45.5 -3.834 -24.078 1 22.05 173 GLY B CA 1
ATOM 3267 C C . GLY B 1 173 ? 45.125 -3.547 -25.516 1 22.05 173 GLY B C 1
ATOM 3268 O O . GLY B 1 173 ? 45.125 -2.391 -25.938 1 22.05 173 GLY B O 1
ATOM 3269 N N . GLN B 1 174 ? 45.625 -4.508 -26.391 1 21.64 174 GLN B N 1
ATOM 3270 C CA . GLN B 1 174 ? 45.25 -4.512 -27.812 1 21.64 174 GLN B CA 1
ATOM 3271 C C . GLN B 1 174 ? 43.75 -4.285 -28 1 21.64 174 GLN B C 1
ATOM 3273 O O . GLN B 1 174 ? 42.938 -4.793 -27.219 1 21.64 174 GLN B O 1
ATOM 3278 N N . GLU B 1 175 ? 43.438 -3.26 -28.734 1 22.64 175 GLU B N 1
ATOM 3279 C CA . GLU B 1 175 ? 42.219 -2.588 -29.141 1 22.64 175 GLU B CA 1
ATOM 3280 C C . GLU B 1 175 ? 41.219 -3.566 -29.781 1 22.64 175 GLU B C 1
ATOM 3282 O O . GLU B 1 175 ? 40.094 -3.193 -30.125 1 22.64 175 GLU B O 1
ATOM 3287 N N . VAL B 1 176 ? 41.312 -4.887 -29.484 1 20.41 176 VAL B N 1
ATOM 3288 C CA . VAL B 1 176 ? 40.5 -5.543 -30.5 1 20.41 176 VAL B CA 1
ATOM 3289 C C . VAL B 1 176 ? 39.031 -5.082 -30.391 1 20.41 176 VAL B C 1
ATOM 3291 O O . VAL B 1 176 ? 38.469 -5.066 -29.297 1 20.41 176 VAL B O 1
ATOM 3294 N N . LYS B 1 177 ? 38.625 -4.273 -31.281 1 21.25 177 LYS B N 1
ATOM 3295 C CA . LYS B 1 177 ? 37.344 -3.744 -31.672 1 21.25 177 LYS B CA 1
ATOM 3296 C C . LYS B 1 177 ? 36.312 -4.859 -31.781 1 21.25 177 LYS B C 1
ATOM 3298 O O . LYS B 1 177 ? 36.219 -5.547 -32.781 1 21.25 177 LYS B O 1
ATOM 3303 N N . HIS B 1 178 ? 36.281 -5.867 -30.766 1 19.62 178 HIS B N 1
ATOM 3304 C CA . HIS B 1 178 ? 35.344 -6.91 -31.125 1 19.62 178 HIS B CA 1
ATOM 3305 C C . HIS B 1 178 ? 33.938 -6.34 -31.266 1 19.62 178 HIS B C 1
ATOM 3307 O O . HIS B 1 178 ? 33.438 -5.629 -30.375 1 19.62 178 HIS B O 1
ATOM 3313 N N . ASP B 1 179 ? 33.5 -6.031 -32.469 1 21.78 179 ASP B N 1
ATOM 3314 C CA . ASP B 1 179 ? 32.219 -5.645 -33.062 1 21.78 179 ASP B CA 1
ATOM 3315 C C . ASP B 1 179 ? 31.109 -6.59 -32.594 1 21.78 179 ASP B C 1
ATOM 3317 O O . ASP B 1 179 ? 31.047 -7.73 -33.062 1 21.78 179 ASP B O 1
ATOM 3321 N N . LEU B 1 180 ? 30.984 -6.918 -31.266 1 22.34 180 LEU B N 1
ATOM 3322 C CA . LEU B 1 180 ? 29.969 -7.898 -30.922 1 22.34 180 LEU B CA 1
ATOM 3323 C C . LEU B 1 180 ? 28.578 -7.418 -31.359 1 22.34 180 LEU B C 1
ATOM 3325 O O . LEU B 1 180 ? 28.031 -6.488 -30.75 1 22.34 180 LEU B O 1
ATOM 3329 N N . SER B 1 181 ? 28.328 -7.16 -32.656 1 23.34 181 SER B N 1
ATOM 3330 C CA . SER B 1 181 ? 26.984 -6.883 -33.156 1 23.34 181 SER B CA 1
ATOM 3331 C C . SER B 1 181 ? 25.984 -7.945 -32.719 1 23.34 181 SER B C 1
ATOM 3333 O O . SER B 1 181 ? 25 -8.195 -33.406 1 23.34 181 SER B O 1
ATOM 3335 N N . HIS B 1 182 ? 26.078 -8.508 -31.531 1 23.98 182 HIS B N 1
ATOM 3336 C CA . HIS B 1 182 ? 25.078 -9.57 -31.391 1 23.98 182 HIS B CA 1
ATOM 3337 C C . HIS B 1 182 ? 23.672 -9.047 -31.656 1 23.98 182 HIS B C 1
ATOM 3339 O O . HIS B 1 182 ? 23.281 -8 -31.141 1 23.98 182 HIS B O 1
ATOM 3345 N N . ASP B 1 183 ? 23.125 -9.289 -32.875 1 26.48 183 ASP B N 1
ATOM 3346 C CA . ASP B 1 183 ? 21.812 -9.219 -33.5 1 26.48 183 ASP B CA 1
ATOM 3347 C C . ASP B 1 183 ? 20.75 -9.859 -32.625 1 26.48 183 ASP B C 1
ATOM 3349 O O . ASP B 1 183 ? 20.547 -11.07 -32.656 1 26.48 183 ASP B O 1
ATOM 3353 N N . HIS B 1 184 ? 20.75 -9.781 -31.375 1 28.05 184 HIS B N 1
ATOM 3354 C CA . HIS B 1 184 ? 19.688 -10.445 -30.625 1 28.05 184 HIS B CA 1
ATOM 3355 C C . HIS B 1 184 ? 18.312 -9.961 -31.109 1 28.05 184 HIS B C 1
ATOM 3357 O O . HIS B 1 184 ? 17.312 -10.164 -30.422 1 28.05 184 HIS B O 1
ATOM 3363 N N . ALA B 1 185 ? 18.234 -9.188 -32.219 1 29.11 185 ALA B N 1
ATOM 3364 C CA . ALA B 1 185 ? 16.891 -8.75 -32.594 1 29.11 185 ALA B CA 1
ATOM 3365 C C . ALA B 1 185 ? 16 -9.938 -32.906 1 29.11 185 ALA B C 1
ATOM 3367 O O . ALA B 1 185 ? 15.031 -9.805 -33.656 1 29.11 185 ALA B O 1
ATOM 3368 N N . ALA B 1 186 ? 16.344 -11.117 -32.75 1 31.88 186 ALA B N 1
ATOM 3369 C CA . ALA B 1 186 ? 15.312 -12.047 -33.219 1 31.88 186 ALA B CA 1
ATOM 3370 C C . ALA B 1 186 ? 13.961 -11.727 -32.562 1 31.88 186 ALA B C 1
ATOM 3372 O O . ALA B 1 186 ? 13.703 -12.086 -31.422 1 31.88 186 ALA B O 1
ATOM 3373 N N . THR B 1 187 ? 13.516 -10.484 -32.531 1 38.78 187 THR B N 1
ATOM 3374 C CA . THR B 1 187 ? 12.242 -9.984 -32.031 1 38.78 187 THR B CA 1
ATOM 3375 C C . THR B 1 187 ? 11.094 -10.875 -32.469 1 38.78 187 THR B C 1
ATOM 3377 O O . THR B 1 187 ? 11.109 -11.398 -33.594 1 38.78 187 THR B O 1
ATOM 3380 N N . ASP B 1 188 ? 10.141 -11.336 -31.703 1 47.34 188 ASP B N 1
ATOM 3381 C CA . ASP B 1 188 ? 9.008 -12.25 -31.719 1 47.34 188 ASP B CA 1
ATOM 3382 C C . ASP B 1 188 ? 8.016 -11.867 -32.812 1 47.34 188 ASP B C 1
ATOM 3384 O O . ASP B 1 188 ? 7.359 -10.828 -32.75 1 47.34 188 ASP B O 1
ATOM 3388 N N . GLN B 1 189 ? 8.102 -12.094 -34.031 1 58.56 189 GLN B N 1
ATOM 3389 C CA . GLN B 1 189 ? 7.367 -11.891 -35.281 1 58.56 189 GLN B CA 1
ATOM 3390 C C . GLN B 1 189 ? 5.949 -12.445 -35.188 1 58.56 189 GLN B C 1
ATOM 3392 O O . GLN B 1 189 ? 5.09 -12.125 -36 1 58.56 189 GLN B O 1
ATOM 3397 N N . HIS B 1 190 ? 5.613 -13.25 -34.312 1 72.5 190 HIS B N 1
ATOM 3398 C CA . HIS B 1 190 ? 4.309 -13.906 -34.281 1 72.5 190 HIS B CA 1
ATOM 3399 C C . HIS B 1 190 ? 3.285 -13.039 -33.562 1 72.5 190 HIS B C 1
ATOM 3401 O O . HIS B 1 190 ? 3.564 -12.523 -32.469 1 72.5 190 HIS B O 1
ATOM 3407 N N . LEU B 1 191 ? 2.154 -12.82 -34.219 1 80.12 191 LEU B N 1
ATOM 3408 C CA . LEU B 1 191 ? 1.036 -12.109 -33.625 1 80.12 191 LEU B CA 1
ATOM 3409 C C . LEU B 1 191 ? 0.306 -12.992 -32.625 1 80.12 191 LEU B C 1
ATOM 3411 O O . LEU B 1 191 ? 0.241 -14.211 -32.781 1 80.12 191 LEU B O 1
ATOM 3415 N N . GLY B 1 192 ? -0.104 -12.477 -31.547 1 84.75 192 GLY B N 1
ATOM 3416 C CA . GLY B 1 192 ? -0.912 -13.164 -30.562 1 84.75 192 GLY B CA 1
ATOM 3417 C C . GLY B 1 192 ? -2.025 -12.297 -30 1 84.75 192 GLY B C 1
ATOM 3418 O O . GLY B 1 192 ? -2.143 -11.125 -30.344 1 84.75 192 GLY B O 1
ATOM 3419 N N . LEU B 1 193 ? -2.984 -12.914 -29.359 1 85.75 193 LEU B N 1
ATOM 3420 C CA . LEU B 1 193 ? -4.07 -12.234 -28.656 1 85.75 193 LEU B CA 1
ATOM 3421 C C . LEU B 1 193 ? -3.939 -12.414 -27.141 1 85.75 193 LEU B C 1
ATOM 3423 O O . LEU B 1 193 ? -3.639 -13.516 -26.672 1 85.75 193 LEU B O 1
ATOM 3427 N N . GLU B 1 194 ? -4.043 -11.305 -26.516 1 82.12 194 GLU B N 1
ATOM 3428 C CA . GLU B 1 194 ? -4.074 -11.336 -25.047 1 82.12 194 GLU B CA 1
ATOM 3429 C C . GLU B 1 194 ? -5.383 -10.766 -24.516 1 82.12 194 GLU B C 1
ATOM 3431 O O . GLU B 1 194 ? -5.906 -9.789 -25.047 1 82.12 194 GLU B O 1
ATOM 3436 N N . PRO B 1 195 ? -6.012 -11.469 -23.641 1 79.81 195 PRO B N 1
ATOM 3437 C CA . PRO B 1 195 ? -7.262 -10.945 -23.078 1 79.81 195 PRO B CA 1
ATOM 3438 C C . PRO B 1 195 ? -7.082 -9.609 -22.359 1 79.81 195 PRO B C 1
ATOM 3440 O O . PRO B 1 195 ? -6.062 -9.391 -21.703 1 79.81 195 PRO B O 1
ATOM 3443 N N . HIS B 1 196 ? -7.977 -8.711 -22.656 1 77.19 196 HIS B N 1
ATOM 3444 C CA . HIS B 1 196 ? -8.047 -7.398 -22.031 1 77.19 196 HIS B CA 1
ATOM 3445 C C . HIS B 1 196 ? -9.484 -7.043 -21.656 1 77.19 196 HIS B C 1
ATOM 3447 O O . HIS B 1 196 ? -10.203 -6.43 -22.453 1 77.19 196 HIS B O 1
ATOM 3453 N N . GLY B 1 197 ? -9.844 -7.469 -20.453 1 64.94 197 GLY B N 1
ATOM 3454 C CA . GLY B 1 197 ? -11.25 -7.316 -20.125 1 64.94 197 GLY B CA 1
ATOM 3455 C C . GLY B 1 197 ? -12.172 -8.164 -20.984 1 64.94 197 GLY B C 1
ATOM 3456 O O . GLY B 1 197 ? -12.031 -9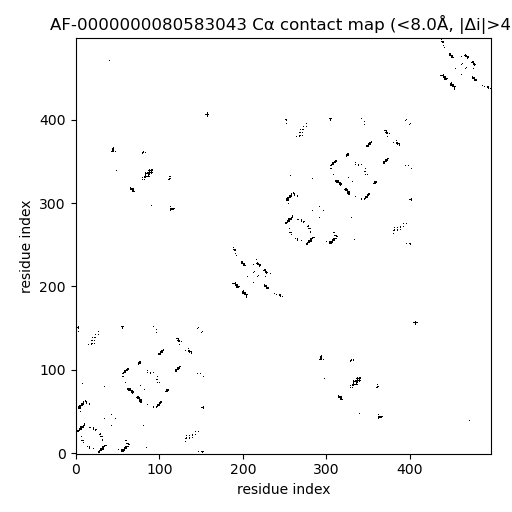.391 -21.016 1 64.94 197 GLY B O 1
ATOM 3457 N N . LYS B 1 198 ? -13.156 -7.496 -21.453 1 71.69 198 LYS B N 1
ATOM 3458 C CA . LYS B 1 198 ? -14.07 -8.141 -22.391 1 71.69 198 LYS B CA 1
ATOM 3459 C C . LYS B 1 198 ? -13.531 -8.078 -23.828 1 71.69 198 LYS B C 1
ATOM 3461 O O . LYS B 1 198 ? -14.18 -8.539 -24.766 1 71.69 198 LYS B O 1
ATOM 3466 N N . ALA B 1 199 ? -12.297 -7.516 -23.797 1 80.88 199 ALA B N 1
ATOM 3467 C CA . ALA B 1 199 ? -11.68 -7.348 -25.109 1 80.88 199 ALA B CA 1
ATOM 3468 C C . ALA B 1 199 ? -10.344 -8.086 -25.188 1 80.88 199 ALA B C 1
ATOM 3470 O O . ALA B 1 199 ? -9.984 -8.828 -24.266 1 80.88 199 ALA B O 1
ATOM 3471 N N . TYR B 1 200 ? -9.781 -8.102 -26.391 1 85.19 200 TYR B N 1
ATOM 3472 C CA . TYR B 1 200 ? -8.461 -8.695 -26.609 1 85.19 200 TYR B CA 1
ATOM 3473 C C . TYR B 1 200 ? -7.488 -7.664 -27.172 1 85.19 200 TYR B C 1
ATOM 3475 O O . TYR B 1 200 ? -7.883 -6.785 -27.938 1 85.19 200 TYR B O 1
ATOM 3483 N N . ALA B 1 201 ? -6.352 -7.781 -26.75 1 86.31 201 ALA B N 1
ATOM 3484 C CA . ALA B 1 201 ? -5.273 -6.961 -27.281 1 86.31 201 ALA B CA 1
ATOM 3485 C C . ALA B 1 201 ? -4.34 -7.793 -28.156 1 86.31 201 ALA B C 1
ATOM 3487 O O . ALA B 1 201 ? -3.979 -8.914 -27.797 1 86.31 201 ALA B O 1
ATOM 3488 N N . LEU B 1 202 ? -3.986 -7.164 -29.188 1 85.62 202 LEU B N 1
ATOM 3489 C CA . LEU B 1 202 ? -3.049 -7.816 -30.094 1 85.62 202 LEU B CA 1
ATOM 3490 C C . LEU B 1 202 ? -1.613 -7.641 -29.609 1 85.62 202 LEU B C 1
ATOM 3492 O O . LEU B 1 202 ? -1.237 -6.562 -29.156 1 85.62 202 LEU B O 1
ATOM 3496 N N . THR B 1 203 ? -0.855 -8.734 -29.656 1 84.62 203 THR B N 1
ATOM 3497 C CA . THR B 1 203 ? 0.56 -8.734 -29.297 1 84.62 203 THR B CA 1
ATOM 3498 C C . THR B 1 203 ? 1.416 -9.156 -30.484 1 84.62 203 THR B C 1
ATOM 3500 O O . THR B 1 203 ? 0.908 -9.734 -31.453 1 84.62 203 THR B O 1
ATOM 3503 N N . GLY B 1 204 ? 2.754 -8.703 -30.438 1 78.5 204 GLY B N 1
ATOM 3504 C CA . GLY B 1 204 ? 3.662 -9.031 -31.531 1 78.5 204 GLY B CA 1
ATOM 3505 C C . GLY B 1 204 ? 3.93 -7.867 -32.469 1 78.5 204 GLY B C 1
ATOM 3506 O O . GLY B 1 204 ? 3.633 -6.719 -32.125 1 78.5 204 GLY B O 1
ATOM 3507 N N . ASN B 1 205 ? 4.504 -8.219 -33.5 1 77.06 205 ASN B N 1
ATOM 3508 C CA . ASN B 1 205 ? 4.832 -7.195 -34.5 1 77.06 205 ASN B CA 1
ATOM 3509 C C . ASN B 1 205 ? 3.619 -6.828 -35.344 1 77.06 205 ASN B C 1
ATOM 3511 O O . ASN B 1 205 ? 3.422 -7.383 -36.438 1 77.06 205 ASN B O 1
ATOM 3515 N N . THR B 1 206 ? 2.834 -5.941 -34.875 1 81.06 206 THR B N 1
ATOM 3516 C CA . THR B 1 206 ? 1.579 -5.562 -35.531 1 81.06 206 THR B CA 1
ATOM 3517 C C . THR B 1 206 ? 1.821 -4.539 -36.625 1 81.06 206 THR B C 1
ATOM 3519 O O . THR B 1 206 ? 0.94 -4.281 -37.438 1 81.06 206 THR B O 1
ATOM 3522 N N . HIS B 1 207 ? 3.008 -4.027 -36.688 1 80.81 207 HIS B N 1
ATOM 3523 C CA . HIS B 1 207 ? 3.285 -2.916 -37.562 1 80.81 207 HIS B CA 1
ATOM 3524 C C . HIS B 1 207 ? 3.209 -3.359 -39.031 1 80.81 207 HIS B C 1
ATOM 3526 O O . HIS B 1 207 ? 2.723 -2.615 -39.875 1 80.81 207 HIS B O 1
ATOM 3532 N N . LYS B 1 208 ? 3.629 -4.562 -39.25 1 79.12 208 LYS B N 1
ATOM 3533 C CA . LYS B 1 208 ? 3.639 -5.086 -40.594 1 79.12 208 LYS B CA 1
ATOM 3534 C C . LYS B 1 208 ? 2.227 -5.414 -41.094 1 79.12 208 LYS B C 1
ATOM 3536 O O . LYS B 1 208 ? 1.97 -5.484 -42.281 1 79.12 208 LYS B O 1
ATOM 3541 N N . HIS B 1 209 ? 1.328 -5.52 -40.188 1 83.31 209 HIS B N 1
ATOM 3542 C CA . HIS B 1 209 ? -0.011 -5.988 -40.531 1 83.31 209 HIS B CA 1
ATOM 3543 C C . HIS B 1 209 ? -1.072 -4.984 -40.094 1 83.31 209 HIS B C 1
ATOM 3545 O O . HIS B 1 209 ? -2.232 -5.352 -39.875 1 83.31 209 HIS B O 1
ATOM 3551 N N . LYS B 1 210 ? -0.677 -3.844 -40 1 84.25 210 LYS B N 1
ATOM 3552 C CA . LYS B 1 210 ? -1.523 -2.773 -39.469 1 84.25 210 LYS B CA 1
ATOM 3553 C C . LYS B 1 210 ? -2.805 -2.641 -40.281 1 84.25 210 LYS B C 1
ATOM 3555 O O . LYS B 1 210 ? -3.896 -2.535 -39.719 1 84.25 210 LYS B O 1
ATOM 3560 N N . GLU B 1 211 ? -2.693 -2.627 -41.562 1 83.25 211 GLU B N 1
ATOM 3561 C CA . GLU B 1 211 ? -3.836 -2.439 -42.469 1 83.25 211 GLU B CA 1
ATOM 3562 C C . GLU B 1 211 ? -4.816 -3.604 -42.344 1 83.25 211 GLU B C 1
ATOM 3564 O O . GLU B 1 211 ? -6.031 -3.396 -42.312 1 83.25 211 GLU B O 1
ATOM 3569 N N . ALA B 1 212 ? -4.309 -4.84 -42.25 1 82.12 212 ALA B N 1
ATOM 3570 C CA . ALA B 1 212 ? -5.141 -6.031 -42.125 1 82.12 212 ALA B CA 1
ATOM 3571 C C . ALA B 1 212 ? -5.848 -6.047 -40.781 1 82.12 212 ALA B C 1
ATOM 3573 O O . ALA B 1 212 ? -7.023 -6.41 -40.688 1 82.12 212 ALA B O 1
ATOM 3574 N N . ILE B 1 213 ? -5.211 -5.562 -39.812 1 87.12 213 ILE B N 1
ATOM 3575 C CA . ILE B 1 213 ? -5.723 -5.508 -38.469 1 87.12 213 ILE B CA 1
ATOM 3576 C C . ILE B 1 213 ? -6.844 -4.477 -38.375 1 87.12 213 ILE B C 1
ATOM 3578 O O . ILE B 1 213 ? -7.906 -4.758 -37.812 1 87.12 213 ILE B O 1
ATOM 3582 N N . LYS B 1 214 ? -6.57 -3.438 -39 1 85 214 LYS B N 1
ATOM 3583 C CA . LYS B 1 214 ? -7.555 -2.363 -39.031 1 85 214 LYS B CA 1
ATOM 3584 C C . LYS B 1 214 ? -8.789 -2.773 -39.844 1 85 214 LYS B C 1
ATOM 3586 O O . LYS B 1 214 ? -9.922 -2.525 -39.406 1 85 214 LYS B O 1
ATOM 3591 N N . GLN B 1 215 ? -8.648 -3.369 -40.875 1 85.19 215 GLN B N 1
ATOM 3592 C CA . GLN B 1 215 ? -9.734 -3.822 -41.75 1 85.19 215 GLN B CA 1
ATOM 3593 C C . GLN B 1 215 ? -10.57 -4.902 -41.062 1 85.19 215 GLN B C 1
ATOM 3595 O O . GLN B 1 215 ? -11.766 -5.016 -41.312 1 85.19 215 GLN B O 1
ATOM 3600 N N . ALA B 1 216 ? -9.945 -5.586 -40.125 1 84.75 216 ALA B N 1
ATOM 3601 C CA . ALA B 1 216 ? -10.625 -6.672 -39.406 1 84.75 216 ALA B CA 1
ATOM 3602 C C . ALA B 1 216 ? -11.445 -6.141 -38.25 1 84.75 216 ALA B C 1
ATOM 3604 O O . ALA B 1 216 ? -12.234 -6.875 -37.656 1 84.75 216 ALA B O 1
ATOM 3605 N N . GLY B 1 217 ? -11.195 -4.887 -37.906 1 84.06 217 GLY B N 1
ATOM 3606 C CA . GLY B 1 217 ? -12.086 -4.277 -36.938 1 84.06 217 GLY B CA 1
ATOM 3607 C C . GLY B 1 217 ? -11.391 -3.932 -35.625 1 84.06 217 GLY B C 1
ATOM 3608 O O . GLY B 1 217 ? -12.047 -3.598 -34.625 1 84.06 217 GLY B O 1
ATOM 3609 N N . ALA B 1 218 ? -10.133 -4.059 -35.688 1 86.25 218 ALA B N 1
ATOM 3610 C CA . ALA B 1 218 ? -9.398 -3.678 -34.469 1 86.25 218 ALA B CA 1
ATOM 3611 C C . ALA B 1 218 ? -9.281 -2.16 -34.375 1 86.25 218 ALA B C 1
ATOM 3613 O O . ALA B 1 218 ? -9.289 -1.454 -35.375 1 86.25 218 ALA B O 1
ATOM 3614 N N . SER B 1 219 ? -9.242 -1.673 -33.219 1 86.5 219 SER B N 1
ATOM 3615 C CA . SER B 1 219 ? -9.062 -0.249 -32.938 1 86.5 219 SER B CA 1
ATOM 3616 C C . SER B 1 219 ? -7.781 0.011 -32.156 1 86.5 219 SER B C 1
ATOM 3618 O O . SER B 1 219 ? -7.457 -0.723 -31.234 1 86.5 219 SER B O 1
ATOM 3620 N N . TRP B 1 220 ? -7.094 0.959 -32.625 1 83.94 220 TRP B N 1
ATOM 3621 C CA . TRP B 1 220 ? -5.859 1.337 -31.938 1 83.94 220 TRP B CA 1
ATOM 3622 C C . TRP B 1 220 ? -6.16 2.109 -30.656 1 83.94 220 TRP B C 1
ATOM 3624 O O . TRP B 1 220 ? -6.871 3.115 -30.688 1 83.94 220 TRP B O 1
ATOM 3634 N N . ASN B 1 221 ? -5.664 1.539 -29.672 1 79.5 221 ASN B N 1
ATOM 3635 C CA . ASN B 1 221 ? -5.766 2.23 -28.391 1 79.5 221 ASN B CA 1
ATOM 3636 C C . ASN B 1 221 ? -4.512 3.053 -28.109 1 79.5 221 ASN B C 1
ATOM 3638 O O . ASN B 1 221 ? -3.439 2.492 -27.875 1 79.5 221 ASN B O 1
ATOM 3642 N N . LYS B 1 222 ? -4.648 4.277 -28.109 1 77.19 222 LYS B N 1
ATOM 3643 C CA . LYS B 1 222 ? -3.52 5.188 -27.953 1 77.19 222 LYS B CA 1
ATOM 3644 C C . LYS B 1 222 ? -2.895 5.051 -26.562 1 77.19 222 LYS B C 1
ATOM 3646 O O . LYS B 1 222 ? -1.677 5.176 -26.406 1 77.19 222 LYS B O 1
ATOM 3651 N N . GLY B 1 223 ? -3.689 4.805 -25.734 1 68.5 223 GLY B N 1
ATOM 3652 C CA . GLY B 1 223 ? -3.223 4.652 -24.375 1 68.5 223 GLY B CA 1
ATOM 3653 C C . GLY B 1 223 ? -2.414 3.389 -24.141 1 68.5 223 GLY B C 1
ATOM 3654 O O . GLY B 1 223 ? -1.353 3.426 -23.516 1 68.5 223 GLY B O 1
ATOM 3655 N N . LEU B 1 224 ? -2.801 2.365 -24.719 1 70.25 224 LEU B N 1
ATOM 3656 C CA . LEU B 1 224 ? -2.209 1.042 -24.578 1 70.25 224 LEU B CA 1
ATOM 3657 C C . LEU B 1 224 ? -1.13 0.807 -25.625 1 70.25 224 LEU B C 1
ATOM 3659 O O . LEU B 1 224 ? -0.308 -0.102 -25.484 1 70.25 224 LEU B O 1
ATOM 3663 N N . LYS B 1 225 ? -1.181 1.64 -26.516 1 75.88 225 LYS B N 1
ATOM 3664 C CA . LYS B 1 225 ? -0.37 1.454 -27.719 1 75.88 225 LYS B CA 1
ATOM 3665 C C . LYS B 1 225 ? -0.492 0.028 -28.25 1 75.88 225 LYS B C 1
ATOM 3667 O O . LYS B 1 225 ? 0.512 -0.602 -28.578 1 75.88 225 LYS B O 1
ATOM 3672 N N . LYS B 1 226 ? -1.653 -0.416 -28.219 1 81.31 226 LYS B N 1
ATOM 3673 C CA . LYS B 1 226 ? -1.989 -1.74 -28.734 1 81.31 226 LYS B CA 1
ATOM 3674 C C . LYS B 1 226 ? -3.297 -1.709 -29.516 1 81.31 226 LYS B C 1
ATOM 3676 O O . LYS B 1 226 ? -4.141 -0.838 -29.297 1 81.31 226 LYS B O 1
ATOM 3681 N N . TRP B 1 227 ? -3.398 -2.654 -30.328 1 88.25 227 TRP B N 1
ATOM 3682 C CA . TRP B 1 227 ? -4.656 -2.9 -31.031 1 88.25 227 TRP B CA 1
ATOM 3683 C C . TRP B 1 227 ? -5.629 -3.666 -30.141 1 88.25 227 TRP B C 1
ATOM 3685 O O . TRP B 1 227 ? -5.262 -4.668 -29.516 1 88.25 227 TRP B O 1
ATOM 3695 N N . ILE B 1 228 ? -6.789 -3.113 -30.047 1 86.75 228 ILE B N 1
ATOM 3696 C CA . ILE B 1 228 ? -7.832 -3.725 -29.234 1 86.75 228 ILE B CA 1
ATOM 3697 C C . ILE B 1 228 ? -8.938 -4.266 -30.141 1 86.75 228 ILE B C 1
ATOM 3699 O O . ILE B 1 228 ? -9.352 -3.602 -31.094 1 86.75 228 ILE B O 1
ATOM 3703 N N . ILE B 1 229 ? -9.359 -5.488 -29.703 1 89.12 229 ILE B N 1
ATOM 3704 C CA . ILE B 1 229 ? -10.445 -6.105 -30.453 1 89.12 229 ILE B CA 1
ATOM 3705 C C . ILE B 1 229 ? -11.586 -6.473 -29.5 1 89.12 229 ILE B C 1
ATOM 3707 O O . ILE B 1 229 ? -11.359 -6.781 -28.328 1 89.12 229 ILE B O 1
ATOM 3711 N N . ARG B 1 230 ? -12.789 -6.41 -30.047 1 80 230 ARG B N 1
ATOM 3712 C CA . ARG B 1 230 ? -13.969 -6.809 -29.297 1 80 230 ARG B CA 1
ATOM 3713 C C . ARG B 1 230 ? -13.977 -8.312 -29.031 1 80 230 ARG B C 1
ATOM 3715 O O . ARG B 1 230 ? -13.492 -9.086 -29.859 1 80 230 ARG B O 1
ATOM 3722 N N . GLY B 1 231 ? -14.469 -8.672 -27.922 1 83.5 231 GLY B N 1
ATOM 3723 C CA . GLY B 1 231 ? -14.57 -10.078 -27.594 1 83.5 231 GLY B CA 1
ATOM 3724 C C . GLY B 1 231 ? -15.328 -10.883 -28.625 1 83.5 231 GLY B C 1
ATOM 3725 O O . GLY B 1 231 ? -14.984 -12.039 -28.891 1 83.5 231 GLY B O 1
ATOM 3726 N N . SER B 1 232 ? -16.312 -10.305 -29.156 1 84.31 232 SER B N 1
ATOM 3727 C CA . SER B 1 232 ? -17.125 -10.984 -30.172 1 84.31 232 SER B CA 1
ATOM 3728 C C . SER B 1 232 ? -16.297 -11.266 -31.422 1 84.31 232 SER B C 1
ATOM 3730 O O . SER B 1 232 ? -16.641 -12.156 -32.219 1 84.31 232 SER B O 1
ATOM 3732 N N . ASP B 1 233 ? -15.234 -10.578 -31.562 1 83.38 233 ASP B N 1
ATOM 3733 C CA . ASP B 1 233 ? -14.422 -10.727 -32.781 1 83.38 233 ASP B CA 1
ATOM 3734 C C . ASP B 1 233 ? -13.219 -11.641 -32.531 1 83.38 233 ASP B C 1
ATOM 3736 O O . ASP B 1 233 ? -12.344 -11.773 -33.375 1 83.38 233 ASP B O 1
ATOM 3740 N N . LYS B 1 234 ? -13.195 -12.219 -31.531 1 86 234 LYS B N 1
ATOM 3741 C CA . LYS B 1 234 ? -12.047 -13.031 -31.125 1 86 234 LYS B CA 1
ATOM 3742 C C . LYS B 1 234 ? -11.734 -14.102 -32.156 1 86 234 LYS B C 1
ATOM 3744 O O . LYS B 1 234 ? -10.594 -14.242 -32.594 1 86 234 LYS B O 1
ATOM 3749 N N . ALA B 1 235 ? -12.742 -14.797 -32.438 1 84.25 235 ALA B N 1
ATOM 3750 C CA . ALA B 1 235 ? -12.57 -15.898 -33.375 1 84.25 235 ALA B CA 1
ATOM 3751 C C . ALA B 1 235 ? -12.031 -15.391 -34.719 1 84.25 235 ALA B C 1
ATOM 3753 O O . ALA B 1 235 ? -11.156 -16.016 -35.312 1 84.25 235 ALA B O 1
ATOM 3754 N N . LYS B 1 236 ? -12.531 -14.312 -35.156 1 85.88 236 LYS B N 1
ATOM 3755 C CA . LYS B 1 236 ? -12.117 -13.672 -36.406 1 85.88 236 LYS B CA 1
ATOM 3756 C C . LYS B 1 236 ? -10.633 -13.305 -36.344 1 85.88 236 LYS B C 1
ATOM 3758 O O . LYS B 1 236 ? -9.898 -13.555 -37.312 1 85.88 236 LYS B O 1
ATOM 3763 N N . PHE B 1 237 ? -10.242 -12.867 -35.219 1 87.94 237 PHE B N 1
ATOM 3764 C CA . PHE B 1 237 ? -8.867 -12.406 -35.125 1 87.94 237 PHE B CA 1
ATOM 3765 C C . PHE B 1 237 ? -7.922 -13.57 -34.875 1 87.94 237 PHE B C 1
ATOM 3767 O O . PHE B 1 237 ? -6.762 -13.555 -35.281 1 87.94 237 PHE B O 1
ATOM 3774 N N . GLU B 1 238 ? -8.398 -14.57 -34.312 1 86.38 238 GLU B N 1
ATOM 3775 C CA . GLU B 1 238 ? -7.598 -15.789 -34.188 1 86.38 238 GLU B CA 1
ATOM 3776 C C . GLU B 1 238 ? -7.258 -16.375 -35.562 1 86.38 238 GLU B C 1
ATOM 3778 O O . GLU B 1 238 ? -6.133 -16.828 -35.781 1 86.38 238 GLU B O 1
ATOM 3783 N N . ARG B 1 239 ? -8.164 -16.344 -36.406 1 86.38 239 ARG B N 1
ATOM 3784 C CA . ARG B 1 239 ? -7.934 -16.797 -37.781 1 86.38 239 ARG B CA 1
ATOM 3785 C C . ARG B 1 239 ? -6.945 -15.898 -38.5 1 86.38 239 ARG B C 1
ATOM 3787 O O . ARG B 1 239 ? -6.043 -16.375 -39.188 1 86.38 239 ARG B O 1
ATOM 3794 N N . LEU B 1 240 ? -7.141 -14.656 -38.281 1 86.25 240 LEU B N 1
ATOM 3795 C CA . LEU B 1 240 ? -6.246 -13.688 -38.906 1 86.25 240 LEU B CA 1
ATOM 3796 C C . LEU B 1 240 ? -4.812 -13.875 -38.406 1 86.25 240 LEU B C 1
ATOM 3798 O O . LEU B 1 240 ? -3.875 -13.859 -39.219 1 86.25 240 LEU B O 1
ATOM 3802 N N . ILE B 1 241 ? -4.672 -14.141 -37.25 1 85.19 241 ILE B N 1
ATOM 3803 C CA . ILE B 1 241 ? -3.361 -14.32 -36.625 1 85.19 241 ILE B CA 1
ATOM 3804 C C . ILE B 1 241 ? -2.732 -15.625 -37.125 1 85.19 241 ILE B C 1
ATOM 3806 O O . ILE B 1 241 ? -1.54 -15.664 -37.438 1 85.19 241 ILE B O 1
ATOM 3810 N N . ALA B 1 242 ? -3.518 -16.531 -37.188 1 83.69 242 ALA B N 1
ATOM 3811 C CA . ALA B 1 242 ? -3.037 -17.797 -37.75 1 83.69 242 ALA B CA 1
ATOM 3812 C C . ALA B 1 242 ? -2.547 -17.625 -39.156 1 83.69 242 ALA B C 1
ATOM 3814 O O . ALA B 1 242 ? -1.491 -18.141 -39.531 1 83.69 242 ALA B O 1
ATOM 3815 N N . ASP B 1 243 ? -3.264 -16.906 -39.906 1 83.5 243 ASP B N 1
ATOM 3816 C CA . ASP B 1 243 ? -2.908 -16.656 -41.281 1 83.5 243 ASP B CA 1
ATOM 3817 C C . ASP B 1 243 ? -1.608 -15.867 -41.406 1 83.5 243 ASP B C 1
ATOM 3819 O O . ASP B 1 243 ? -0.752 -16.172 -42.219 1 83.5 243 ASP B O 1
ATOM 3823 N N . VAL B 1 244 ? -1.485 -14.945 -40.5 1 80.25 244 VAL B N 1
ATOM 3824 C CA . VAL B 1 244 ? -0.321 -14.062 -40.531 1 80.25 244 VAL B CA 1
ATOM 3825 C C . VAL B 1 244 ? 0.912 -14.828 -40.062 1 80.25 244 VAL B C 1
ATOM 3827 O O . VAL B 1 244 ? 1.989 -14.711 -40.656 1 80.25 244 VAL B O 1
ATOM 3830 N N . ASN B 1 245 ? 0.709 -15.578 -39.125 1 81.12 245 ASN B N 1
ATOM 3831 C CA . ASN B 1 245 ? 1.825 -16.328 -38.531 1 81.12 245 ASN B CA 1
ATOM 3832 C C . ASN B 1 245 ? 2.264 -17.453 -39.469 1 81.12 245 ASN B C 1
ATOM 3834 O O . ASN B 1 245 ? 3.439 -17.828 -39.469 1 81.12 245 ASN B O 1
ATOM 3838 N N . ASP B 1 246 ? 1.374 -17.953 -40.031 1 77.38 246 ASP B N 1
ATOM 3839 C CA . ASP B 1 246 ? 1.684 -19.031 -40.969 1 77.38 246 ASP B CA 1
ATOM 3840 C C . ASP B 1 246 ? 2.357 -18.469 -42.219 1 77.38 246 ASP B C 1
ATOM 3842 O O . ASP B 1 246 ? 3.17 -19.156 -42.844 1 77.38 246 ASP B O 1
ATOM 3846 N N . SER B 1 247 ? 1.958 -17.25 -42.5 1 66.38 247 SER B N 1
ATOM 3847 C CA . SER B 1 247 ? 2.537 -16.672 -43.719 1 66.38 247 SER B CA 1
ATOM 3848 C C . SER B 1 247 ? 3.973 -16.219 -43.469 1 66.38 247 SER B C 1
ATOM 3850 O O . SER B 1 247 ? 4.691 -15.891 -44.438 1 66.38 247 SER B O 1
ATOM 3852 N N . THR B 1 248 ? 4.359 -16.047 -42.281 1 53.75 248 THR B N 1
ATOM 3853 C CA . THR B 1 248 ? 5.73 -15.625 -42 1 53.75 248 THR B CA 1
ATOM 3854 C C . THR B 1 248 ? 6.648 -16.844 -41.875 1 53.75 248 THR B C 1
ATOM 3856 O O . THR B 1 248 ? 7.859 -16.688 -41.719 1 53.75 248 THR B O 1
ATOM 3859 N N . LEU B 1 249 ? 6.18 -17.984 -41.875 1 43.56 249 LEU B N 1
ATOM 3860 C CA . LEU B 1 249 ? 7.051 -19.125 -42.062 1 43.56 249 LEU B CA 1
ATOM 3861 C C . LEU B 1 249 ? 7.344 -19.328 -43.562 1 43.56 249 LEU B C 1
ATOM 3863 O O . LEU B 1 249 ? 6.457 -19.156 -44.406 1 43.56 249 LEU B O 1
#

Secondary structure (DSSP, 8-state):
-PPEEEEEE-STTHHHHHHHHHHHTTTSEEEEEETTS--SS---HHHHHHHHHT-SEEEEE----EEEEETTEEEEE--HHHHHHHHHHHHHH-GGGEEEEEETT-TT-B--GGGTTSPPEEE-TT-SS--HHHHHHHHHHHHHHHHHHH-S---------------------------------------EEEEETTEEEEES--GGGHHHHHHHT-EEETTTTEEEEEGGGHHHHHHHHHHHHHHT-/-PPEEEEEE-STTHHHHHHHHHHHTTTSEEEEEETTS--SS---HHHHHHHHHT-SEEEEE----EEEEETTEEEEE--HHHHHHHHHHHHHH-GGGEEEEEETT-TT-B--GGGTTSPPEEE-TT-SS--HHHHHHHHHHHHHHHHHHH-S---------------------------------------EEEEETTEEEEES--GGGHHHHHHHT-EEETTTTEEEEEGGGHHHHHHHHHHHHHHT-

pLDDT: mean 80.34, std 23.44, range [19.62, 98.81]

Solvent-accessible surface area (backbone atoms only — not comparable to full-atom values): 28031 Å² total; per-residue (Å²): 132,67,32,29,34,38,32,38,19,41,67,89,20,40,66,57,48,52,22,49,40,63,74,38,52,89,68,27,50,63,44,83,44,45,57,84,53,78,40,90,68,67,67,29,43,62,56,52,50,53,52,51,73,67,35,33,30,39,37,32,42,47,41,75,69,28,36,31,38,51,95,86,42,75,33,36,21,50,53,61,48,49,44,24,48,50,17,24,45,33,36,58,64,28,67,91,36,43,47,44,32,29,53,69,83,55,90,56,58,54,67,48,62,47,51,43,92,60,79,67,40,47,26,57,70,80,52,88,82,69,51,45,53,68,28,35,41,69,42,50,53,55,50,48,54,49,46,71,73,62,49,60,63,69,66,80,59,61,71,66,69,68,81,68,74,75,71,70,75,76,75,79,78,79,71,78,70,80,75,76,70,83,76,77,68,83,67,69,67,54,52,44,79,38,83,47,87,72,24,30,29,54,42,54,56,51,76,87,41,44,68,63,42,44,75,74,60,36,41,78,33,79,86,72,70,32,38,36,31,54,51,90,44,43,69,62,49,51,50,51,33,50,53,52,44,56,64,71,101,132,68,33,28,32,38,31,39,18,41,66,89,20,39,66,56,48,51,23,49,42,63,73,39,51,88,68,27,49,66,44,82,45,46,58,83,54,78,41,90,68,68,69,28,42,64,55,51,51,51,51,52,75,66,34,35,30,39,39,33,43,46,40,75,68,29,36,32,41,49,95,85,42,77,32,36,21,50,53,61,49,48,45,24,48,53,18,23,44,30,34,58,63,30,67,92,36,42,46,44,34,30,54,68,83,56,91,57,58,54,67,46,62,47,51,42,90,61,80,66,40,49,28,58,70,80,53,88,82,70,52,45,54,67,27,34,42,68,41,49,53,54,50,48,54,49,46,70,73,61,48,59,63,68,66,80,57,62,72,66,66,71,82,65,76,73,68,72,75,72,74,76,75,74,71,76,75,75,76,74,67,80,72,72,67,81,64,69,69,52,52,46,79,38,84,46,85,75,24,30,29,53,41,54,56,51,77,86,41,44,68,63,42,45,75,72,60,37,41,79,34,79,87,72,70,32,39,35,32,54,50,91,44,43,68,62,47,51,52,51,33,49,54,54,42,56,63,72,100

InterPro domains:
  IPR019302 CD-NTase-associated protein 12/Pycsar effector protein, TIR domain [PF10137] (4-124)

Organism: Ricinus communis (NCBI:txid3988)

Sequence (498 aa):
MKPKIFIGSSREGLDIANAIHANLTRDAECTVWSNGVFQISGTTIYSLINALRNSDFGVFVFSPDDLTIMRGQQNPVVRDNVIFELGLFIGRLGVERCFFITPDHVADLRLPTDLMGIMPGQYEANRHDKNWLAATNPICMQIRAKLIELKSFQDAAVNTPPATATTMASSSGQEVKHDLSHDHAATDQHLGLEPHGKAYALTGNTHKHKEAIKQAGASWNKGLKKWIIRGSDKAKFERLIADVNDSTLMKPKIFIGSSREGLDIANAIHANLTRDAECTVWSNGVFQISGTTIYSLINALRNSDFGVFVFSPDDLTIMRGQQNPVVRDNVIFELGLFIGRLGVERCFFITPDHVADLRLPTDLMGIMPGQYEANRHDKNWLAATNPICMQIRAKLIELKSFQDAAVNTPPATATTMASSSGQEVKHDLSHDHAATDQHLGLEPHGKAYALTGNTHKHKEAIKQAGASWNKGLKKWIIRGSDKAKFERLIADVNDSTL

Radius of gyration: 28.31 Å; Cα contacts (8 Å, |Δi|>4): 780; chains: 2; bounding box: 74×60×87 Å